Protein AF-A0A942ZL94-F1 (afdb_monomer_lite)

pLDDT: mean 78.49, std 22.6, range [25.53, 98.0]

Structure (mmCIF, N/CA/C/O backbone):
data_AF-A0A942ZL94-F1
#
_entry.id   AF-A0A942ZL94-F1
#
loop_
_atom_site.group_PDB
_atom_site.id
_atom_site.type_symbol
_atom_site.label_atom_id
_atom_site.label_alt_id
_atom_site.label_comp_id
_atom_site.label_asym_id
_atom_site.label_entity_id
_atom_site.label_seq_id
_atom_site.pdbx_PDB_ins_code
_atom_site.Cartn_x
_atom_site.Cartn_y
_atom_site.Cartn_z
_atom_site.occupancy
_atom_site.B_iso_or_equiv
_atom_site.auth_seq_id
_atom_site.auth_comp_id
_atom_site.auth_asym_id
_atom_site.auth_atom_id
_atom_site.pdbx_PDB_model_num
ATOM 1 N N . MET A 1 1 ? -19.203 -7.287 52.931 1.00 87.50 1 MET A N 1
ATOM 2 C CA . MET A 1 1 ? -17.916 -6.614 52.681 1.00 87.50 1 MET A CA 1
ATOM 3 C C . MET A 1 1 ? -17.413 -7.134 51.357 1.00 87.50 1 MET A C 1
ATOM 5 O O . MET A 1 1 ? -17.503 -8.338 51.144 1.00 87.50 1 MET A O 1
ATOM 9 N N . ILE A 1 2 ? -16.954 -6.259 50.473 1.00 90.50 2 ILE A N 1
ATOM 10 C CA . ILE A 1 2 ? -16.424 -6.641 49.160 1.00 90.50 2 ILE A CA 1
ATOM 11 C C . ILE A 1 2 ? -14.996 -6.114 49.063 1.00 90.50 2 ILE A C 1
ATOM 13 O O . ILE A 1 2 ? -14.728 -5.003 49.511 1.00 90.50 2 ILE A O 1
ATOM 17 N N . GLN A 1 3 ? -14.090 -6.906 48.493 1.00 90.94 3 GLN A N 1
ATOM 18 C CA . GLN A 1 3 ? -12.704 -6.511 48.232 1.00 90.94 3 GLN A CA 1
ATOM 19 C C . GLN A 1 3 ? -12.219 -7.055 46.891 1.00 90.94 3 GLN A C 1
ATOM 21 O O . GLN A 1 3 ? -12.622 -8.149 46.482 1.00 90.94 3 GLN A O 1
ATOM 26 N N . ARG A 1 4 ? -11.297 -6.346 46.231 1.00 90.88 4 ARG A N 1
ATOM 27 C CA . ARG A 1 4 ? -10.550 -6.915 45.102 1.00 90.88 4 ARG A CA 1
ATOM 28 C C . ARG A 1 4 ? -9.521 -7.933 45.567 1.00 90.88 4 ARG A C 1
ATOM 30 O O . ARG A 1 4 ? -8.674 -7.692 46.431 1.00 90.88 4 ARG A O 1
ATOM 37 N N . CYS A 1 5 ? -9.504 -9.070 44.886 1.00 89.81 5 CYS A N 1
ATOM 38 C CA . CYS A 1 5 ? -8.461 -10.060 45.028 1.00 89.81 5 CYS A CA 1
ATOM 39 C C . CYS A 1 5 ? -7.116 -9.470 44.591 1.00 89.81 5 CYS A C 1
ATOM 41 O O . CYS A 1 5 ? -6.866 -9.257 43.407 1.00 89.81 5 CYS A O 1
ATOM 43 N N . LYS A 1 6 ? -6.171 -9.331 45.524 1.00 90.88 6 LYS A N 1
ATOM 44 C CA . LYS A 1 6 ? -4.824 -8.790 45.239 1.00 90.88 6 LYS A CA 1
ATOM 45 C C . LYS A 1 6 ? -3.988 -9.614 44.242 1.00 90.88 6 LYS A C 1
ATOM 47 O O . LYS A 1 6 ? -2.891 -9.198 43.895 1.00 90.88 6 LYS A O 1
ATOM 52 N N . LYS A 1 7 ? -4.433 -10.819 43.860 1.00 89.00 7 LYS A N 1
ATOM 53 C CA . LYS A 1 7 ? -3.716 -11.702 42.918 1.00 89.00 7 LYS A CA 1
ATOM 54 C C . LYS A 1 7 ? -4.236 -11.598 41.486 1.00 89.00 7 LYS A C 1
ATOM 56 O O . LYS A 1 7 ? -3.425 -11.643 40.573 1.00 89.00 7 LYS A O 1
ATOM 61 N N . CYS A 1 8 ? -5.549 -11.495 41.289 1.00 89.38 8 CYS A N 1
ATOM 62 C CA . CYS A 1 8 ? -6.147 -11.488 39.947 1.00 89.38 8 CYS A CA 1
ATOM 63 C C . CYS A 1 8 ? -7.084 -10.303 39.679 1.00 89.38 8 CYS A C 1
ATOM 65 O O . CYS A 1 8 ? -7.584 -10.181 38.572 1.00 89.38 8 CYS A O 1
ATOM 67 N N . GLY A 1 9 ? -7.322 -9.437 40.667 1.00 86.62 9 GLY A N 1
ATOM 68 C CA . GLY A 1 9 ? -8.168 -8.251 40.536 1.00 86.62 9 GLY A CA 1
ATOM 69 C C . GLY A 1 9 ? -9.669 -8.497 40.690 1.00 86.62 9 GLY A C 1
ATOM 70 O O . GLY A 1 9 ? -10.402 -7.521 40.773 1.00 86.62 9 GLY A O 1
ATOM 71 N N . GLU A 1 10 ? -10.120 -9.754 40.773 1.00 88.50 10 GLU A N 1
ATOM 72 C CA . GLU A 1 10 ? -11.549 -10.084 40.876 1.00 88.50 10 GLU A CA 1
ATOM 73 C C . GLU A 1 10 ? -12.220 -9.530 42.130 1.00 88.50 10 GLU A C 1
ATOM 75 O O . GLU A 1 10 ? -11.632 -9.556 43.214 1.00 88.50 10 GLU A O 1
ATOM 80 N N . TRP A 1 11 ? -13.469 -9.094 41.991 1.00 90.62 11 TRP A N 1
ATOM 81 C CA . TRP A 1 11 ? -14.285 -8.643 43.114 1.00 90.62 11 TRP A CA 1
ATOM 82 C C . TRP A 1 11 ? -14.789 -9.851 43.903 1.00 90.62 11 TRP A C 1
ATOM 84 O O . TRP A 1 11 ? -15.397 -10.763 43.348 1.00 90.62 11 TRP A O 1
ATOM 94 N N . VAL A 1 12 ? -14.535 -9.869 45.211 1.00 90.00 12 VAL A N 1
ATOM 95 C CA . VAL A 1 12 ? -14.912 -10.986 46.082 1.00 90.00 12 VAL A CA 1
ATOM 96 C C . VAL A 1 12 ? -15.738 -10.465 47.240 1.00 90.00 12 VAL A C 1
ATOM 98 O O . VAL A 1 12 ? -15.319 -9.564 47.968 1.00 90.00 12 VAL A O 1
ATOM 101 N N . GLU A 1 13 ? -16.924 -11.039 47.403 1.00 91.38 13 GLU A N 1
ATOM 102 C CA . GLU A 1 13 ? -17.752 -10.824 48.579 1.00 91.38 13 GLU A CA 1
ATOM 103 C C . GLU A 1 13 ? -17.273 -11.734 49.709 1.00 91.38 13 GLU A C 1
ATOM 105 O O . GLU A 1 13 ? -17.034 -12.925 49.510 1.00 91.38 13 GLU A O 1
ATOM 110 N N . ALA A 1 14 ? -17.092 -11.155 50.890 1.00 88.25 14 ALA A N 1
ATOM 111 C CA . ALA A 1 14 ? -16.642 -11.896 52.052 1.00 88.25 14 ALA A CA 1
ATOM 112 C C . ALA A 1 14 ? -17.770 -12.745 52.636 1.00 88.25 14 ALA A C 1
ATOM 114 O O . ALA A 1 14 ? -18.881 -12.253 52.858 1.00 88.25 14 ALA A O 1
ATOM 115 N N . GLU A 1 15 ? -17.436 -13.968 53.023 1.00 85.50 15 GLU A N 1
ATOM 116 C CA . GLU A 1 15 ? -18.230 -14.726 53.971 1.00 85.50 15 GLU A CA 1
ATOM 117 C C . GLU A 1 15 ? -18.049 -14.105 55.360 1.00 85.50 15 GLU A C 1
ATOM 119 O O . GLU A 1 15 ? -16.937 -13.987 55.891 1.00 85.50 15 GLU A O 1
ATOM 124 N N . LYS A 1 16 ? -19.157 -13.648 55.940 1.00 81.44 16 LYS A N 1
ATOM 125 C CA . LYS A 1 16 ? -19.168 -13.081 57.284 1.00 81.44 16 LYS A CA 1
ATOM 126 C C . LYS A 1 16 ? -19.385 -14.210 58.279 1.00 81.44 16 LYS A C 1
ATOM 128 O O . LYS A 1 16 ? -20.423 -14.856 58.225 1.00 81.44 16 LYS A O 1
ATOM 133 N N . ARG A 1 17 ? -18.444 -14.396 59.205 1.00 74.38 17 ARG A N 1
ATOM 134 C CA . ARG A 1 17 ? -18.577 -15.401 60.267 1.00 74.38 17 ARG A CA 1
ATOM 135 C C . ARG A 1 17 ? -19.168 -14.794 61.534 1.00 74.38 17 ARG A C 1
ATOM 137 O O . ARG A 1 17 ? -18.737 -13.740 62.021 1.00 74.38 17 ARG A O 1
ATOM 144 N N . ASP A 1 18 ? -20.153 -15.482 62.091 1.00 62.91 18 ASP A N 1
ATOM 145 C CA . ASP A 1 18 ? -20.840 -15.102 63.318 1.00 62.91 18 ASP A CA 1
ATOM 146 C C . ASP A 1 18 ? -19.898 -15.227 64.518 1.00 62.91 18 ASP A C 1
ATOM 148 O O . ASP A 1 18 ? -18.876 -15.906 64.473 1.00 62.91 18 ASP A O 1
ATOM 152 N N . MET A 1 19 ? -20.236 -14.609 65.655 1.00 52.47 19 MET A N 1
ATOM 153 C CA . MET A 1 19 ? -19.455 -14.800 66.890 1.00 52.47 19 MET A CA 1
ATOM 154 C C . MET A 1 19 ? -19.435 -16.272 67.353 1.00 52.47 19 MET A C 1
ATOM 156 O O . MET A 1 19 ? -18.491 -16.685 68.019 1.00 52.47 19 MET A O 1
ATOM 160 N N . PHE A 1 20 ? -20.458 -17.053 66.984 1.00 48.66 20 PHE A N 1
ATOM 161 C CA . PHE A 1 20 ? -20.532 -18.493 67.238 1.00 48.66 20 PHE A CA 1
ATOM 162 C C . PHE A 1 20 ? -19.644 -19.300 66.278 1.00 48.66 20 PHE A C 1
ATOM 164 O O . PHE A 1 20 ? -18.866 -20.127 66.745 1.00 48.66 20 PHE A O 1
ATOM 171 N N . ASP A 1 21 ? -19.680 -19.017 64.974 1.00 52.12 21 ASP A N 1
ATOM 172 C CA . ASP A 1 21 ? -18.856 -19.720 63.974 1.00 52.12 21 ASP A CA 1
ATOM 173 C C . ASP A 1 21 ? -17.365 -19.456 64.181 1.00 52.12 21 ASP A C 1
ATOM 175 O O . ASP A 1 21 ? -16.541 -20.368 64.130 1.00 52.12 21 ASP A O 1
ATOM 179 N N . ARG A 1 22 ? -17.032 -18.217 64.552 1.00 52.06 22 ARG A N 1
ATOM 180 C CA . ARG A 1 22 ? -15.695 -17.799 64.982 1.00 52.06 22 ARG A CA 1
ATOM 181 C C . ARG A 1 22 ? -15.170 -18.550 66.216 1.00 52.06 22 ARG A C 1
ATOM 183 O O . ARG A 1 22 ? -13.964 -18.679 66.392 1.00 52.06 22 ARG A O 1
ATOM 190 N N . ALA A 1 23 ? -16.055 -19.063 67.075 1.00 45.03 23 ALA A N 1
ATOM 191 C CA . ALA A 1 23 ? -15.686 -19.819 68.276 1.00 45.03 23 ALA A CA 1
ATOM 192 C C . ALA A 1 23 ? -15.540 -21.334 68.038 1.00 45.03 23 ALA A C 1
ATOM 194 O O . ALA A 1 23 ? -14.959 -22.022 68.880 1.00 45.03 23 ALA A O 1
ATOM 195 N N . ILE A 1 24 ? -16.084 -21.856 66.933 1.00 45.44 24 ILE A N 1
ATOM 196 C CA . ILE A 1 24 ? -16.162 -23.297 66.636 1.00 45.44 24 ILE A CA 1
ATOM 197 C C . ILE A 1 24 ? -15.136 -23.704 65.567 1.00 45.44 24 ILE A C 1
ATOM 199 O O . ILE A 1 24 ? -14.503 -24.748 65.709 1.00 45.44 24 ILE A O 1
ATOM 203 N N . HIS A 1 25 ? -14.886 -22.867 64.555 1.00 43.19 25 HIS A N 1
ATOM 204 C CA . HIS A 1 25 ? -13.993 -23.200 63.433 1.00 43.19 25 HIS A CA 1
ATOM 205 C C . HIS A 1 25 ? -12.538 -23.579 63.797 1.00 43.19 25 HIS A C 1
ATOM 207 O O . HIS A 1 25 ? -12.005 -24.492 63.163 1.00 43.19 25 HIS A O 1
ATOM 213 N N . PRO A 1 26 ? -11.890 -22.984 64.826 1.00 43.72 26 PRO A N 1
ATOM 214 C CA . PRO A 1 26 ? -10.546 -23.404 65.240 1.00 43.72 26 PRO A CA 1
ATOM 215 C C . PRO A 1 26 ? -10.489 -24.853 65.758 1.00 43.72 26 PRO A C 1
ATOM 217 O O . PRO A 1 26 ? -9.420 -25.459 65.781 1.00 43.72 26 PRO A O 1
ATOM 220 N N . ILE A 1 27 ? -11.625 -25.412 66.199 1.00 37.72 27 ILE A N 1
ATOM 221 C CA . ILE A 1 27 ? -11.727 -26.794 66.692 1.00 37.72 27 ILE A CA 1
ATOM 222 C C . ILE A 1 27 ? -11.786 -27.778 65.514 1.00 37.72 27 ILE A C 1
ATOM 224 O O . ILE A 1 27 ? -11.162 -28.834 65.588 1.00 37.72 27 ILE A O 1
ATOM 228 N N . ASP A 1 28 ? -12.456 -27.419 64.417 1.00 34.34 28 ASP A N 1
ATOM 229 C CA . ASP A 1 28 ? -12.564 -28.272 63.225 1.00 34.34 28 ASP A CA 1
ATOM 230 C C . ASP A 1 28 ? -11.288 -28.263 62.367 1.00 34.34 28 ASP A C 1
ATOM 232 O O . ASP A 1 28 ? -10.884 -29.319 61.880 1.00 34.34 28 ASP A O 1
ATOM 236 N N . GLU A 1 29 ? -10.581 -27.131 62.240 1.00 37.31 29 GLU A N 1
ATOM 237 C CA . GLU A 1 29 ? -9.262 -27.096 61.573 1.00 37.31 29 GLU A CA 1
ATOM 238 C C . GLU A 1 29 ? -8.206 -27.923 62.326 1.00 37.31 29 GLU A C 1
ATOM 240 O O . GLU A 1 29 ? -7.381 -28.586 61.697 1.00 37.31 29 GLU A O 1
ATOM 245 N N . ALA A 1 30 ? -8.273 -27.962 63.663 1.00 34.09 30 ALA A N 1
ATOM 246 C CA . ALA A 1 30 ? -7.401 -28.797 64.491 1.00 34.09 30 ALA A CA 1
ATOM 247 C C . ALA A 1 30 ? -7.747 -30.300 64.431 1.00 34.09 30 ALA A C 1
ATOM 249 O O . ALA A 1 30 ? -6.874 -31.132 64.676 1.00 34.09 30 ALA A O 1
ATOM 250 N N . LEU A 1 31 ? -8.996 -30.657 64.106 1.00 33.19 31 LEU A N 1
ATOM 251 C CA . LEU A 1 31 ? -9.461 -32.046 63.959 1.00 33.19 31 LEU A CA 1
ATOM 252 C C . LEU A 1 31 ? -9.355 -32.570 62.514 1.00 33.19 31 LEU A C 1
ATOM 254 O O . LEU A 1 31 ? -9.246 -33.778 62.312 1.00 33.19 31 LEU A O 1
ATOM 258 N N . GLY A 1 32 ? -9.356 -31.687 61.508 1.00 32.59 32 GLY A N 1
ATOM 259 C CA . GLY A 1 32 ? -9.174 -32.032 60.092 1.00 32.59 32 GLY A CA 1
ATOM 260 C C . GLY A 1 32 ? -7.713 -32.251 59.681 1.00 32.59 32 GLY A C 1
ATOM 261 O O . GLY A 1 32 ? -7.444 -32.922 58.684 1.00 32.59 32 GLY A O 1
ATOM 262 N N . SER A 1 33 ? -6.756 -31.742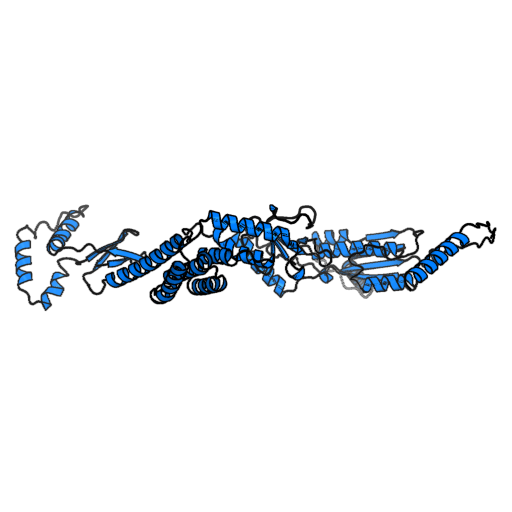 60.462 1.00 32.84 33 SER A N 1
ATOM 263 C CA . SER A 1 33 ? -5.322 -31.967 60.268 1.00 32.84 33 SER A CA 1
ATOM 264 C C . SER A 1 33 ? -4.793 -33.133 61.118 1.00 32.84 33 SER A C 1
ATOM 266 O O . SER A 1 33 ? -3.860 -32.958 61.900 1.00 32.84 33 SER A O 1
ATOM 268 N N . GLU A 1 34 ? -5.347 -34.342 60.985 1.00 33.47 34 GLU A N 1
ATOM 269 C CA . GLU A 1 34 ? -4.719 -35.543 61.559 1.00 33.47 34 GLU A CA 1
ATOM 270 C C . GLU A 1 34 ? -4.089 -36.434 60.489 1.00 33.47 34 GLU A C 1
ATOM 272 O O . GLU A 1 34 ? -4.672 -37.367 59.945 1.00 33.47 34 GLU A O 1
ATOM 277 N N . GLY A 1 35 ? -2.812 -36.141 60.256 1.00 32.44 35 GLY A N 1
ATOM 278 C CA . GLY A 1 35 ? -1.834 -37.038 59.660 1.00 32.44 35 GLY A CA 1
ATOM 279 C C . GLY A 1 35 ? -0.516 -37.007 60.432 1.00 32.44 35 GLY A C 1
ATOM 280 O O . GLY A 1 35 ? 0.540 -36.975 59.814 1.00 32.44 35 GLY A O 1
ATOM 281 N N . GLY A 1 36 ? -0.571 -36.981 61.771 1.00 31.58 36 GLY A N 1
ATOM 282 C CA . GLY A 1 36 ? 0.571 -37.331 62.623 1.00 31.58 36 GLY A CA 1
ATOM 283 C C . GLY A 1 36 ? 1.031 -36.270 63.623 1.00 31.58 36 GLY A C 1
ATOM 284 O O . GLY A 1 36 ? 1.958 -35.528 63.333 1.00 31.58 36 GLY A O 1
ATOM 285 N N . LEU A 1 37 ? 0.445 -36.273 64.829 1.00 26.55 37 LEU A N 1
ATOM 286 C CA . LEU A 1 37 ? 1.145 -36.232 66.133 1.00 26.55 37 LEU A CA 1
ATOM 287 C C . LEU A 1 37 ? 0.127 -36.250 67.291 1.00 26.55 37 LEU A C 1
ATOM 289 O O . LEU A 1 37 ? 0.070 -35.368 68.145 1.00 26.55 37 LEU A O 1
ATOM 293 N N . MET A 1 38 ? -0.679 -37.310 67.336 1.00 28.00 38 MET A N 1
ATOM 294 C CA . MET A 1 38 ? -1.586 -37.625 68.443 1.00 28.00 38 MET A CA 1
ATOM 295 C C . MET A 1 38 ? -0.800 -38.272 69.598 1.00 28.00 38 MET A C 1
ATOM 297 O O . MET A 1 38 ? -0.980 -39.441 69.909 1.00 28.00 38 MET A O 1
ATOM 301 N N . GLU A 1 39 ? 0.130 -37.535 70.220 1.00 31.00 39 GLU A N 1
ATOM 302 C CA . GLU A 1 39 ? 0.712 -37.952 71.509 1.00 31.00 39 GLU A CA 1
ATOM 303 C C . GLU A 1 39 ? 1.337 -36.791 72.307 1.00 31.00 39 GLU A C 1
ATOM 305 O O . GLU A 1 39 ? 2.474 -36.891 72.765 1.00 31.00 39 GLU A O 1
ATOM 310 N N . LYS A 1 40 ? 0.625 -35.659 72.489 1.00 30.81 40 LYS A N 1
ATOM 311 C CA . LYS A 1 40 ? 0.953 -34.724 73.600 1.00 30.81 40 LYS A CA 1
ATOM 312 C C . LYS A 1 40 ? -0.067 -33.669 74.052 1.00 30.81 40 LYS A C 1
ATOM 314 O O . LYS A 1 40 ? 0.294 -32.855 74.897 1.00 30.81 40 LYS A O 1
ATOM 319 N N . VAL A 1 41 ? -1.326 -33.667 73.601 1.00 29.16 41 VAL A N 1
ATOM 320 C CA . VAL A 1 41 ? -2.310 -32.651 74.063 1.00 29.16 41 VAL A CA 1
ATOM 321 C C . VAL A 1 41 ? -3.680 -33.250 74.426 1.00 29.16 41 VAL A C 1
ATOM 323 O O . VAL A 1 41 ? -4.707 -32.591 74.364 1.00 29.16 41 VAL A O 1
ATOM 326 N N . GLY A 1 42 ? -3.723 -34.495 74.903 1.00 27.25 42 GLY A N 1
ATOM 327 C CA . GLY A 1 42 ? -4.956 -35.125 75.412 1.00 27.25 42 GLY A CA 1
ATOM 328 C C . GLY A 1 42 ? -5.423 -34.644 76.800 1.00 27.25 42 GLY A C 1
ATOM 329 O O . GLY A 1 42 ? -6.173 -35.354 77.461 1.00 27.25 42 GLY A O 1
ATOM 330 N N . GLY A 1 43 ? -4.949 -33.492 77.297 1.00 27.86 43 GLY A N 1
ATOM 331 C CA . GLY A 1 43 ? -5.035 -33.150 78.725 1.00 27.86 43 GLY A CA 1
ATOM 332 C C . GLY A 1 43 ? -5.775 -31.872 79.131 1.00 27.86 43 GLY A C 1
ATOM 333 O O . GLY A 1 43 ? -6.038 -31.731 80.322 1.00 27.86 43 GLY A O 1
ATOM 334 N N . TRP A 1 44 ? -6.106 -30.934 78.229 1.00 28.89 44 TRP A N 1
ATOM 335 C CA . TRP A 1 44 ? -6.514 -29.584 78.681 1.00 28.89 44 TRP A CA 1
ATOM 336 C C . TRP A 1 44 ? -7.956 -29.151 78.353 1.00 28.89 44 TRP A C 1
ATOM 338 O O . TRP A 1 44 ? -8.578 -28.509 79.196 1.00 28.89 44 TRP A O 1
ATOM 348 N N . PHE A 1 45 ? -8.570 -29.512 77.223 1.00 29.00 45 PHE A N 1
ATOM 349 C CA . PHE A 1 45 ? -9.880 -28.939 76.857 1.00 29.00 45 PHE A CA 1
ATOM 350 C C . PHE A 1 45 ? -10.994 -29.978 76.714 1.00 29.00 45 PHE A C 1
ATOM 352 O O . PHE A 1 45 ? -11.333 -30.432 75.631 1.00 29.00 45 PHE A O 1
ATOM 359 N N . GLY A 1 46 ? -11.623 -30.309 77.843 1.00 27.89 46 GLY A N 1
ATOM 360 C CA . GLY A 1 46 ? -12.979 -30.854 77.846 1.00 27.89 46 GLY A CA 1
ATOM 361 C C . GLY A 1 46 ? -14.019 -29.748 77.617 1.00 27.89 46 GLY A C 1
ATOM 362 O O . GLY A 1 46 ? -13.842 -28.618 78.079 1.00 27.89 46 GLY A O 1
ATOM 363 N N . PHE A 1 47 ? -15.146 -30.106 76.994 1.00 31.09 47 PHE A N 1
ATOM 364 C CA . PHE A 1 47 ? -16.344 -29.299 76.674 1.00 31.09 47 PHE A CA 1
ATOM 365 C C . PHE A 1 47 ? -16.929 -28.403 77.805 1.00 31.09 47 PHE A C 1
ATOM 367 O O . PHE A 1 47 ? -17.890 -27.671 77.590 1.00 31.09 47 PHE A O 1
ATOM 374 N N . LYS A 1 48 ? -16.352 -28.394 79.016 1.00 33.03 48 LYS A N 1
ATOM 375 C CA . LYS A 1 48 ? -16.699 -27.498 80.140 1.00 33.03 48 LYS A CA 1
ATOM 376 C C . LYS A 1 48 ? -15.980 -26.132 80.115 1.00 33.03 48 LYS A C 1
ATOM 378 O O . LYS A 1 48 ? -16.282 -25.289 80.962 1.00 33.03 48 LYS A O 1
ATOM 383 N N . GLY A 1 49 ? -15.029 -25.911 79.200 1.00 33.84 49 GLY A N 1
ATOM 384 C CA . GLY A 1 49 ? -14.229 -24.676 79.107 1.00 33.84 49 GLY A CA 1
ATOM 385 C C . GLY A 1 49 ? -14.881 -23.523 78.331 1.00 33.84 49 GLY A C 1
ATOM 386 O O . GLY A 1 49 ? -14.733 -22.368 78.730 1.00 33.84 49 GLY A O 1
ATOM 387 N N . LEU A 1 50 ? -15.661 -23.828 77.287 1.00 33.84 50 LEU A N 1
ATOM 388 C CA . LEU A 1 50 ? -16.248 -22.831 76.377 1.00 33.84 50 LEU A CA 1
ATOM 389 C C . LEU A 1 50 ? -17.197 -21.864 77.113 1.00 33.84 50 LEU A C 1
ATOM 391 O O . LEU A 1 50 ? -17.102 -20.649 76.962 1.00 33.84 50 LEU A O 1
ATOM 395 N N . GLY A 1 51 ? -18.014 -22.390 78.034 1.00 32.34 51 GLY A N 1
ATOM 396 C CA . GLY A 1 51 ? -18.921 -21.583 78.858 1.00 32.34 51 GLY A CA 1
ATOM 397 C C . GLY A 1 51 ? -18.223 -20.630 79.841 1.00 32.34 51 GLY A C 1
ATOM 398 O O . GLY A 1 51 ? -18.808 -19.623 80.223 1.00 32.34 51 GLY A O 1
ATOM 399 N N . ARG A 1 52 ? -16.964 -20.894 80.236 1.00 36.00 52 ARG A N 1
ATOM 400 C CA . ARG A 1 52 ? -16.203 -20.016 81.154 1.00 36.00 52 ARG A CA 1
ATOM 401 C C . ARG A 1 52 ? -15.369 -18.957 80.434 1.00 36.00 52 ARG A C 1
ATOM 403 O O . ARG A 1 52 ? -15.005 -17.966 81.062 1.00 36.00 52 ARG A O 1
ATOM 410 N N . ALA A 1 53 ? -15.041 -19.169 79.160 1.00 34.78 53 ALA A N 1
ATOM 411 C CA . ALA A 1 53 ? -14.345 -18.184 78.334 1.00 34.78 53 ALA A CA 1
ATOM 412 C C . ALA A 1 53 ? -15.310 -17.078 77.870 1.00 34.78 53 ALA A C 1
ATOM 414 O O . ALA A 1 53 ? -14.995 -15.897 78.004 1.00 34.78 53 ALA A O 1
ATOM 415 N N . ILE A 1 54 ? -16.524 -17.461 77.455 1.00 37.03 54 ILE A N 1
ATOM 416 C CA . ILE A 1 54 ? -17.595 -16.535 77.051 1.00 37.03 54 ILE A CA 1
ATOM 417 C C . ILE A 1 54 ? -18.020 -15.628 78.227 1.00 37.03 54 ILE A C 1
ATOM 419 O O . ILE A 1 54 ? -18.138 -14.415 78.065 1.00 37.03 54 ILE A O 1
ATOM 423 N N . ASP A 1 55 ? -18.145 -16.182 79.440 1.00 35.91 55 ASP A N 1
ATOM 424 C CA . ASP A 1 55 ? -18.541 -15.435 80.652 1.00 35.91 55 ASP A CA 1
ATOM 425 C C . ASP A 1 55 ? -17.436 -14.489 81.190 1.00 35.91 55 ASP A C 1
ATOM 427 O O . ASP A 1 55 ? -17.725 -13.540 81.920 1.00 35.91 55 ASP A O 1
ATOM 431 N N . ARG A 1 56 ? -16.161 -14.692 80.807 1.00 35.84 56 ARG A N 1
ATOM 432 C CA . ARG A 1 56 ? -15.058 -13.752 81.110 1.00 35.84 56 ARG A CA 1
ATOM 433 C C . ARG A 1 56 ? -14.911 -12.645 80.070 1.00 35.84 56 ARG A C 1
ATOM 435 O O . ARG A 1 56 ? -14.591 -11.522 80.451 1.00 35.84 56 ARG A O 1
ATOM 442 N N . ALA A 1 57 ? -15.165 -12.934 78.793 1.00 35.56 57 ALA A N 1
ATOM 443 C CA . ALA A 1 57 ? -15.125 -11.932 77.726 1.00 35.56 57 ALA A CA 1
ATOM 444 C C . ALA A 1 57 ? -16.219 -10.860 77.900 1.00 35.56 57 ALA A C 1
ATOM 446 O O . ALA A 1 57 ? -15.973 -9.684 77.657 1.00 35.56 57 ALA A O 1
ATOM 447 N N . ALA A 1 58 ? -17.389 -11.240 78.428 1.00 34.25 58 ALA A N 1
ATOM 448 C CA . ALA A 1 58 ? -18.504 -10.328 78.697 1.00 34.25 58 ALA A CA 1
ATOM 449 C C . ALA A 1 58 ? -18.283 -9.352 79.879 1.00 34.25 58 ALA A C 1
ATOM 451 O O . ALA A 1 58 ? -19.122 -8.484 80.110 1.00 34.25 58 ALA A O 1
ATOM 452 N N . ARG A 1 59 ? -17.189 -9.486 80.652 1.00 36.94 59 ARG A N 1
ATOM 453 C CA . ARG A 1 59 ? -16.930 -8.695 81.879 1.00 36.94 59 ARG A CA 1
ATOM 454 C C . ARG A 1 59 ? -15.691 -7.795 81.815 1.00 36.94 59 ARG A C 1
ATOM 456 O O . ARG A 1 59 ? -15.311 -7.224 82.835 1.00 36.94 59 ARG A O 1
ATOM 463 N N . LEU A 1 60 ? -15.054 -7.668 80.652 1.00 35.34 60 LEU A N 1
ATOM 464 C CA . LEU A 1 60 ? -13.867 -6.829 80.466 1.00 35.34 60 LEU A CA 1
ATOM 465 C C . LEU A 1 60 ? -14.241 -5.446 79.889 1.00 35.34 60 LEU A C 1
ATOM 467 O O . LEU A 1 60 ? -15.188 -5.356 79.108 1.00 35.34 60 LEU A O 1
ATOM 471 N N . PRO A 1 61 ? -13.521 -4.365 80.256 1.00 31.36 61 PRO A N 1
ATOM 472 C CA . PRO A 1 61 ? -13.747 -3.026 79.704 1.00 31.36 61 PRO A CA 1
ATOM 473 C C . PRO A 1 61 ? -13.594 -3.036 78.177 1.00 31.36 61 PRO A C 1
ATOM 475 O O . PRO A 1 61 ? -12.681 -3.693 77.672 1.00 31.36 61 PRO A O 1
ATOM 478 N N . SER A 1 62 ? -14.445 -2.293 77.456 1.00 40.34 62 SER A N 1
ATOM 479 C CA . SER A 1 62 ? -14.551 -2.294 75.980 1.00 40.34 62 SER A CA 1
ATOM 480 C C . SER A 1 62 ? -13.215 -2.185 75.239 1.00 40.34 62 SER A C 1
ATOM 482 O O . SER A 1 62 ? -13.054 -2.760 74.166 1.00 40.34 62 SER A O 1
ATOM 484 N N . ASP A 1 63 ? -12.244 -1.498 75.836 1.00 34.25 63 ASP A N 1
ATOM 485 C CA . ASP A 1 63 ? -10.983 -1.143 75.185 1.00 34.25 63 ASP A CA 1
ATOM 486 C C . ASP A 1 63 ? -9.897 -2.227 75.351 1.00 34.25 63 ASP A C 1
ATOM 488 O O . ASP A 1 63 ? -8.960 -2.289 74.560 1.00 34.25 63 ASP A O 1
ATOM 492 N N . ILE A 1 64 ? -10.044 -3.131 76.333 1.00 34.00 64 ILE A N 1
ATOM 493 C CA . ILE A 1 64 ? -9.170 -4.308 76.542 1.00 34.00 64 ILE A CA 1
ATOM 494 C C . ILE A 1 64 ? -9.706 -5.529 75.775 1.00 34.00 64 ILE A C 1
ATOM 496 O O . ILE A 1 64 ? -8.939 -6.409 75.385 1.00 34.00 64 ILE A O 1
ATOM 500 N N . VAL A 1 65 ? -11.018 -5.573 75.518 1.00 35.22 65 VAL A N 1
ATOM 501 C CA . VAL A 1 65 ? -11.684 -6.678 74.811 1.00 35.22 65 VAL A CA 1
ATOM 502 C C . VAL A 1 65 ? -11.206 -6.787 73.368 1.00 35.22 65 VAL A C 1
ATOM 504 O O . VAL A 1 65 ? -10.908 -7.890 72.930 1.00 35.22 65 VAL A O 1
ATOM 507 N N . ARG A 1 66 ? -11.038 -5.664 72.664 1.00 39.72 66 ARG A N 1
ATOM 508 C CA . ARG A 1 66 ? -10.752 -5.658 71.223 1.00 39.72 66 ARG A CA 1
ATOM 509 C C . ARG A 1 66 ? -9.460 -6.410 70.856 1.00 39.72 66 ARG A C 1
ATOM 511 O O . ARG A 1 66 ? -9.481 -7.261 69.987 1.00 39.72 66 ARG A O 1
ATOM 518 N N . GLY A 1 67 ? -8.362 -6.208 71.590 1.00 36.59 67 GLY A N 1
ATOM 519 C CA . GLY A 1 67 ? -7.100 -6.919 71.316 1.00 36.59 67 GLY A CA 1
ATOM 520 C C . GLY A 1 67 ? -7.078 -8.400 71.738 1.00 36.59 67 GLY A C 1
ATOM 521 O O . GLY A 1 67 ? -6.277 -9.180 71.225 1.00 36.59 67 GLY A O 1
ATOM 522 N N . ALA A 1 68 ? -7.944 -8.804 72.674 1.00 35.84 68 ALA A N 1
ATOM 523 C CA . ALA A 1 68 ? -8.007 -10.174 73.193 1.00 35.84 68 ALA A CA 1
ATOM 524 C C . ALA A 1 68 ? -9.079 -11.039 72.501 1.00 35.84 68 ALA A C 1
ATOM 526 O O . ALA A 1 68 ? -8.976 -12.262 72.528 1.00 35.84 68 ALA A O 1
ATOM 527 N N . THR A 1 69 ? -10.095 -10.436 71.875 1.00 37.81 69 THR A N 1
ATOM 528 C CA . THR A 1 69 ? -11.081 -11.156 71.054 1.00 37.81 69 THR A CA 1
ATOM 529 C C . THR A 1 69 ? -10.523 -11.536 69.688 1.00 37.81 69 THR A C 1
ATOM 531 O O . THR A 1 69 ? -10.729 -12.665 69.252 1.00 37.81 69 THR A O 1
ATOM 534 N N . ASP A 1 70 ? -9.745 -10.654 69.063 1.00 41.41 70 ASP A N 1
ATOM 535 C CA . ASP A 1 70 ? -9.232 -10.864 67.701 1.00 41.41 70 ASP A CA 1
ATOM 536 C C . ASP A 1 70 ? -8.198 -12.017 67.655 1.00 41.41 70 ASP A C 1
ATOM 538 O O . ASP A 1 70 ? -8.074 -12.729 66.666 1.00 41.41 70 ASP A O 1
ATOM 542 N N . SER A 1 71 ? -7.519 -12.301 68.777 1.00 44.69 71 SER A N 1
ATOM 543 C CA . SER A 1 71 ? -6.553 -13.410 68.900 1.00 44.69 71 SER A CA 1
ATOM 544 C C . SER A 1 71 ? -7.166 -14.786 69.200 1.00 44.69 71 SER A C 1
ATOM 546 O O . SER A 1 71 ? -6.454 -15.787 69.132 1.00 44.69 71 SER A O 1
ATOM 548 N N . VAL A 1 72 ? -8.460 -14.864 69.541 1.00 46.81 72 VAL A N 1
ATOM 549 C CA . VAL A 1 72 ? -9.127 -16.118 69.958 1.00 46.81 72 VAL A CA 1
ATOM 550 C C . VAL A 1 72 ? -10.198 -16.580 68.963 1.00 46.81 72 VAL A C 1
ATOM 552 O O . VAL A 1 72 ? -10.513 -17.766 68.926 1.00 46.81 72 VAL A O 1
ATOM 555 N N . PHE A 1 73 ? -10.745 -15.672 68.153 1.00 54.34 73 PHE A N 1
ATOM 556 C CA . PHE A 1 73 ? -11.953 -15.921 67.357 1.00 54.34 73 PHE A CA 1
ATOM 557 C C . PHE A 1 73 ? -11.740 -15.825 65.830 1.00 54.34 73 PHE A C 1
ATOM 559 O O . PHE A 1 73 ? -12.654 -16.138 65.072 1.00 54.34 73 PHE A O 1
ATOM 566 N N . GLY A 1 74 ? -10.540 -15.455 65.368 1.00 63.41 74 GLY A N 1
ATOM 567 C CA . GLY A 1 74 ? -10.245 -15.271 63.944 1.00 63.41 74 GLY A CA 1
ATOM 568 C C . GLY A 1 74 ? -10.983 -14.081 63.318 1.00 63.41 74 GLY A C 1
ATOM 569 O O . GLY A 1 74 ? -11.893 -13.499 63.916 1.00 63.41 74 GLY A O 1
ATOM 570 N N . ASP A 1 75 ? -10.587 -13.740 62.094 1.00 78.75 75 ASP A N 1
ATOM 571 C CA . ASP A 1 75 ? -11.100 -12.572 61.379 1.00 78.75 75 ASP A CA 1
ATOM 572 C C . ASP A 1 75 ? -12.612 -12.692 61.061 1.00 78.75 75 ASP A C 1
ATOM 574 O O . ASP A 1 75 ? -13.151 -13.753 60.749 1.00 78.75 75 ASP A O 1
ATOM 578 N N . LYS A 1 76 ? -13.348 -11.586 61.111 1.00 81.56 76 LYS A N 1
ATOM 579 C CA . LYS A 1 76 ? -14.802 -11.497 60.874 1.00 81.56 76 LYS A CA 1
ATOM 580 C C . LYS A 1 76 ? -15.186 -11.762 59.423 1.00 81.56 76 LYS A C 1
ATOM 582 O O . LYS A 1 76 ? -16.272 -12.296 59.182 1.00 81.56 76 LYS A O 1
ATOM 587 N N . TYR A 1 77 ? -14.334 -11.383 58.475 1.00 86.19 77 TYR A N 1
ATOM 588 C CA . TYR A 1 77 ? -14.590 -11.520 57.045 1.00 86.19 77 TYR A CA 1
ATOM 589 C C . TYR A 1 77 ? -13.537 -12.406 56.399 1.00 86.19 77 TYR A C 1
ATOM 591 O O . TYR A 1 77 ? -12.345 -12.119 56.488 1.00 86.19 77 TYR A O 1
ATOM 599 N N . HIS A 1 78 ? -13.991 -13.455 55.722 1.00 86.81 78 HIS A N 1
ATOM 600 C CA . HIS A 1 78 ? -13.140 -14.378 54.981 1.00 86.81 78 HIS A CA 1
ATOM 601 C C . HIS A 1 78 ? -13.480 -14.311 53.496 1.00 86.81 78 HIS A C 1
ATOM 603 O O . HIS A 1 78 ? -14.645 -14.273 53.111 1.00 86.81 78 HIS A O 1
ATOM 609 N N . PHE A 1 79 ? -12.457 -14.303 52.656 1.00 89.81 79 PHE A N 1
ATOM 610 C CA . PHE A 1 79 ? -12.581 -14.206 51.213 1.00 89.81 79 PHE A CA 1
ATOM 611 C C . PHE A 1 79 ? -11.900 -15.406 50.575 1.00 89.81 79 PHE A C 1
ATOM 613 O O . PHE A 1 79 ? -10.753 -15.718 50.892 1.00 89.81 79 PHE A O 1
ATOM 620 N N . VAL A 1 80 ? -12.581 -16.020 49.613 1.00 90.81 80 VAL A N 1
ATOM 621 C CA . VAL A 1 80 ? -12.009 -17.034 48.727 1.00 90.81 80 VAL A CA 1
ATOM 622 C C . VAL A 1 80 ? -12.253 -16.561 47.305 1.00 90.81 80 VAL A C 1
ATOM 624 O O . VAL A 1 80 ? -13.395 -16.451 46.865 1.00 90.81 80 VAL A O 1
ATOM 627 N N . CYS A 1 81 ? -11.188 -16.226 46.576 1.00 90.38 81 CYS A N 1
ATOM 628 C CA . CYS A 1 81 ? -11.342 -15.765 45.203 1.00 90.38 81 CYS A CA 1
ATOM 629 C C . CYS A 1 81 ? -11.769 -16.925 44.294 1.00 90.38 81 CYS A C 1
ATOM 631 O O . CYS A 1 81 ? -10.979 -17.858 44.114 1.00 90.38 81 CYS A O 1
ATOM 633 N N . PRO A 1 82 ? -12.943 -16.844 43.641 1.00 87.19 82 PRO A N 1
ATOM 634 C CA . PRO A 1 82 ? -13.456 -17.934 42.814 1.00 87.19 82 PRO A CA 1
ATOM 635 C C . PRO A 1 82 ? -12.605 -18.171 41.560 1.00 87.19 82 PRO A C 1
ATOM 637 O O . PRO A 1 82 ? -12.556 -19.285 41.052 1.00 87.19 82 PRO A O 1
ATOM 640 N N . ASN A 1 83 ? -11.901 -17.142 41.077 1.00 88.81 83 ASN A N 1
ATOM 641 C CA . ASN A 1 83 ? -11.086 -17.226 39.868 1.00 88.81 83 ASN A CA 1
ATOM 642 C C . ASN A 1 83 ? -9.696 -17.841 40.122 1.00 88.81 83 ASN A C 1
ATOM 644 O O . ASN A 1 83 ? -9.232 -18.688 39.367 1.00 88.81 83 ASN A O 1
ATOM 648 N N . CYS A 1 84 ? -9.003 -17.429 41.190 1.00 92.19 84 CYS A N 1
ATOM 649 C CA . CYS A 1 84 ? -7.601 -17.819 41.410 1.00 92.19 84 CYS A CA 1
ATOM 650 C C . CYS A 1 84 ? -7.339 -18.638 42.682 1.00 92.19 84 CYS A C 1
ATOM 652 O O . CYS A 1 84 ? -6.170 -18.917 42.981 1.00 92.19 84 CYS A O 1
ATOM 654 N N . GLY A 1 85 ? -8.395 -18.956 43.440 1.00 89.44 85 GLY A N 1
ATOM 655 C CA . GLY A 1 85 ? -8.351 -19.734 44.681 1.00 89.44 85 GLY A CA 1
ATOM 656 C C . GLY A 1 85 ? -7.595 -19.062 45.827 1.00 89.44 85 GLY A C 1
ATOM 657 O O . GLY A 1 85 ? -7.252 -19.718 46.800 1.00 89.44 85 GLY A O 1
ATOM 658 N N . LYS A 1 86 ? -7.249 -17.773 45.706 1.00 91.56 86 LYS A N 1
ATOM 659 C CA . LYS A 1 86 ? -6.546 -17.060 46.776 1.00 91.56 86 LYS A CA 1
ATOM 660 C C . LYS A 1 86 ? -7.501 -16.810 47.932 1.00 91.56 86 LYS A C 1
ATOM 662 O O . LYS A 1 86 ? -8.559 -16.224 47.721 1.00 91.56 86 LYS A O 1
ATOM 667 N N . GLU A 1 87 ? -7.054 -17.165 49.123 1.00 91.62 87 GLU A N 1
ATOM 668 C CA . GLU A 1 87 ? -7.769 -16.930 50.370 1.00 91.62 87 GLU A CA 1
ATOM 669 C C . GLU A 1 87 ? -7.117 -15.787 51.147 1.00 91.62 87 GLU A C 1
ATOM 671 O O . GLU A 1 87 ? -5.895 -15.594 51.094 1.00 91.62 87 GLU A O 1
ATOM 676 N N . TRP A 1 88 ? -7.936 -14.981 51.812 1.00 91.75 88 TRP A N 1
ATOM 677 C CA . TRP A 1 88 ? -7.493 -13.972 52.769 1.00 91.75 88 TRP A CA 1
ATOM 678 C C . TRP A 1 88 ? -8.645 -13.605 53.697 1.00 91.75 88 TRP A C 1
ATOM 680 O O . TRP A 1 88 ? -9.802 -13.925 53.431 1.00 91.75 88 TRP A O 1
ATOM 690 N N . SER A 1 89 ? -8.335 -12.917 54.784 1.00 87.69 89 SER A N 1
ATOM 691 C CA . SER A 1 89 ? -9.319 -12.509 55.774 1.00 87.69 89 SER A CA 1
ATOM 692 C C . SER A 1 89 ? -8.956 -11.152 56.369 1.00 87.69 89 SER A C 1
ATOM 694 O O . SER A 1 89 ? -7.830 -10.675 56.193 1.00 87.69 89 SER A O 1
ATOM 696 N N . THR A 1 90 ? -9.937 -10.477 56.966 1.00 84.31 90 THR A N 1
ATOM 697 C CA . THR A 1 90 ? -9.737 -9.195 57.653 1.00 84.31 90 THR A CA 1
ATOM 698 C C . THR A 1 90 ? -10.834 -8.951 58.689 1.00 84.31 90 THR A C 1
ATOM 700 O O . THR A 1 90 ? -11.991 -9.341 58.509 1.00 84.31 90 THR A O 1
ATOM 703 N N . ASP A 1 91 ? -10.477 -8.255 59.763 1.00 82.88 91 ASP A N 1
ATOM 704 C CA . ASP A 1 91 ? -11.405 -7.674 60.742 1.00 82.88 91 ASP A CA 1
ATOM 705 C C . ASP A 1 91 ? -11.642 -6.173 60.516 1.00 82.88 91 ASP A C 1
ATOM 707 O O . ASP A 1 91 ? -12.460 -5.535 61.188 1.00 82.88 91 ASP A O 1
ATOM 711 N N . ASN A 1 92 ? -10.914 -5.581 59.568 1.00 82.62 92 ASN A N 1
ATOM 712 C CA . ASN A 1 92 ? -10.882 -4.147 59.366 1.00 82.62 92 ASN A CA 1
ATOM 713 C C . ASN A 1 92 ? -12.011 -3.688 58.431 1.00 82.62 92 ASN A C 1
ATOM 715 O O . ASN A 1 92 ? -11.863 -3.703 57.211 1.00 82.62 92 ASN A O 1
ATOM 719 N N . ASP A 1 93 ? -13.121 -3.206 59.003 1.00 84.31 93 ASP A N 1
ATOM 720 C CA . ASP A 1 93 ? -14.247 -2.645 58.235 1.00 84.31 93 ASP A CA 1
ATOM 721 C C . ASP A 1 93 ? -13.809 -1.473 57.305 1.00 84.31 93 ASP A C 1
ATOM 723 O O . ASP A 1 93 ? -14.500 -1.183 56.331 1.00 84.31 93 ASP A O 1
ATOM 727 N N . TRP A 1 94 ? -12.658 -0.816 57.545 1.00 83.06 94 TRP A N 1
ATOM 728 C CA . TRP A 1 94 ? -12.116 0.240 56.664 1.00 83.06 94 TRP A CA 1
ATOM 729 C C . TRP A 1 94 ? -11.564 -0.271 55.332 1.00 83.06 94 TRP A C 1
ATOM 731 O O . TRP A 1 94 ? -11.352 0.522 54.418 1.00 83.06 94 TRP A O 1
ATOM 741 N N . GLU A 1 95 ? -11.317 -1.573 55.213 1.00 83.25 95 GLU A N 1
ATOM 742 C CA . GLU A 1 95 ? -10.886 -2.193 53.961 1.00 83.25 95 GLU A CA 1
ATOM 743 C C . GLU A 1 95 ? -12.088 -2.615 53.098 1.00 83.25 95 GLU A C 1
ATOM 745 O O . GLU A 1 95 ? -11.912 -3.364 52.141 1.00 83.25 95 GLU A O 1
ATOM 750 N N . ASP A 1 96 ? -13.319 -2.213 53.448 1.00 87.25 96 ASP A N 1
ATOM 751 C CA . ASP A 1 96 ? -14.514 -2.526 52.662 1.00 87.25 96 ASP A CA 1
ATOM 752 C C . ASP A 1 96 ? -14.583 -1.647 51.409 1.00 87.25 96 ASP A C 1
ATOM 754 O O . ASP A 1 96 ? -14.813 -0.438 51.465 1.00 87.25 96 ASP A O 1
ATOM 758 N N . GLU A 1 97 ? -14.442 -2.279 50.252 1.00 89.69 97 GLU A N 1
ATOM 759 C CA . GLU A 1 97 ? -14.476 -1.634 48.945 1.00 89.69 97 GLU A CA 1
ATOM 760 C C . GLU A 1 97 ? -15.877 -1.700 48.307 1.00 89.69 97 GLU A C 1
ATOM 762 O O . GLU A 1 97 ? -16.048 -1.349 47.140 1.00 89.69 97 GLU A O 1
ATOM 767 N N . THR A 1 98 ? -16.919 -2.091 49.059 1.00 89.44 98 THR A N 1
ATOM 768 C CA . THR A 1 98 ? -18.307 -2.202 48.560 1.00 89.44 98 THR A CA 1
ATOM 769 C C . THR A 1 98 ? -18.795 -0.937 47.840 1.00 89.44 98 THR A C 1
ATOM 771 O O . THR A 1 98 ? -19.506 -1.036 46.840 1.00 89.44 98 THR A O 1
ATOM 774 N N . THR A 1 99 ? -18.438 0.259 48.318 1.00 88.44 99 THR A N 1
ATOM 775 C CA . THR A 1 99 ? -18.825 1.525 47.664 1.00 88.44 99 THR A CA 1
ATOM 776 C C . THR A 1 99 ? -18.164 1.683 46.294 1.00 88.44 99 THR A C 1
ATOM 778 O O . THR A 1 99 ? -18.823 2.114 45.351 1.00 88.44 99 THR A O 1
ATOM 781 N N . ILE A 1 100 ? -16.893 1.287 46.171 1.00 87.25 100 ILE A N 1
ATOM 782 C CA . ILE A 1 100 ? -16.136 1.327 44.913 1.00 87.25 100 ILE A CA 1
ATOM 783 C C . ILE A 1 100 ? -16.741 0.328 43.925 1.00 87.25 100 ILE A C 1
ATOM 785 O O . ILE A 1 100 ? -17.071 0.704 42.803 1.00 87.25 100 ILE A O 1
ATOM 789 N N . TYR A 1 101 ? -16.991 -0.907 44.373 1.00 88.44 101 TYR A N 1
ATOM 790 C CA . TYR A 1 101 ? -17.668 -1.931 43.576 1.00 88.44 101 TYR A CA 1
ATOM 791 C C . TYR A 1 101 ? -19.032 -1.452 43.058 1.00 88.44 101 TYR A C 1
ATOM 793 O O . TYR A 1 101 ? -19.334 -1.585 41.874 1.00 88.44 101 TYR A O 1
ATOM 801 N N . LYS A 1 102 ? -19.863 -0.857 43.924 1.00 91.00 102 LYS A N 1
ATOM 802 C CA . LYS A 1 102 ? -21.192 -0.356 43.534 1.00 91.00 102 LYS A CA 1
ATOM 803 C C . LYS A 1 102 ? -21.118 0.754 42.488 1.00 91.00 102 LYS A C 1
ATOM 805 O O . LYS A 1 102 ? -21.954 0.774 41.587 1.00 91.00 102 LYS A O 1
ATOM 810 N N . GLU A 1 103 ? -20.151 1.659 42.602 1.00 89.44 103 GLU A N 1
ATOM 811 C CA . GLU A 1 103 ? -19.954 2.725 41.617 1.00 89.44 103 GLU A CA 1
ATOM 812 C C . GLU A 1 103 ? -19.448 2.168 40.276 1.00 89.44 103 GLU A C 1
ATOM 814 O O . GLU A 1 103 ? -19.964 2.548 39.228 1.00 89.44 103 GLU A O 1
ATOM 819 N N . GLU A 1 104 ? -18.539 1.191 40.291 1.00 88.12 104 GLU A N 1
ATOM 820 C CA . GLU A 1 104 ? -18.092 0.492 39.078 1.00 88.12 104 GLU A CA 1
ATOM 821 C C . GLU A 1 104 ? -19.261 -0.223 38.378 1.00 88.12 104 GLU A C 1
ATOM 823 O O . GLU A 1 104 ? -19.495 -0.023 37.186 1.00 88.12 104 GLU A O 1
ATOM 828 N N . GLN A 1 105 ? -20.076 -0.978 39.125 1.00 89.06 105 GLN A N 1
ATOM 829 C CA . GLN A 1 105 ? -21.266 -1.642 38.577 1.00 89.06 105 GLN A CA 1
ATOM 830 C C . GLN A 1 105 ? -22.296 -0.647 38.034 1.00 89.06 105 GLN A C 1
ATOM 832 O O . GLN A 1 105 ? -22.919 -0.896 37.001 1.00 89.06 105 GLN A O 1
ATOM 837 N N . ARG A 1 106 ? -22.475 0.498 38.701 1.00 92.94 106 ARG A N 1
ATOM 838 C CA . ARG A 1 106 ? -23.346 1.572 38.214 1.00 92.94 106 ARG A CA 1
ATOM 839 C C . ARG A 1 106 ? -22.865 2.091 36.859 1.00 92.94 106 ARG A C 1
ATOM 841 O O . ARG A 1 106 ? -23.683 2.205 35.951 1.00 92.94 106 ARG A O 1
ATOM 848 N N . GLN A 1 107 ? -21.571 2.373 36.708 1.00 92.00 107 GLN A N 1
ATOM 849 C CA . GLN A 1 107 ? -21.004 2.852 35.442 1.00 92.00 107 GLN A CA 1
ATOM 850 C C . GLN A 1 107 ? -21.126 1.801 34.331 1.00 92.00 107 GLN A C 1
ATOM 852 O O . GLN A 1 107 ? -21.572 2.128 33.232 1.00 92.00 107 GLN A O 1
ATOM 857 N N . ILE A 1 108 ? -20.844 0.528 34.633 1.00 89.56 108 ILE A N 1
ATOM 858 C CA . ILE A 1 108 ? -21.047 -0.592 33.699 1.00 89.56 108 ILE A CA 1
ATOM 859 C C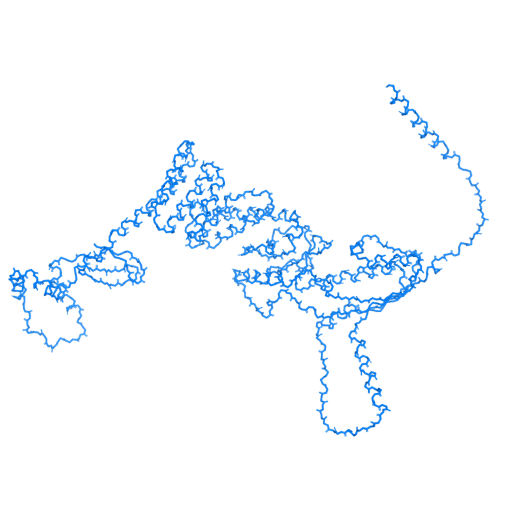 . ILE A 1 108 ? -22.506 -0.655 33.225 1.00 89.56 108 ILE A C 1
ATOM 861 O O . ILE A 1 108 ? -22.769 -0.819 32.032 1.00 89.56 108 ILE A O 1
ATOM 865 N N . ASN A 1 109 ? -23.464 -0.516 34.143 1.00 91.88 109 ASN A N 1
ATOM 866 C CA . ASN A 1 109 ? -24.887 -0.561 33.812 1.00 91.88 109 ASN A CA 1
ATOM 867 C C . ASN A 1 109 ? -25.321 0.629 32.951 1.00 91.88 109 ASN A C 1
ATOM 869 O O . ASN A 1 109 ? -26.061 0.420 31.994 1.00 91.88 109 ASN A O 1
ATOM 873 N N . ILE A 1 110 ? -24.817 1.837 33.233 1.00 92.06 110 ILE A N 1
ATOM 874 C CA . ILE A 1 110 ? -25.058 3.030 32.405 1.00 92.06 110 ILE A CA 1
ATOM 875 C C . ILE A 1 110 ? -24.613 2.770 30.960 1.00 92.06 110 ILE A C 1
ATOM 877 O O . ILE A 1 110 ? -25.396 2.954 30.029 1.00 92.06 110 ILE A O 1
ATOM 881 N N . VAL A 1 111 ? -23.382 2.285 30.764 1.00 92.38 111 VAL A N 1
ATOM 882 C CA . VAL A 1 111 ? -22.845 1.997 29.424 1.00 92.38 111 VAL A CA 1
ATOM 883 C C . VAL A 1 111 ? -23.681 0.935 28.706 1.00 92.38 111 VAL A C 1
ATOM 885 O O . VAL A 1 111 ? -24.056 1.121 27.547 1.00 92.38 111 VAL A O 1
ATOM 888 N N . LYS A 1 112 ? -24.037 -0.156 29.397 1.00 90.81 112 LYS A N 1
ATOM 889 C CA . LYS A 1 112 ? -24.886 -1.222 28.840 1.00 90.81 112 LYS A CA 1
ATOM 890 C C . LYS A 1 112 ? -26.270 -0.715 28.434 1.00 90.81 112 LYS A C 1
ATOM 892 O O . LYS A 1 112 ? -26.764 -1.096 27.373 1.00 90.81 112 LYS A O 1
ATOM 897 N N . GLU A 1 113 ? -26.893 0.126 29.256 1.00 93.94 113 GLU A N 1
ATOM 898 C CA . GLU A 1 113 ? -28.214 0.694 28.985 1.00 93.94 113 GLU A CA 1
ATOM 899 C C . GLU A 1 113 ? -28.188 1.575 27.733 1.00 93.94 113 GLU A C 1
ATOM 901 O O . GLU A 1 113 ? -28.970 1.344 26.808 1.00 93.94 113 GLU A O 1
ATOM 906 N N . TYR A 1 114 ? -27.248 2.523 27.662 1.00 95.50 114 TYR A N 1
ATOM 907 C CA . TYR A 1 114 ? -27.099 3.394 26.496 1.00 95.50 114 TYR A CA 1
ATOM 908 C C . TYR A 1 114 ? -26.800 2.603 25.226 1.00 95.50 114 TYR A C 1
ATOM 910 O O . TYR A 1 114 ? -27.432 2.843 24.195 1.00 95.50 114 TYR A O 1
ATOM 918 N N . ARG A 1 115 ? -25.902 1.614 25.296 1.00 91.75 115 ARG A N 1
ATOM 919 C CA . ARG A 1 115 ? -25.597 0.743 24.157 1.00 91.75 115 ARG A CA 1
ATOM 920 C C . ARG A 1 115 ? -26.851 0.032 23.656 1.00 91.75 115 ARG A C 1
ATOM 922 O O . ARG A 1 115 ? -27.190 0.152 22.481 1.00 91.75 115 ARG A O 1
ATOM 929 N N . ASN A 1 116 ? -27.561 -0.674 24.533 1.00 91.19 116 ASN A N 1
ATOM 930 C CA . ASN A 1 116 ? -28.746 -1.436 24.138 1.00 91.19 116 ASN A CA 1
ATOM 931 C C . ASN A 1 116 ? -29.831 -0.513 23.566 1.00 91.19 116 ASN A C 1
ATOM 933 O O . ASN A 1 116 ? -30.403 -0.808 22.517 1.00 91.19 116 ASN A O 1
ATOM 937 N N . LYS A 1 117 ? -30.057 0.640 24.208 1.00 94.25 117 LYS A N 1
ATOM 938 C CA . LYS A 1 117 ? -31.030 1.637 23.752 1.00 94.25 117 LYS A CA 1
ATOM 939 C C . LYS A 1 117 ? -30.668 2.187 22.366 1.00 94.25 117 LYS A C 1
ATOM 941 O O . LYS A 1 117 ? -31.553 2.271 21.516 1.00 94.25 117 LYS A O 1
ATOM 946 N N . SER A 1 118 ? -29.386 2.453 22.091 1.00 94.31 118 SER A N 1
ATOM 947 C CA . SER A 1 118 ? -28.926 2.946 20.780 1.00 94.31 118 SER A CA 1
ATOM 948 C C . SER A 1 118 ? -29.273 2.002 19.623 1.00 94.31 118 SER A C 1
ATOM 950 O O . SER A 1 118 ? -29.700 2.459 18.565 1.00 94.31 118 SER A O 1
ATOM 952 N N . ILE A 1 119 ? -29.169 0.687 19.841 1.00 90.12 119 ILE A N 1
ATOM 953 C CA . ILE A 1 119 ? -29.483 -0.339 18.836 1.00 90.12 119 ILE A CA 1
ATOM 954 C C . ILE A 1 119 ? -30.999 -0.423 18.615 1.00 90.12 119 ILE A C 1
ATOM 956 O O . ILE A 1 119 ? -31.461 -0.516 17.482 1.00 90.12 119 ILE A O 1
ATOM 960 N N . THR A 1 120 ? -31.798 -0.341 19.683 1.00 93.19 120 THR A N 1
ATOM 961 C CA . THR A 1 120 ? -33.267 -0.423 19.574 1.00 93.19 120 THR A CA 1
ATOM 962 C C . THR A 1 120 ? -33.915 0.804 18.927 1.00 93.19 120 THR A C 1
ATOM 964 O O . THR A 1 120 ? -35.025 0.705 18.413 1.00 93.19 120 THR A O 1
ATOM 967 N N . LEU A 1 121 ? -33.240 1.959 18.935 1.00 93.94 121 LEU A N 1
ATOM 968 C CA . LEU A 1 121 ? -33.786 3.225 18.434 1.00 93.94 121 LEU A CA 1
ATOM 969 C C . LEU A 1 121 ? -33.612 3.434 16.922 1.00 93.94 121 LEU A C 1
ATOM 971 O O . LEU A 1 121 ? -34.028 4.475 16.414 1.00 93.94 121 LEU A O 1
ATOM 975 N N . ILE A 1 122 ? -33.032 2.480 16.185 1.00 89.44 122 ILE A N 1
ATOM 976 C CA . ILE A 1 122 ? -32.791 2.605 14.734 1.00 89.44 122 ILE A CA 1
ATOM 977 C C . ILE A 1 122 ? -34.079 2.954 13.971 1.00 89.44 122 ILE A C 1
ATOM 979 O O . ILE A 1 122 ? -34.071 3.863 13.138 1.00 89.44 122 ILE A O 1
ATOM 983 N N . ASP A 1 123 ? -35.201 2.331 14.333 1.00 90.12 123 ASP A N 1
ATOM 984 C CA . ASP A 1 123 ? -36.505 2.535 13.685 1.00 90.12 123 ASP A CA 1
ATOM 985 C C . ASP A 1 123 ? -37.411 3.542 14.420 1.00 90.12 123 ASP A C 1
ATOM 987 O O . ASP A 1 123 ? -38.571 3.735 14.054 1.00 90.12 123 ASP A O 1
ATOM 991 N N . ALA A 1 124 ? -36.894 4.209 15.456 1.00 93.81 124 ALA A N 1
ATOM 992 C CA . ALA A 1 124 ? -37.660 5.168 16.244 1.00 93.81 124 ALA A CA 1
ATOM 993 C C . ALA A 1 124 ? -37.880 6.510 15.506 1.00 93.81 124 ALA A C 1
ATOM 995 O O . ALA A 1 124 ? -37.131 6.853 14.576 1.00 93.81 124 ALA A O 1
ATOM 996 N N . PRO A 1 125 ? -38.875 7.312 15.933 1.00 95.81 125 PRO A N 1
ATOM 997 C CA . PRO A 1 125 ? -39.062 8.684 15.469 1.00 95.81 125 PRO A CA 1
ATOM 998 C C . PRO A 1 125 ? -37.822 9.572 15.678 1.00 95.81 125 PRO A C 1
ATOM 1000 O O . PRO A 1 125 ? -37.074 9.426 16.645 1.00 95.81 125 PRO A O 1
ATOM 1003 N N . GLU A 1 126 ? -37.615 10.538 14.782 1.00 93.88 126 GLU A N 1
ATOM 1004 C CA . GLU A 1 126 ? -36.423 11.401 14.770 1.00 93.88 126 GLU A CA 1
ATOM 1005 C C . GLU A 1 126 ? -36.250 12.229 16.055 1.00 93.88 126 GLU A C 1
ATOM 1007 O O . GLU A 1 126 ? -35.141 12.376 16.563 1.00 93.88 126 GLU A O 1
ATOM 1012 N N . ASN A 1 127 ? -37.344 12.708 16.648 1.00 95.69 127 ASN A N 1
ATOM 1013 C CA . ASN A 1 127 ? -37.317 13.438 17.918 1.00 95.69 127 ASN A CA 1
ATOM 1014 C C . ASN A 1 127 ? -36.805 12.579 19.087 1.00 95.69 127 ASN A C 1
ATOM 1016 O O . ASN A 1 127 ? -36.070 13.083 19.935 1.00 95.69 127 ASN A O 1
ATOM 1020 N N . GLU A 1 128 ? -37.160 11.292 19.129 1.00 96.38 128 GLU A N 1
ATOM 1021 C CA . GLU A 1 128 ? -36.679 10.366 20.161 1.00 96.38 128 GLU A CA 1
ATOM 1022 C C . GLU A 1 128 ? -35.188 10.073 19.984 1.00 96.38 128 GLU A C 1
ATOM 1024 O O . GLU A 1 128 ? -34.436 10.097 20.959 1.00 96.38 128 GLU A O 1
ATOM 1029 N N . LYS A 1 129 ? -34.745 9.891 18.733 1.00 96.81 129 LYS A N 1
ATOM 1030 C CA . LYS A 1 129 ? -33.325 9.732 18.384 1.00 96.81 129 LYS A CA 1
ATOM 1031 C C . LYS A 1 129 ? -32.500 10.937 18.838 1.00 96.81 129 LYS A C 1
ATOM 1033 O O . LYS A 1 12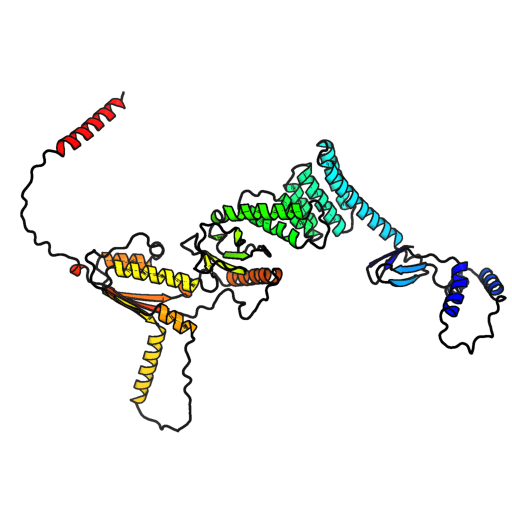9 ? -31.486 10.761 19.506 1.00 96.81 129 LYS A O 1
ATOM 1038 N N . ILE A 1 130 ? -32.955 12.156 18.535 1.00 97.00 130 ILE A N 1
ATOM 1039 C CA . ILE A 1 130 ? -32.269 13.395 18.937 1.00 97.00 130 ILE A CA 1
ATOM 1040 C C . ILE A 1 130 ? -32.221 13.525 20.466 1.00 97.00 130 ILE A C 1
ATOM 1042 O O . ILE A 1 130 ? -31.162 13.837 21.013 1.00 97.00 130 ILE A O 1
ATOM 1046 N N . SER A 1 131 ? -33.335 13.266 21.165 1.00 97.31 131 SER A N 1
ATOM 1047 C CA . SER A 1 131 ? -33.370 13.312 22.637 1.00 97.31 131 SER A CA 1
ATOM 1048 C C . SER A 1 131 ? -32.358 12.347 23.245 1.00 97.31 131 SER A C 1
ATOM 1050 O O . SER A 1 131 ? -31.552 12.741 24.084 1.00 97.31 131 SER A O 1
ATOM 1052 N N . PHE A 1 132 ? -32.345 11.105 22.758 1.00 97.88 132 PHE A N 1
ATOM 1053 C CA . PHE A 1 132 ? -31.424 10.075 23.215 1.00 97.88 132 PHE A CA 1
ATOM 1054 C C . PHE A 1 132 ? -29.953 10.459 23.008 1.00 97.88 132 PHE A C 1
ATOM 1056 O O . PHE A 1 132 ? -29.156 10.319 23.932 1.00 97.88 132 PHE A O 1
ATOM 1063 N N . VAL A 1 133 ? -29.583 10.969 21.828 1.00 97.44 133 VAL A N 1
ATOM 1064 C CA . VAL A 1 133 ? -28.195 11.382 21.556 1.00 97.44 133 VAL A CA 1
ATOM 1065 C C . VAL A 1 133 ? -27.757 12.526 22.477 1.00 97.44 133 VAL A C 1
ATOM 1067 O O . VAL A 1 133 ? -26.632 12.510 22.978 1.00 97.44 133 VAL A O 1
ATOM 1070 N N . ASN A 1 134 ? -28.644 13.486 22.755 1.00 97.12 134 ASN A N 1
ATOM 1071 C CA . ASN A 1 134 ? -28.355 14.585 23.680 1.00 97.12 134 ASN A CA 1
ATOM 1072 C C . ASN A 1 134 ? -28.199 14.099 25.131 1.00 97.12 134 ASN A C 1
ATOM 1074 O O . ASN A 1 134 ? -27.278 14.529 25.826 1.00 97.12 134 ASN A O 1
ATOM 1078 N N . GLU A 1 135 ? -29.068 13.189 25.582 1.00 97.25 135 GLU A N 1
ATOM 1079 C CA . GLU A 1 135 ? -28.975 12.547 26.902 1.00 97.25 135 GLU A CA 1
ATOM 1080 C C . GLU A 1 135 ? -27.662 11.767 27.052 1.00 97.25 135 GLU A C 1
ATOM 1082 O O . GLU A 1 135 ? -26.939 11.942 28.036 1.00 97.25 135 GLU A O 1
ATOM 1087 N N . LEU A 1 136 ? -27.317 10.965 26.041 1.00 97.12 136 LEU A N 1
ATOM 1088 C CA . LEU A 1 136 ? -26.073 10.205 25.984 1.00 97.12 136 LEU A CA 1
ATOM 1089 C C . LEU A 1 136 ? -24.853 11.127 26.087 1.00 97.12 136 LEU A C 1
ATOM 1091 O O . LEU A 1 136 ? -24.001 10.912 26.950 1.00 97.12 136 LEU A O 1
ATOM 1095 N N . ALA A 1 137 ? -24.791 12.187 25.277 1.00 96.38 137 ALA A N 1
ATOM 1096 C CA . ALA A 1 137 ? -23.691 13.149 25.317 1.00 96.38 137 ALA A CA 1
ATOM 1097 C C . ALA A 1 137 ? -23.566 13.841 26.688 1.00 96.38 137 ALA A C 1
ATOM 1099 O O . ALA A 1 137 ? -22.463 13.986 27.214 1.00 96.38 137 ALA A O 1
ATOM 1100 N N . ALA A 1 138 ? -24.692 14.215 27.305 1.00 96.06 138 ALA A N 1
ATOM 1101 C CA . ALA A 1 138 ? -24.709 14.809 28.640 1.00 96.06 138 ALA A CA 1
ATOM 1102 C C . ALA A 1 138 ? -24.268 13.827 29.743 1.00 96.06 138 ALA A C 1
ATOM 1104 O O . ALA A 1 138 ? -23.792 14.258 30.794 1.00 96.06 138 ALA A O 1
ATOM 1105 N N . SER A 1 139 ? -24.406 12.517 29.514 1.00 93.81 139 SER A N 1
ATOM 1106 C CA . SER A 1 139 ? -24.025 11.475 30.472 1.00 93.81 139 SER A CA 1
ATOM 1107 C C . SER A 1 139 ? -22.535 11.118 30.460 1.00 93.81 139 SER A C 1
ATOM 1109 O O . SER A 1 139 ? -22.054 10.560 31.446 1.00 93.81 139 SER A O 1
ATOM 1111 N N . LEU A 1 140 ? -21.782 11.481 29.412 1.00 93.81 140 LEU A N 1
ATOM 1112 C CA . LEU A 1 140 ? -20.348 11.175 29.278 1.00 93.81 140 LEU A CA 1
ATOM 1113 C C . LEU A 1 140 ? -19.502 11.538 30.515 1.00 93.81 140 LEU A C 1
ATOM 1115 O O . LEU A 1 140 ? -18.719 10.693 30.954 1.00 93.81 140 LEU A O 1
ATOM 1119 N N . PRO A 1 141 ? -19.656 12.726 31.144 1.00 93.69 141 PRO A N 1
ATOM 1120 C CA . PRO A 1 141 ? -18.861 13.087 32.320 1.00 93.69 141 PRO A CA 1
ATOM 1121 C C . PRO A 1 141 ? -19.168 12.245 33.568 1.00 93.69 141 PRO A C 1
ATOM 1123 O O . PRO A 1 141 ? -18.402 12.283 34.527 1.00 93.69 141 PRO A O 1
ATOM 1126 N N . SER A 1 142 ? -20.291 11.516 33.584 1.00 91.00 142 SER A N 1
ATOM 1127 C CA . SER A 1 142 ? -20.722 10.716 34.738 1.00 91.00 142 SER A CA 1
ATOM 1128 C C . SER A 1 142 ? -20.004 9.371 34.863 1.00 91.00 142 SER A C 1
ATOM 1130 O O . SER A 1 142 ? -20.014 8.781 35.940 1.00 91.00 142 SER A O 1
ATOM 1132 N N . VAL A 1 143 ? -19.362 8.900 33.792 1.00 92.25 143 VAL A N 1
ATOM 1133 C CA . VAL A 1 143 ? -18.539 7.685 33.796 1.00 92.25 143 VAL A CA 1
ATOM 1134 C C . VAL A 1 143 ? -17.099 8.111 34.019 1.00 92.25 143 VAL A C 1
ATOM 1136 O O . VAL A 1 143 ? -16.567 8.868 33.215 1.00 92.25 143 VAL A O 1
ATOM 1139 N N . SER A 1 144 ? -16.469 7.693 35.118 1.00 90.38 144 SER A N 1
ATOM 1140 C CA . SER A 1 144 ? -15.101 8.094 35.470 1.00 90.38 144 SER A CA 1
ATOM 1141 C C . SER A 1 144 ? -14.026 7.207 34.842 1.00 90.38 144 SER A C 1
ATOM 1143 O O . SER A 1 144 ? -12.937 7.699 34.564 1.00 90.38 144 SER A O 1
ATOM 1145 N N . GLU A 1 145 ? -14.330 5.920 34.663 1.00 91.56 145 GLU A N 1
ATOM 1146 C CA . GLU A 1 145 ? -13.396 4.905 34.163 1.00 91.56 145 GLU A CA 1
ATOM 1147 C C . GLU A 1 145 ? -13.174 5.056 32.646 1.00 91.56 145 GLU A C 1
ATOM 1149 O O . GLU A 1 145 ? -14.118 5.314 31.897 1.00 91.56 145 GLU A O 1
ATOM 1154 N N . GLU A 1 146 ? -11.916 4.973 32.202 1.00 92.31 146 GLU A N 1
ATOM 1155 C CA . GLU A 1 146 ? -11.511 5.352 30.842 1.00 92.31 146 GLU A CA 1
ATOM 1156 C C . GLU A 1 146 ? -12.042 4.390 29.776 1.00 92.31 146 GLU A C 1
ATOM 1158 O O . GLU A 1 146 ? -12.561 4.861 28.764 1.00 92.31 146 GLU A O 1
ATOM 1163 N N . VAL A 1 147 ? -11.989 3.074 30.009 1.00 90.75 147 VAL A N 1
ATOM 1164 C CA . VAL A 1 147 ? -12.447 2.055 29.046 1.00 90.75 147 VAL A CA 1
ATOM 1165 C C . VAL A 1 147 ? -13.969 2.113 28.863 1.00 90.75 147 VAL A C 1
ATOM 1167 O O . VAL A 1 147 ? -14.484 2.098 27.742 1.00 90.75 147 VAL A O 1
ATOM 1170 N N . LEU A 1 148 ? -14.715 2.253 29.957 1.00 92.00 148 LEU A N 1
ATOM 1171 C CA . LEU A 1 148 ? -16.164 2.430 29.966 1.00 92.00 148 LEU A CA 1
ATOM 1172 C C . LEU A 1 148 ? -16.563 3.753 29.313 1.00 92.00 148 LEU A C 1
ATOM 1174 O O . LEU A 1 148 ? -17.543 3.800 28.566 1.00 92.00 148 LEU A O 1
ATOM 1178 N N . ARG A 1 149 ? -15.808 4.831 29.551 1.00 94.94 149 ARG A N 1
ATOM 1179 C CA . ARG A 1 149 ? -16.063 6.119 28.899 1.00 94.94 149 ARG A CA 1
ATOM 1180 C C . ARG A 1 149 ? -15.759 6.061 27.399 1.00 94.94 149 ARG A C 1
ATOM 1182 O O . ARG A 1 149 ? -16.554 6.594 26.631 1.00 94.94 149 ARG A O 1
ATOM 1189 N N . ALA A 1 150 ? -14.686 5.389 26.977 1.00 94.44 150 ALA A N 1
ATOM 1190 C CA . ALA A 1 150 ? -14.386 5.132 25.565 1.00 94.44 150 ALA A CA 1
ATOM 1191 C C . ALA A 1 150 ? -15.539 4.369 24.890 1.00 94.44 150 ALA A C 1
ATOM 1193 O O . ALA A 1 150 ? -16.093 4.808 23.887 1.00 94.44 150 ALA A O 1
ATOM 1194 N N . THR A 1 151 ? -16.034 3.319 25.546 1.00 93.25 151 THR A N 1
ATOM 1195 C CA . THR A 1 151 ? -17.207 2.551 25.093 1.00 93.25 151 THR A CA 1
ATOM 1196 C C . THR A 1 151 ? -18.467 3.426 24.948 1.00 93.25 151 THR A C 1
ATOM 1198 O O . THR A 1 151 ? -19.285 3.254 24.034 1.00 93.25 151 THR A O 1
ATOM 1201 N N . LEU A 1 152 ? -18.649 4.401 25.843 1.00 95.38 152 LEU A N 1
ATOM 1202 C CA . LEU A 1 152 ? -19.758 5.351 25.773 1.00 95.38 152 LEU A CA 1
ATOM 1203 C C . LEU A 1 152 ? -19.578 6.359 24.624 1.00 95.38 152 LEU A C 1
ATOM 1205 O O . LEU A 1 152 ? -20.558 6.706 23.962 1.00 95.38 152 LEU A O 1
ATOM 1209 N N . PHE A 1 153 ? -18.341 6.775 24.333 1.00 97.81 153 PHE A N 1
ATOM 1210 C CA . PHE A 1 153 ? -18.014 7.545 23.131 1.00 97.81 153 PHE A CA 1
ATOM 1211 C C . PHE A 1 153 ? -18.269 6.750 21.847 1.00 97.81 153 PHE A C 1
ATOM 1213 O O . PHE A 1 153 ? -18.846 7.306 20.915 1.00 97.81 153 PHE A O 1
ATOM 1220 N N . ASP A 1 154 ? -17.954 5.456 21.806 1.00 96.19 154 ASP A N 1
ATOM 1221 C CA . ASP A 1 154 ? -18.281 4.597 20.660 1.00 96.19 154 ASP A CA 1
ATOM 1222 C C . ASP A 1 154 ? -19.796 4.474 20.468 1.00 96.19 154 ASP A C 1
ATOM 1224 O O . ASP A 1 154 ? -20.301 4.519 19.346 1.00 96.19 154 ASP A O 1
ATOM 1228 N N . THR A 1 155 ? -20.547 4.405 21.572 1.00 96.88 155 THR A N 1
ATOM 1229 C CA . THR A 1 155 ? -22.018 4.456 21.553 1.00 96.88 155 THR A CA 1
ATOM 1230 C C . THR A 1 155 ? -22.529 5.780 21.012 1.00 96.88 155 THR A C 1
ATOM 1232 O O . THR A 1 155 ? -23.463 5.797 20.204 1.00 96.88 155 THR A O 1
ATOM 1235 N N . LEU A 1 156 ? -21.907 6.894 21.397 1.00 98.00 156 LEU A N 1
ATOM 1236 C CA . LEU A 1 156 ? -22.244 8.203 20.851 1.00 98.00 156 LEU A CA 1
ATOM 1237 C C . LEU A 1 156 ? -21.926 8.269 19.356 1.00 98.00 156 LEU A C 1
ATOM 1239 O O . LEU A 1 156 ? -22.765 8.732 18.587 1.00 98.00 156 LEU A O 1
ATOM 1243 N N . ALA A 1 157 ? -20.773 7.752 18.934 1.00 97.31 157 ALA A N 1
ATOM 1244 C CA . ALA A 1 157 ? -20.368 7.710 17.537 1.00 97.31 157 ALA A CA 1
ATOM 1245 C C . ALA A 1 157 ? -21.344 6.899 16.680 1.00 97.31 157 ALA A C 1
ATOM 1247 O O . ALA A 1 157 ? -21.846 7.393 15.668 1.00 97.31 157 ALA A O 1
ATOM 1248 N N . PHE A 1 158 ? -21.674 5.682 17.121 1.00 96.25 158 PHE A N 1
ATOM 1249 C CA . PHE A 1 158 ? -22.681 4.844 16.478 1.00 96.25 158 PHE A CA 1
ATOM 1250 C C . PHE A 1 158 ? -24.022 5.574 16.379 1.00 96.25 158 PHE A C 1
ATOM 1252 O O . PHE A 1 158 ? -24.635 5.587 15.315 1.00 96.25 158 PHE A O 1
ATOM 1259 N N . SER A 1 159 ? -24.458 6.227 17.456 1.00 97.06 159 SER A N 1
ATOM 1260 C CA . SER A 1 159 ? -25.752 6.911 17.499 1.00 97.06 159 SER A CA 1
ATOM 1261 C C . SER A 1 159 ? -25.797 8.130 16.574 1.00 97.06 159 SER A C 1
ATOM 1263 O O . SER A 1 159 ? -26.752 8.292 15.817 1.00 97.06 159 SER A O 1
ATOM 1265 N N . GLN A 1 160 ? -24.745 8.952 16.565 1.00 97.00 160 GLN A N 1
ATOM 1266 C CA . GLN A 1 160 ? -24.608 10.077 15.634 1.00 97.00 160 GLN A CA 1
ATOM 1267 C C . GLN A 1 160 ? -24.660 9.598 14.181 1.00 97.00 160 GLN A C 1
ATOM 1269 O O . GLN A 1 160 ? -25.380 10.168 13.363 1.00 97.00 160 GLN A O 1
ATOM 1274 N N . PHE A 1 161 ? -23.956 8.509 13.869 1.00 95.00 161 PHE A N 1
ATOM 1275 C CA . PHE A 1 161 ? -23.897 7.963 12.519 1.00 95.00 161 PHE A CA 1
ATOM 1276 C C . PHE A 1 161 ? -25.200 7.272 12.091 1.00 95.00 161 PHE A C 1
ATOM 1278 O O . PHE A 1 161 ? -25.789 7.643 11.078 1.00 95.00 161 PHE A O 1
ATOM 1285 N N . LYS A 1 162 ? -25.667 6.269 12.842 1.00 93.81 162 LYS A N 1
ATOM 1286 C CA . LYS A 1 162 ? -26.808 5.423 12.459 1.00 93.81 162 LYS A CA 1
ATOM 1287 C C . LYS A 1 162 ? -28.166 6.045 12.741 1.00 93.81 162 LYS A C 1
ATOM 1289 O O . LYS A 1 162 ? -29.088 5.788 11.974 1.00 93.81 162 LYS A O 1
ATOM 1294 N N . LEU A 1 163 ? -28.312 6.829 13.810 1.00 95.38 163 LEU A N 1
ATOM 1295 C CA . LEU A 1 163 ? -29.607 7.419 14.160 1.00 95.38 163 LEU A CA 1
ATOM 1296 C C . LEU A 1 163 ? -29.805 8.785 13.502 1.00 95.38 163 LEU A C 1
ATOM 1298 O O . LEU A 1 163 ? -30.911 9.071 13.051 1.00 95.38 163 LEU A O 1
ATOM 1302 N N . LEU A 1 164 ? -28.754 9.612 13.448 1.00 95.50 164 LEU A N 1
ATOM 1303 C CA . LEU A 1 164 ? -28.845 11.005 12.984 1.00 95.50 164 LEU A CA 1
ATOM 1304 C C . LEU A 1 164 ? -28.161 11.271 11.633 1.00 95.50 164 LEU A C 1
ATOM 1306 O O . LEU A 1 164 ? -28.313 12.359 11.084 1.00 95.50 164 LEU A O 1
ATOM 1310 N N . GLY A 1 165 ? -27.395 10.320 11.085 1.00 92.50 165 GLY A N 1
ATOM 1311 C CA . GLY A 1 165 ? -26.661 10.511 9.827 1.00 92.50 165 GLY A CA 1
ATOM 1312 C C . GLY A 1 165 ? -25.509 11.523 9.909 1.00 92.50 165 GLY A C 1
ATOM 1313 O O . GLY A 1 165 ? -25.017 11.984 8.879 1.00 92.50 165 GLY A O 1
ATOM 1314 N N . ASN A 1 166 ? -25.069 11.895 11.114 1.00 94.69 166 ASN A N 1
ATOM 1315 C CA . ASN A 1 166 ? -24.053 12.920 11.329 1.00 94.69 166 ASN A CA 1
ATOM 1316 C C . ASN A 1 166 ? -22.644 12.313 11.400 1.00 94.69 166 ASN A C 1
ATOM 1318 O O . ASN A 1 166 ? -22.138 11.966 12.467 1.00 94.69 166 ASN A O 1
ATOM 1322 N N . VAL A 1 167 ? -22.000 12.200 10.236 1.00 92.88 167 VAL A N 1
ATOM 1323 C CA . VAL A 1 167 ? -20.666 11.592 10.091 1.00 92.88 167 VAL A CA 1
ATOM 1324 C C . VAL A 1 167 ? -19.587 12.359 10.861 1.00 92.88 167 VAL A C 1
ATOM 1326 O O . VAL A 1 167 ? -18.741 11.741 11.500 1.00 92.88 167 VAL A O 1
ATOM 1329 N N . ASN A 1 168 ? -19.612 13.694 10.840 1.00 94.31 168 ASN A N 1
ATOM 1330 C CA . ASN A 1 168 ? -18.560 14.499 11.469 1.00 94.31 168 ASN A CA 1
ATOM 1331 C C . ASN A 1 168 ? -18.568 14.348 12.993 1.00 94.31 168 ASN A C 1
ATOM 1333 O O . ASN A 1 168 ? -17.522 14.101 13.587 1.00 94.31 168 ASN A O 1
ATOM 1337 N N . GLU A 1 169 ? -19.743 14.437 13.621 1.00 96.62 169 GLU A N 1
ATOM 1338 C CA . GLU A 1 169 ? -19.848 14.237 15.071 1.00 96.62 169 GLU A CA 1
ATOM 1339 C C . GLU A 1 169 ? -19.551 12.792 15.471 1.00 96.62 169 GLU A C 1
ATOM 1341 O O . GLU A 1 169 ? -18.951 12.552 16.519 1.00 96.62 169 GLU A O 1
ATOM 1346 N N . ALA A 1 170 ? -19.894 11.825 14.615 1.00 96.69 170 ALA A N 1
ATOM 1347 C CA . ALA A 1 170 ? -19.515 10.440 14.839 1.00 96.69 170 ALA A CA 1
ATOM 1348 C C . ALA A 1 170 ? -17.986 10.263 14.852 1.00 96.69 170 ALA A C 1
ATOM 1350 O O . ALA A 1 170 ? -17.444 9.679 15.788 1.00 96.69 170 ALA A O 1
ATOM 1351 N N . LEU A 1 171 ? -17.271 10.822 13.868 1.00 95.69 171 LEU A N 1
ATOM 1352 C CA . LEU A 1 171 ? -15.804 10.770 13.811 1.00 95.69 171 LEU A CA 1
ATOM 1353 C C . LEU A 1 171 ? -15.134 11.544 14.958 1.00 95.69 171 LEU A C 1
ATOM 1355 O O . LEU A 1 171 ? -14.091 11.111 15.454 1.00 95.69 171 LEU A O 1
ATOM 1359 N N . ASN A 1 172 ? -15.731 12.652 15.411 1.00 97.38 172 ASN A N 1
ATOM 1360 C CA . ASN A 1 172 ? -15.269 13.371 16.601 1.00 97.38 172 ASN A CA 1
ATOM 1361 C C . ASN A 1 172 ? -15.371 12.486 17.850 1.00 97.38 172 ASN A C 1
ATOM 1363 O O . ASN A 1 172 ? -14.393 12.356 18.582 1.00 97.38 172 ASN A O 1
ATOM 1367 N N . ALA A 1 173 ? -16.514 11.828 18.063 1.00 97.69 173 ALA A N 1
ATOM 1368 C CA . ALA A 1 173 ? -16.712 10.922 19.193 1.00 97.69 173 ALA A CA 1
ATOM 1369 C C . ALA A 1 173 ? -15.738 9.730 19.156 1.00 97.69 173 ALA A C 1
ATOM 1371 O O . ALA A 1 173 ? -15.114 9.431 20.171 1.00 97.69 173 ALA A O 1
ATOM 1372 N N . ILE A 1 174 ? -15.511 9.124 17.984 1.00 97.12 174 ILE A N 1
ATOM 1373 C CA . ILE A 1 174 ? -14.469 8.096 17.808 1.00 97.12 174 ILE A CA 1
ATOM 1374 C C . ILE A 1 174 ? -13.081 8.628 18.180 1.00 97.12 174 ILE A C 1
ATOM 1376 O O . ILE A 1 174 ? -12.297 7.938 18.825 1.00 97.12 174 ILE A O 1
ATOM 1380 N N . SER A 1 175 ? -12.759 9.856 17.772 1.00 97.31 175 SER A N 1
ATOM 1381 C CA . SER A 1 175 ? -11.463 10.461 18.085 1.00 97.31 175 SER A CA 1
ATOM 1382 C C . SER A 1 175 ? -11.282 10.674 19.587 1.00 97.31 175 SER A C 1
ATOM 1384 O O . SER A 1 175 ? -10.169 10.524 20.078 1.00 97.31 175 SER A O 1
ATOM 1386 N N . GLU A 1 176 ? -12.345 11.001 20.327 1.00 97.81 176 GLU A N 1
ATOM 1387 C CA . GLU A 1 176 ? -12.298 11.057 21.794 1.00 97.81 176 GLU A CA 1
ATOM 1388 C C . GLU A 1 176 ? -12.173 9.664 22.421 1.00 97.81 176 GLU A C 1
ATOM 1390 O O . GLU A 1 176 ? -11.411 9.500 23.370 1.00 97.81 176 GLU A O 1
ATOM 1395 N N . SER A 1 177 ? -12.843 8.652 21.862 1.00 96.88 177 SER A N 1
ATOM 1396 C CA . SER A 1 177 ? -12.720 7.258 22.309 1.00 96.88 177 SER A CA 1
ATOM 1397 C C . SER A 1 177 ? -11.276 6.750 22.218 1.00 96.88 177 SER A C 1
ATOM 1399 O O . SER A 1 177 ? -10.688 6.358 23.226 1.00 96.88 177 SER A O 1
ATOM 1401 N N . LEU A 1 178 ? -10.641 6.901 21.050 1.00 95.12 178 LEU A N 1
ATOM 1402 C CA . LEU A 1 178 ? -9.267 6.441 20.798 1.00 95.12 178 LEU A CA 1
ATOM 1403 C C . LEU A 1 178 ? -8.195 7.207 21.589 1.00 95.12 178 LEU A C 1
ATOM 1405 O O . LEU A 1 178 ? -7.073 6.726 21.729 1.00 95.12 178 LEU A O 1
ATOM 1409 N N . LYS A 1 179 ? -8.506 8.402 22.113 1.00 96.38 179 LYS A N 1
ATOM 1410 C CA . LYS A 1 179 ? -7.613 9.100 23.058 1.00 96.38 179 LYS A CA 1
ATOM 1411 C C . LYS A 1 179 ? -7.589 8.434 24.430 1.00 96.38 179 LYS A C 1
ATOM 1413 O O . LYS A 1 179 ? -6.601 8.585 25.142 1.00 96.38 179 LYS A O 1
ATOM 1418 N N . LEU A 1 180 ? -8.686 7.780 24.811 1.00 94.19 180 LEU A N 1
ATOM 1419 C CA . LEU A 1 180 ? -8.836 7.107 26.098 1.00 94.19 180 LEU A CA 1
ATOM 1420 C C . LEU A 1 180 ? -8.342 5.664 26.021 1.00 94.19 180 LEU A C 1
ATOM 1422 O O . LEU A 1 180 ? -7.621 5.217 26.908 1.00 94.19 180 LEU A O 1
ATOM 1426 N N . TYR A 1 181 ? -8.726 4.939 24.970 1.00 90.69 181 TYR A N 1
ATOM 1427 C CA . TYR A 1 181 ? -8.412 3.524 24.831 1.00 90.69 181 TYR A CA 1
ATOM 1428 C C . TYR A 1 181 ? -8.326 3.111 23.355 1.00 90.69 181 TYR A C 1
ATOM 1430 O O . TYR A 1 181 ? -9.231 3.384 22.570 1.00 90.69 181 TYR A O 1
ATOM 1438 N N . ASP A 1 182 ? -7.224 2.460 22.981 1.00 89.94 182 ASP A N 1
ATOM 1439 C CA . ASP A 1 182 ? -6.971 1.965 21.623 1.00 89.94 182 ASP A CA 1
ATOM 1440 C C . ASP A 1 182 ? -7.619 0.582 21.432 1.00 89.94 182 ASP A C 1
ATOM 1442 O O . ASP A 1 182 ? -6.994 -0.452 21.685 1.00 89.94 182 ASP A O 1
ATOM 1446 N N . ASP A 1 183 ? -8.905 0.569 21.066 1.00 86.69 183 ASP A N 1
ATOM 1447 C CA . ASP A 1 183 ? -9.689 -0.656 20.879 1.00 86.69 183 ASP A CA 1
ATOM 1448 C C . ASP A 1 183 ? -9.879 -1.023 19.390 1.00 86.69 183 ASP A C 1
ATOM 1450 O O . ASP A 1 183 ? -10.319 -0.193 18.581 1.00 86.69 183 ASP A O 1
ATOM 1454 N N . PRO A 1 184 ? -9.638 -2.293 19.004 1.00 87.38 184 PRO A N 1
ATOM 1455 C CA . PRO A 1 184 ? -9.880 -2.773 17.644 1.00 87.38 184 PRO A CA 1
ATOM 1456 C C . PRO A 1 184 ? -11.319 -2.578 17.139 1.00 87.38 184 PRO A C 1
ATOM 1458 O O . PRO A 1 184 ? -11.509 -2.355 15.939 1.00 87.38 184 PRO A O 1
ATOM 1461 N N . ASN A 1 185 ? -12.344 -2.643 18.003 1.00 86.94 185 ASN A N 1
ATOM 1462 C CA . ASN A 1 185 ? -13.724 -2.410 17.565 1.00 86.94 185 ASN A CA 1
ATOM 1463 C C . ASN A 1 185 ? -13.993 -0.927 17.319 1.00 86.94 185 ASN A C 1
ATOM 1465 O O . ASN A 1 185 ? -14.747 -0.614 16.397 1.00 86.94 185 ASN A O 1
ATOM 1469 N N . THR A 1 186 ? -13.363 -0.020 18.072 1.00 92.56 186 THR A N 1
ATOM 1470 C CA . THR A 1 186 ? -13.419 1.423 17.798 1.00 92.56 186 THR A CA 1
ATOM 1471 C C . THR A 1 186 ? -12.817 1.744 16.429 1.00 92.56 186 THR A C 1
ATOM 1473 O O . THR A 1 186 ? -13.423 2.478 15.644 1.00 92.56 186 THR A O 1
ATOM 1476 N N . HIS A 1 187 ? -11.673 1.140 16.091 1.00 92.38 187 HIS A N 1
ATOM 1477 C CA . HIS A 1 187 ? -11.081 1.230 14.753 1.00 92.38 187 HIS A CA 1
ATOM 1478 C C . HIS A 1 187 ? -12.022 0.685 13.670 1.00 92.38 187 HIS A C 1
ATOM 1480 O O . HIS A 1 187 ? -12.328 1.380 12.699 1.00 92.38 187 HIS A O 1
ATOM 1486 N N . ALA A 1 188 ? -12.574 -0.516 13.858 1.00 90.31 188 ALA A N 1
ATOM 1487 C CA . ALA A 1 188 ? -13.519 -1.095 12.904 1.00 90.31 188 ALA A CA 1
ATOM 1488 C C . ALA A 1 188 ? -14.772 -0.212 12.717 1.00 90.31 188 ALA A C 1
ATOM 1490 O O . ALA A 1 188 ? -15.204 0.027 11.586 1.00 90.31 188 ALA A O 1
ATOM 1491 N N . LEU A 1 189 ? -15.316 0.344 13.806 1.00 91.81 189 LEU A N 1
ATOM 1492 C CA . LEU A 1 189 ? -16.430 1.293 13.777 1.00 91.81 189 LEU A CA 1
ATOM 1493 C C . LEU A 1 189 ? -16.053 2.577 13.025 1.00 91.81 189 LEU A C 1
ATOM 1495 O O . LEU A 1 189 ? -16.841 3.048 12.201 1.00 91.81 189 LEU A O 1
ATOM 1499 N N . ARG A 1 190 ? -14.838 3.107 13.233 1.00 93.75 190 ARG A N 1
ATOM 1500 C CA . ARG A 1 190 ? -14.305 4.236 12.455 1.00 93.75 190 ARG A CA 1
ATOM 1501 C C . ARG A 1 190 ? -14.303 3.925 10.964 1.00 93.75 190 ARG A C 1
ATOM 1503 O O . ARG A 1 190 ? -14.769 4.751 10.184 1.00 93.75 190 ARG A O 1
ATOM 1510 N N . GLY A 1 191 ? -13.845 2.735 10.578 1.00 92.31 191 GLY A N 1
ATOM 1511 C CA . GLY A 1 191 ? -13.876 2.261 9.194 1.00 92.31 191 GLY A CA 1
ATOM 1512 C C . GLY A 1 191 ? -15.290 2.257 8.603 1.00 92.31 191 GLY A C 1
ATOM 1513 O O . GLY A 1 191 ? -15.508 2.780 7.511 1.00 92.31 191 GLY A O 1
ATOM 1514 N N . ILE A 1 192 ? -16.284 1.758 9.347 1.00 90.81 192 ILE A N 1
ATOM 1515 C CA . ILE A 1 192 ? -17.694 1.807 8.921 1.00 90.81 192 ILE A CA 1
ATOM 1516 C C . ILE A 1 192 ? -18.187 3.253 8.733 1.00 90.81 192 ILE A C 1
ATOM 1518 O O . ILE A 1 192 ? -18.876 3.531 7.750 1.00 90.81 192 ILE A O 1
ATOM 1522 N N . ILE A 1 193 ? -17.844 4.166 9.650 1.00 91.50 193 ILE A N 1
ATOM 1523 C CA . ILE A 1 193 ? -18.298 5.570 9.635 1.00 91.50 193 ILE A CA 1
ATOM 1524 C C . ILE A 1 193 ? -17.636 6.374 8.512 1.00 91.50 193 ILE A C 1
ATOM 1526 O O . ILE A 1 193 ? -18.320 7.139 7.831 1.00 91.50 193 ILE A O 1
ATOM 1530 N N . LEU A 1 194 ? -16.324 6.200 8.301 1.00 88.12 194 LEU A N 1
ATOM 1531 C CA . LEU A 1 194 ? -15.607 6.790 7.162 1.00 88.12 194 LEU A CA 1
ATOM 1532 C C . LEU A 1 194 ? -16.281 6.404 5.838 1.00 88.12 194 LEU A C 1
ATOM 1534 O O . LEU A 1 194 ? -16.311 7.205 4.902 1.00 88.12 194 LEU A O 1
ATOM 1538 N N . GLY A 1 195 ? -16.895 5.217 5.803 1.00 70.62 195 GLY A N 1
ATOM 1539 C CA . GLY A 1 195 ? -17.878 4.834 4.804 1.00 70.62 195 GLY A CA 1
ATOM 1540 C C . GLY A 1 195 ? -17.310 4.792 3.389 1.00 70.62 195 GLY A C 1
ATOM 1541 O O . GLY A 1 195 ? -16.139 4.476 3.161 1.00 70.62 195 GLY A O 1
ATOM 1542 N N . GLU A 1 196 ? -18.172 5.091 2.414 1.00 59.47 196 GLU A N 1
ATOM 1543 C CA . GLU A 1 196 ? -17.841 5.092 0.992 1.00 59.47 196 GLU A CA 1
ATOM 1544 C C . GLU A 1 196 ? -17.145 6.388 0.573 1.00 59.47 196 GLU A C 1
ATOM 1546 O O . GLU A 1 196 ? -17.646 7.158 -0.251 1.00 59.47 196 GLU A O 1
ATOM 1551 N N . GLY A 1 197 ? -15.954 6.626 1.114 1.00 63.94 197 GLY A N 1
ATOM 1552 C CA . GLY A 1 197 ? -15.035 7.567 0.493 1.00 63.94 197 GLY A CA 1
ATOM 1553 C C . GLY A 1 197 ? -14.997 7.350 -1.028 1.00 63.94 197 GLY A C 1
ATOM 1554 O O . GLY A 1 197 ? -14.986 6.209 -1.500 1.00 63.94 197 GLY A O 1
ATOM 1555 N N . ARG A 1 198 ? -15.099 8.438 -1.800 1.00 78.62 198 ARG A N 1
ATOM 1556 C CA . ARG A 1 198 ? -15.339 8.355 -3.253 1.00 78.62 198 ARG A CA 1
ATOM 1557 C C . ARG A 1 198 ? -14.077 8.028 -4.030 1.00 78.62 198 ARG A C 1
ATOM 1559 O O . ARG A 1 198 ? -14.167 7.549 -5.154 1.00 78.62 198 ARG A O 1
ATOM 1566 N N . THR A 1 199 ? -12.914 8.333 -3.462 1.00 89.38 199 THR A N 1
ATOM 1567 C CA . THR A 1 199 ? -11.638 8.098 -4.129 1.00 89.38 199 THR A CA 1
ATOM 1568 C C . THR A 1 199 ? -11.023 6.779 -3.666 1.00 89.38 199 THR A C 1
ATOM 1570 O O . THR A 1 199 ? -11.244 6.362 -2.526 1.00 89.38 199 THR A O 1
ATOM 1573 N N . PRO A 1 200 ? -10.171 6.138 -4.482 1.00 90.56 200 PRO A N 1
ATOM 1574 C CA . PRO A 1 200 ? -9.486 4.913 -4.070 1.00 90.56 200 PRO A CA 1
ATOM 1575 C C . PRO A 1 200 ? -8.584 5.117 -2.842 1.00 90.56 200 PRO A C 1
ATOM 1577 O O . PRO A 1 200 ? -8.376 4.194 -2.061 1.00 90.56 200 PRO A O 1
ATOM 1580 N N . ASN A 1 201 ? -8.071 6.332 -2.625 1.00 91.19 201 ASN A N 1
ATOM 1581 C CA . ASN A 1 201 ? -7.310 6.654 -1.417 1.00 91.19 201 ASN A CA 1
ATOM 1582 C C . ASN A 1 201 ? -8.185 6.651 -0.164 1.00 91.19 201 ASN A C 1
ATOM 1584 O O . ASN A 1 201 ? -7.731 6.201 0.885 1.00 91.19 201 ASN A O 1
ATOM 1588 N N . ASP A 1 202 ? -9.424 7.129 -0.266 1.00 90.56 202 ASP A N 1
ATOM 1589 C CA . ASP A 1 202 ? -10.354 7.069 0.858 1.00 90.56 202 ASP A CA 1
ATOM 1590 C C . ASP A 1 202 ? -10.726 5.614 1.157 1.00 90.56 202 ASP A C 1
ATOM 1592 O O . ASP A 1 202 ? -10.719 5.211 2.315 1.00 90.56 202 ASP A O 1
ATOM 1596 N N . LYS A 1 203 ? -10.937 4.795 0.114 1.00 91.94 203 LYS A N 1
ATOM 1597 C CA . LYS A 1 203 ? -11.138 3.345 0.263 1.00 91.94 203 LYS A CA 1
ATOM 1598 C C . LYS A 1 203 ? -9.964 2.683 0.982 1.00 91.94 203 LYS A C 1
ATOM 1600 O O . LYS A 1 203 ? -10.178 1.911 1.909 1.00 91.94 203 LYS A O 1
ATOM 1605 N N . TYR A 1 204 ? -8.731 3.028 0.607 1.00 93.88 204 TYR A N 1
ATOM 1606 C CA . TYR A 1 204 ? -7.529 2.521 1.271 1.00 93.88 204 TYR A CA 1
ATOM 1607 C C . TYR A 1 204 ? -7.468 2.915 2.753 1.00 93.88 204 TYR A C 1
ATOM 1609 O O . TYR A 1 204 ? -7.135 2.080 3.587 1.00 93.88 204 TYR A O 1
ATOM 1617 N N . LYS A 1 205 ? -7.854 4.149 3.103 1.00 92.62 205 LYS A N 1
ATOM 1618 C CA . LYS A 1 205 ? -7.962 4.577 4.508 1.00 92.62 205 LYS A CA 1
ATOM 1619 C C . LYS A 1 205 ? -9.029 3.805 5.268 1.00 92.62 205 LYS A C 1
ATOM 1621 O O . LYS A 1 205 ? -8.793 3.373 6.388 1.00 92.62 205 LYS A O 1
ATOM 1626 N N . THR A 1 206 ? -10.183 3.572 4.653 1.00 93.69 206 THR A N 1
ATOM 1627 C CA . THR A 1 206 ? -11.217 2.728 5.256 1.00 93.69 206 THR A CA 1
ATOM 1628 C C . THR A 1 206 ? -10.702 1.306 5.499 1.00 93.69 206 THR A C 1
ATOM 1630 O O . THR A 1 206 ? -10.959 0.738 6.558 1.00 93.69 206 THR A O 1
ATOM 1633 N N . LEU A 1 207 ? -9.921 0.739 4.572 1.00 93.62 207 LEU A N 1
ATOM 1634 C CA . LEU A 1 207 ? -9.272 -0.559 4.772 1.00 93.62 207 LEU A CA 1
ATOM 1635 C C . LEU A 1 207 ? -8.301 -0.539 5.960 1.00 93.62 207 LEU A C 1
ATOM 1637 O O . LEU A 1 207 ? -8.356 -1.456 6.772 1.00 93.62 207 LEU A O 1
ATOM 1641 N N . GLN A 1 208 ? -7.469 0.502 6.102 1.00 93.75 208 GLN A N 1
ATOM 1642 C CA . GLN A 1 208 ? -6.536 0.660 7.234 1.00 93.75 208 GLN A CA 1
ATOM 1643 C C . GLN A 1 208 ? -7.231 0.555 8.598 1.00 93.75 208 GLN A C 1
ATOM 1645 O O . GLN A 1 208 ? -6.653 0.027 9.542 1.00 93.75 208 GLN A O 1
ATOM 1650 N N . GLU A 1 209 ? -8.473 1.022 8.692 1.00 92.81 209 GLU A N 1
ATOM 1651 C CA . GLU A 1 209 ? -9.290 0.920 9.903 1.00 92.81 209 GLU A CA 1
ATOM 1652 C C . GLU A 1 209 ? -9.947 -0.456 10.051 1.00 92.81 209 GLU A C 1
ATOM 1654 O O . GLU A 1 209 ? -9.962 -1.044 11.131 1.00 92.81 209 GLU A O 1
ATOM 1659 N N . LEU A 1 210 ? -10.482 -1.002 8.956 1.00 92.12 210 LEU A N 1
ATOM 1660 C CA . LEU A 1 210 ? -11.222 -2.260 8.987 1.00 92.12 210 LEU A CA 1
ATOM 1661 C C . LEU A 1 210 ? -10.328 -3.484 9.211 1.00 92.12 210 LEU A C 1
ATOM 1663 O O . LEU A 1 210 ? -10.833 -4.481 9.720 1.00 92.12 210 LEU A O 1
ATOM 1667 N N . ILE A 1 211 ? -9.027 -3.457 8.887 1.00 91.25 211 ILE A N 1
ATOM 1668 C CA . ILE A 1 211 ? -8.151 -4.631 9.103 1.00 91.25 211 ILE A CA 1
ATOM 1669 C C . ILE A 1 211 ? -8.108 -5.085 10.569 1.00 91.25 211 ILE A C 1
ATOM 1671 O O . ILE A 1 211 ? -7.933 -6.275 10.825 1.00 91.25 211 ILE A O 1
ATOM 1675 N N . TYR A 1 212 ? -8.357 -4.184 11.524 1.00 87.00 212 TYR A N 1
ATOM 1676 C CA . TYR A 1 212 ? -8.413 -4.502 12.953 1.00 87.00 212 TYR A CA 1
ATOM 1677 C C . TYR A 1 212 ? -9.537 -5.486 13.312 1.00 87.00 212 TYR A C 1
ATOM 1679 O O . TYR A 1 212 ? -9.420 -6.215 14.297 1.00 87.00 212 TYR A O 1
ATOM 1687 N N . CYS A 1 213 ? -10.588 -5.610 12.487 1.00 82.75 213 CYS A N 1
ATOM 1688 C CA . CYS A 1 213 ? -11.636 -6.611 12.718 1.00 82.75 213 CYS A CA 1
ATOM 1689 C C . CYS A 1 213 ? -11.125 -8.061 12.612 1.00 82.75 213 CYS A C 1
ATOM 1691 O O . CYS A 1 213 ? -11.747 -8.965 13.170 1.00 82.75 213 CYS A O 1
ATOM 1693 N N . LYS A 1 214 ? -9.975 -8.282 11.954 1.00 80.19 214 LYS A N 1
ATOM 1694 C CA . LYS A 1 214 ? -9.286 -9.582 11.908 1.00 80.19 214 LYS A CA 1
ATOM 1695 C C . LYS A 1 214 ? -8.576 -9.916 13.217 1.00 80.19 214 LYS A C 1
ATOM 1697 O O . LYS A 1 214 ? -8.458 -11.080 13.567 1.00 80.19 214 LYS A O 1
ATOM 1702 N N . GLU A 1 215 ? -8.113 -8.902 13.946 1.00 69.56 215 GLU A N 1
ATOM 1703 C CA . GLU A 1 215 ? -7.436 -9.070 15.238 1.00 69.56 215 GLU A CA 1
ATOM 1704 C C . GLU A 1 215 ? -8.448 -9.196 16.403 1.00 69.56 215 GLU A C 1
ATOM 1706 O O . GLU A 1 215 ? -8.109 -9.713 17.469 1.00 69.56 215 GLU A O 1
ATOM 1711 N N . SER A 1 216 ? -9.705 -8.780 16.188 1.00 61.91 216 SER A N 1
ATOM 1712 C CA . SER A 1 216 ? -10.787 -8.721 17.190 1.00 61.91 216 SER A CA 1
ATOM 1713 C C . SER A 1 216 ? -11.353 -10.088 17.629 1.00 61.91 216 SER A C 1
ATOM 1715 O O . SER A 1 216 ? -12.293 -10.149 18.413 1.00 61.91 216 SER A O 1
ATOM 1717 N N . GLU A 1 217 ? -10.763 -11.219 17.228 1.00 54.69 217 GLU A N 1
ATOM 1718 C CA . GLU A 1 217 ? -11.220 -12.565 17.641 1.00 54.69 217 GLU A CA 1
ATOM 1719 C C . GLU A 1 217 ? -11.239 -12.790 19.172 1.00 54.69 217 GLU A C 1
ATOM 1721 O O . GLU A 1 217 ? -11.789 -13.782 19.649 1.00 54.69 217 GLU A O 1
ATOM 1726 N N . LYS A 1 218 ? -10.648 -11.880 19.962 1.00 51.31 218 LYS A N 1
ATOM 1727 C CA . LYS A 1 218 ? -10.600 -11.948 21.431 1.00 51.31 218 LYS A CA 1
ATOM 1728 C C . LYS A 1 218 ? -11.690 -11.145 22.158 1.00 51.31 218 LYS A C 1
ATOM 1730 O O . LYS A 1 218 ? -11.832 -11.341 23.363 1.00 51.31 218 LYS A O 1
ATOM 1735 N N . GLY A 1 219 ? -12.432 -10.265 21.481 1.00 58.16 219 GLY A N 1
ATOM 1736 C CA . GLY A 1 219 ? -13.483 -9.432 22.081 1.00 58.16 219 GLY A CA 1
ATOM 1737 C C . GLY A 1 219 ? -14.824 -9.610 21.370 1.00 58.16 219 GLY A C 1
ATOM 1738 O O . GLY A 1 219 ? -14.863 -9.770 20.154 1.00 58.16 219 GLY A O 1
ATOM 1739 N N . GLU A 1 220 ? -15.941 -9.596 22.105 1.00 64.75 220 GLU A N 1
ATOM 1740 C CA . GLU A 1 220 ? -17.255 -9.633 21.454 1.00 64.75 220 GLU A CA 1
ATOM 1741 C C . GLU A 1 220 ? -17.477 -8.349 20.631 1.00 64.75 220 GLU A C 1
ATOM 1743 O O . GLU A 1 220 ? -17.308 -7.248 21.165 1.00 64.75 220 GLU A O 1
ATOM 1748 N N . PRO A 1 221 ? -17.876 -8.458 19.349 1.00 67.50 221 PRO A N 1
ATOM 1749 C CA . PRO A 1 221 ? -18.124 -7.297 18.507 1.00 67.50 221 PRO A CA 1
ATOM 1750 C C . PRO A 1 221 ? -19.174 -6.356 19.114 1.00 67.50 221 PRO A C 1
ATOM 1752 O O . PRO A 1 221 ? -20.245 -6.784 19.554 1.00 67.50 221 PRO A O 1
ATOM 1755 N N . PHE A 1 222 ? -18.876 -5.053 19.136 1.00 74.62 222 PHE A N 1
ATOM 1756 C CA . PHE A 1 222 ? -19.647 -4.121 19.961 1.00 74.62 222 PHE A CA 1
ATOM 1757 C C . PHE A 1 222 ? -20.969 -3.637 19.329 1.00 74.62 222 PHE A C 1
ATOM 1759 O O . PHE A 1 222 ? -21.986 -3.635 20.022 1.00 74.62 222 PHE A O 1
ATOM 1766 N N . PHE A 1 223 ? -20.999 -3.283 18.037 1.00 85.25 223 PHE A N 1
ATOM 1767 C CA . PHE A 1 223 ? -22.216 -2.804 17.337 1.00 85.25 223 PHE A CA 1
ATOM 1768 C C . PHE A 1 223 ? -22.611 -3.623 16.113 1.00 85.25 223 PHE A C 1
ATOM 1770 O O . PHE A 1 223 ? -23.797 -3.786 15.844 1.00 85.25 223 PHE A O 1
ATOM 1777 N N . PHE A 1 224 ? -21.619 -4.111 15.377 1.00 85.12 224 PHE A N 1
ATOM 1778 C CA . PHE A 1 224 ? -21.800 -4.954 14.204 1.00 85.12 224 PHE A CA 1
ATOM 1779 C C . PHE A 1 224 ? -21.200 -6.315 14.495 1.00 85.12 224 PHE A C 1
ATOM 1781 O O . PHE A 1 224 ? -20.232 -6.421 15.244 1.00 85.12 224 PHE A O 1
ATOM 1788 N N . THR A 1 225 ? -21.760 -7.352 13.895 1.00 87.88 225 THR A N 1
ATOM 1789 C CA . THR A 1 225 ? -21.197 -8.698 13.927 1.00 87.88 225 THR A CA 1
ATOM 1790 C C . THR A 1 225 ? -19.836 -8.729 13.229 1.00 87.88 225 THR A C 1
ATOM 1792 O O . THR A 1 225 ? -19.553 -7.939 12.327 1.00 87.88 225 THR A O 1
ATOM 1795 N N . GLN A 1 226 ? -18.987 -9.693 13.596 1.00 85.19 226 GLN A N 1
ATOM 1796 C CA . GLN A 1 226 ? -17.697 -9.885 12.926 1.00 85.19 226 GLN A CA 1
ATOM 1797 C C . GLN A 1 226 ? -17.865 -10.092 11.410 1.00 85.19 226 GLN A C 1
ATOM 1799 O O . GLN A 1 226 ? -17.087 -9.567 10.619 1.00 85.19 226 GLN A O 1
ATOM 1804 N N . GLN A 1 227 ? -18.921 -10.801 10.999 1.00 88.12 227 GLN A N 1
ATOM 1805 C CA . GLN A 1 227 ? -19.242 -11.024 9.589 1.00 88.12 227 GLN A CA 1
ATOM 1806 C C . GLN A 1 227 ? -19.567 -9.720 8.853 1.00 88.12 227 GLN A C 1
ATOM 1808 O O . GLN A 1 227 ? -19.106 -9.536 7.733 1.00 88.12 227 GLN A O 1
ATOM 1813 N N . GLU A 1 228 ? -20.303 -8.792 9.467 1.00 89.38 228 GLU A N 1
ATOM 1814 C CA . GLU A 1 228 ? -20.601 -7.488 8.857 1.00 89.38 228 GLU A CA 1
ATOM 1815 C C . GLU A 1 228 ? -19.339 -6.652 8.623 1.00 89.38 228 GLU A C 1
ATOM 1817 O O . GLU A 1 228 ? -19.189 -6.060 7.552 1.00 89.38 228 GLU A O 1
ATOM 1822 N N . TYR A 1 229 ? -18.400 -6.647 9.575 1.00 89.12 229 TYR A N 1
ATOM 1823 C CA . TYR A 1 229 ? -17.117 -5.966 9.387 1.00 89.12 229 TYR A CA 1
ATOM 1824 C C . TYR A 1 229 ? -16.283 -6.604 8.272 1.00 89.12 229 TYR A C 1
ATOM 1826 O O . TYR A 1 229 ? -15.753 -5.886 7.423 1.00 89.12 229 TYR A O 1
ATOM 1834 N N . LEU A 1 230 ? -16.203 -7.938 8.237 1.00 89.75 230 LEU A N 1
ATOM 1835 C CA . LEU A 1 230 ? -15.461 -8.665 7.204 1.00 89.75 230 LEU A CA 1
ATOM 1836 C C . LEU A 1 230 ? -16.063 -8.451 5.810 1.00 89.75 230 LEU A C 1
ATOM 1838 O O . LEU A 1 230 ? -15.325 -8.157 4.873 1.00 89.75 230 LEU A O 1
ATOM 1842 N N . MET A 1 231 ? -17.393 -8.493 5.682 1.00 91.12 231 MET A N 1
ATOM 1843 C CA . MET A 1 231 ? -18.073 -8.167 4.424 1.00 91.12 231 MET A CA 1
ATOM 1844 C C . MET A 1 231 ? -17.742 -6.743 3.966 1.00 91.12 231 MET A C 1
ATOM 1846 O O . MET A 1 231 ? -17.458 -6.527 2.788 1.00 91.12 231 MET A O 1
ATOM 1850 N N . LYS A 1 232 ? -17.722 -5.763 4.885 1.00 91.19 232 LYS A N 1
ATOM 1851 C CA . LYS A 1 232 ? -17.365 -4.386 4.516 1.00 91.19 232 LYS A CA 1
ATOM 1852 C C . LYS A 1 232 ? -15.901 -4.264 4.094 1.00 91.19 232 LYS A C 1
ATOM 1854 O O . LYS A 1 232 ? -15.612 -3.535 3.144 1.00 91.19 232 LYS A O 1
ATOM 1859 N N . LEU A 1 233 ? -14.993 -4.972 4.767 1.00 92.19 233 LEU A N 1
ATOM 1860 C CA . LEU A 1 233 ? -13.576 -5.023 4.407 1.00 92.19 233 LEU A CA 1
ATOM 1861 C C . LEU A 1 233 ? -13.390 -5.564 2.982 1.00 92.19 233 LEU A C 1
ATOM 1863 O O . LEU A 1 233 ? -12.684 -4.948 2.185 1.00 92.19 233 LEU A O 1
ATOM 1867 N N . GLU A 1 234 ? -14.048 -6.675 2.647 1.00 91.88 234 GLU A N 1
ATOM 1868 C CA . GLU A 1 234 ? -14.001 -7.278 1.310 1.00 91.88 234 GLU A CA 1
ATOM 1869 C C . GLU A 1 234 ? -14.559 -6.337 0.235 1.00 91.88 234 GLU A C 1
ATOM 1871 O O . GLU A 1 234 ? -13.911 -6.120 -0.791 1.00 91.88 234 GLU A O 1
ATOM 1876 N N . GLU A 1 235 ? -15.713 -5.715 0.496 1.00 91.50 235 GLU A N 1
ATOM 1877 C CA . GLU A 1 235 ? -16.342 -4.744 -0.404 1.00 91.50 235 GLU A CA 1
ATOM 1878 C C . GLU A 1 235 ? -15.415 -3.550 -0.689 1.00 91.50 235 GLU A C 1
ATOM 1880 O O . GLU A 1 235 ? -15.217 -3.164 -1.845 1.00 91.50 235 GLU A O 1
ATOM 1885 N N . GLN A 1 236 ? -14.801 -2.975 0.355 1.00 92.06 236 GLN A N 1
ATOM 1886 C CA . GLN A 1 236 ? -13.874 -1.856 0.174 1.00 92.06 236 GLN A CA 1
ATOM 1887 C C . GLN A 1 236 ? -12.594 -2.287 -0.546 1.00 92.06 236 GLN A C 1
ATOM 1889 O O . GLN A 1 236 ? -12.065 -1.503 -1.333 1.00 92.06 236 GLN A O 1
ATOM 1894 N N . ASN A 1 237 ? -12.110 -3.512 -0.316 1.00 93.62 237 ASN A N 1
ATOM 1895 C CA . ASN A 1 237 ? -10.904 -4.030 -0.961 1.00 93.62 237 ASN A CA 1
ATOM 1896 C C . ASN A 1 237 ? -11.124 -4.219 -2.463 1.00 93.62 237 ASN A C 1
ATOM 1898 O O . ASN A 1 237 ? -10.283 -3.799 -3.256 1.00 93.62 237 ASN A O 1
ATOM 1902 N N . LEU A 1 238 ? -12.274 -4.778 -2.853 1.00 92.25 238 LEU A N 1
ATOM 1903 C CA . LEU A 1 238 ? -12.638 -4.941 -4.258 1.00 92.25 238 LEU A CA 1
ATOM 1904 C C . LEU A 1 238 ? -12.700 -3.584 -4.969 1.00 92.25 238 LEU A C 1
ATOM 1906 O O . LEU A 1 238 ? -12.004 -3.379 -5.961 1.00 92.25 238 LEU A O 1
ATOM 1910 N N . HIS A 1 239 ? -13.444 -2.625 -4.410 1.00 91.75 239 HIS A N 1
ATOM 1911 C CA . HIS A 1 239 ? -13.573 -1.295 -5.009 1.00 91.75 239 HIS A CA 1
ATOM 1912 C C . HIS A 1 239 ? -12.228 -0.555 -5.077 1.00 91.75 239 HIS A C 1
ATOM 1914 O O . HIS A 1 239 ? -11.924 0.110 -6.071 1.00 91.75 239 HIS A O 1
ATOM 1920 N N . TYR A 1 240 ? -11.427 -0.627 -4.010 1.00 95.00 240 TYR A N 1
ATOM 1921 C CA . TYR A 1 240 ? -10.081 -0.057 -3.975 1.00 95.00 240 TYR A CA 1
ATOM 1922 C C . TYR A 1 240 ? -9.214 -0.622 -5.103 1.00 95.00 240 TYR A C 1
ATOM 1924 O O . TYR A 1 240 ? -8.547 0.136 -5.811 1.00 95.00 240 TYR A O 1
ATOM 1932 N N . ALA A 1 241 ? -9.243 -1.942 -5.273 1.00 95.00 241 ALA A N 1
ATOM 1933 C CA . ALA A 1 241 ? -8.416 -2.628 -6.239 1.00 95.00 241 ALA A CA 1
ATOM 1934 C C . ALA A 1 241 ? -8.847 -2.326 -7.683 1.00 95.00 241 ALA A C 1
ATOM 1936 O O . ALA A 1 241 ? -7.999 -1.962 -8.493 1.00 95.00 241 ALA A O 1
ATOM 1937 N N . GLU A 1 242 ? -10.150 -2.358 -7.985 1.00 93.44 242 GLU A N 1
ATOM 1938 C CA . GLU A 1 242 ? -10.704 -2.006 -9.306 1.00 93.44 242 GLU A CA 1
ATOM 1939 C C . GLU A 1 242 ? -10.277 -0.608 -9.774 1.00 93.44 242 GLU A C 1
ATOM 1941 O O . GLU A 1 242 ? -9.939 -0.406 -10.939 1.00 93.44 242 GLU A O 1
ATOM 1946 N N . HIS A 1 243 ? -10.220 0.349 -8.847 1.00 94.44 243 HIS A N 1
ATOM 1947 C CA . HIS A 1 243 ? -9.890 1.743 -9.139 1.00 94.44 243 HIS A CA 1
ATOM 1948 C C . HIS A 1 243 ? -8.427 2.085 -8.800 1.00 94.44 243 HIS A C 1
ATOM 1950 O O . HIS A 1 243 ? -8.035 3.253 -8.765 1.00 94.44 243 HIS A O 1
ATOM 1956 N N . PHE A 1 244 ? -7.571 1.083 -8.572 1.00 96.38 244 PHE A N 1
ATOM 1957 C CA . PHE A 1 244 ? -6.184 1.286 -8.142 1.00 96.38 244 PHE A CA 1
ATOM 1958 C C . PHE A 1 244 ? -5.376 2.155 -9.116 1.00 96.38 244 PHE A C 1
ATOM 1960 O O . PHE A 1 244 ? -4.560 2.981 -8.702 1.00 96.38 244 PHE A O 1
ATOM 1967 N N . LEU A 1 245 ? -5.607 1.999 -10.424 1.00 95.75 245 LEU A N 1
ATOM 1968 C CA . LEU A 1 245 ? -4.902 2.760 -11.458 1.00 95.75 245 LEU A CA 1
ATOM 1969 C C . LEU A 1 245 ? -5.290 4.243 -11.517 1.00 95.75 245 LEU A C 1
ATOM 1971 O O . LEU A 1 245 ? -4.528 5.027 -12.087 1.00 95.75 245 LEU A O 1
ATOM 1975 N N . GLU A 1 246 ? -6.414 4.627 -10.910 1.00 95.56 246 GLU A N 1
ATOM 1976 C CA . GLU A 1 246 ? -6.838 6.025 -10.774 1.00 95.56 246 GLU A CA 1
ATOM 1977 C C . GLU A 1 246 ? -6.026 6.769 -9.709 1.00 95.56 246 GLU A C 1
ATOM 1979 O O . GLU A 1 246 ? -5.950 8.000 -9.730 1.00 95.56 246 GLU A O 1
ATOM 1984 N N . ILE A 1 247 ? -5.365 6.039 -8.800 1.00 95.44 247 ILE A N 1
ATOM 1985 C CA . ILE A 1 247 ? -4.430 6.631 -7.846 1.00 95.44 247 ILE A CA 1
ATOM 1986 C C . ILE A 1 247 ? -3.243 7.207 -8.634 1.00 95.44 247 ILE A C 1
ATOM 1988 O O . ILE A 1 247 ? -2.606 6.481 -9.414 1.00 95.44 247 ILE A O 1
ATOM 1992 N N . PRO A 1 248 ? -2.893 8.490 -8.421 1.00 95.12 248 PRO A N 1
ATOM 1993 C CA . PRO A 1 248 ? -1.733 9.106 -9.050 1.00 95.12 248 PRO A CA 1
ATOM 1994 C C . PRO A 1 248 ? -0.464 8.271 -8.859 1.00 95.12 248 PRO A C 1
ATOM 1996 O O . PRO A 1 248 ? -0.184 7.783 -7.764 1.00 95.12 248 PRO A O 1
ATOM 1999 N N . GLN A 1 249 ? 0.339 8.120 -9.917 1.00 94.06 249 GLN A N 1
ATOM 2000 C CA . GLN A 1 249 ? 1.510 7.230 -9.921 1.00 94.06 249 GLN A CA 1
ATOM 2001 C C . GLN A 1 249 ? 2.486 7.508 -8.766 1.00 94.06 249 GLN A C 1
ATOM 2003 O O . GLN A 1 249 ? 3.042 6.573 -8.197 1.00 94.06 249 GLN A O 1
ATOM 2008 N N . ASN A 1 250 ? 2.664 8.773 -8.377 1.00 92.31 250 ASN A N 1
ATOM 2009 C CA . ASN A 1 250 ? 3.511 9.164 -7.248 1.00 92.31 250 ASN A CA 1
ATOM 2010 C C . ASN A 1 250 ? 2.990 8.666 -5.886 1.00 92.31 250 ASN A C 1
ATOM 2012 O O . ASN A 1 250 ? 3.790 8.480 -4.977 1.00 92.31 250 ASN A O 1
ATOM 2016 N N . GLN A 1 251 ? 1.684 8.420 -5.748 1.00 94.69 251 GLN A N 1
ATOM 2017 C CA . GLN A 1 251 ? 1.044 7.910 -4.527 1.00 94.69 251 GLN A CA 1
ATOM 2018 C C . GLN A 1 251 ? 0.909 6.378 -4.503 1.00 94.69 251 GLN A C 1
ATOM 2020 O O . GLN A 1 251 ? 0.680 5.797 -3.445 1.00 94.69 251 GLN A O 1
ATOM 2025 N N . ARG A 1 252 ? 1.073 5.712 -5.653 1.00 95.62 252 ARG A N 1
ATOM 2026 C CA . ARG A 1 252 ? 1.104 4.241 -5.782 1.00 95.62 252 ARG A CA 1
ATOM 2027 C C . ARG A 1 252 ? 2.441 3.720 -6.308 1.00 95.62 252 ARG A C 1
ATOM 2029 O O . ARG A 1 252 ? 2.499 2.672 -6.955 1.00 95.62 252 ARG A O 1
ATOM 2036 N N . ARG A 1 253 ? 3.520 4.478 -6.077 1.00 96.12 253 ARG A N 1
ATOM 2037 C CA . ARG A 1 253 ? 4.860 4.159 -6.588 1.00 96.12 253 ARG A CA 1
ATOM 2038 C C . ARG A 1 253 ? 5.354 2.814 -6.066 1.00 96.12 253 ARG A C 1
ATOM 2040 O O . ARG A 1 253 ? 5.992 2.093 -6.821 1.00 96.12 253 ARG A O 1
ATOM 2047 N N . PHE A 1 254 ? 5.039 2.478 -4.820 1.00 97.56 254 PHE A N 1
ATOM 2048 C CA . PHE A 1 254 ? 5.388 1.201 -4.208 1.00 97.56 254 PHE A CA 1
ATOM 2049 C C . PHE A 1 254 ? 4.141 0.362 -3.977 1.00 97.56 254 PHE A C 1
ATOM 2051 O O . PHE A 1 254 ? 3.108 0.885 -3.550 1.00 97.56 254 PHE A O 1
ATOM 2058 N N . LEU A 1 255 ? 4.257 -0.929 -4.263 1.00 97.62 255 LEU A N 1
ATOM 2059 C CA . LEU A 1 255 ? 3.185 -1.905 -4.144 1.00 97.62 255 LEU A CA 1
ATOM 2060 C C . LEU A 1 255 ? 3.722 -3.160 -3.457 1.00 97.62 255 LEU A C 1
ATOM 2062 O O . LEU A 1 255 ? 4.767 -3.670 -3.847 1.00 97.62 255 LEU A O 1
ATOM 2066 N N . VAL A 1 256 ? 2.999 -3.678 -2.475 1.00 96.50 256 VAL A N 1
ATOM 2067 C CA . VAL A 1 256 ? 3.224 -4.998 -1.885 1.00 96.50 256 VAL A CA 1
ATOM 2068 C C . VAL A 1 256 ? 2.037 -5.884 -2.227 1.00 96.50 256 VAL A C 1
ATOM 2070 O O . VAL A 1 256 ? 0.894 -5.430 -2.223 1.00 96.50 256 VAL A O 1
ATOM 2073 N N . ILE A 1 257 ? 2.307 -7.145 -2.541 1.00 95.00 257 ILE A N 1
ATOM 2074 C CA . ILE A 1 257 ? 1.253 -8.148 -2.675 1.00 95.00 257 ILE A CA 1
ATOM 2075 C C . ILE A 1 257 ? 1.143 -8.882 -1.344 1.00 95.00 257 ILE A C 1
ATOM 2077 O O . ILE A 1 257 ? 2.132 -9.447 -0.891 1.00 95.00 257 ILE A O 1
ATOM 2081 N N . ASP A 1 258 ? -0.021 -8.826 -0.706 1.00 93.25 258 ASP A N 1
ATOM 2082 C CA . ASP A 1 258 ? -0.306 -9.521 0.555 1.00 93.25 258 ASP A CA 1
ATOM 2083 C C . ASP A 1 258 ? -1.753 -10.007 0.533 1.00 93.25 258 ASP A C 1
ATOM 2085 O O . ASP A 1 258 ? -2.697 -9.214 0.565 1.00 93.25 258 ASP A O 1
ATOM 2089 N N . ASN A 1 259 ? -1.929 -11.323 0.451 1.00 88.69 259 ASN A N 1
ATOM 2090 C CA . ASN A 1 259 ? -3.247 -11.938 0.278 1.00 88.69 259 ASN A CA 1
ATOM 2091 C C . ASN A 1 259 ? -4.184 -11.757 1.472 1.00 88.69 259 ASN A C 1
ATOM 2093 O O . ASN A 1 259 ? -5.400 -11.857 1.319 1.00 88.69 259 ASN A O 1
ATOM 2097 N N . GLU A 1 260 ? -3.628 -11.481 2.645 1.00 88.56 260 GLU A N 1
ATOM 2098 C CA . GLU A 1 260 ? -4.366 -11.426 3.901 1.00 88.56 260 GLU A CA 1
ATOM 2099 C C . GLU A 1 260 ? -4.469 -10.002 4.460 1.00 88.56 260 GLU A C 1
ATOM 2101 O O . GLU A 1 260 ? -5.117 -9.815 5.487 1.00 88.56 260 GLU A O 1
ATOM 2106 N N . LEU A 1 261 ? -3.932 -8.982 3.775 1.00 91.75 261 LEU A N 1
ATOM 2107 C CA . LEU A 1 261 ? -3.995 -7.568 4.183 1.00 91.75 261 LEU A CA 1
ATOM 2108 C C . LEU A 1 261 ? -3.591 -7.354 5.657 1.00 91.75 261 LEU A C 1
ATOM 2110 O O . LEU A 1 261 ? -4.337 -6.762 6.437 1.00 91.75 261 LEU A O 1
ATOM 2114 N N . HIS A 1 262 ? -2.425 -7.860 6.049 1.00 90.69 262 HIS A N 1
ATOM 2115 C CA . HIS A 1 262 ? -1.931 -7.827 7.427 1.00 90.69 262 HIS A CA 1
ATOM 2116 C C . HIS A 1 262 ? -1.588 -6.419 7.913 1.00 90.69 262 HIS A C 1
ATOM 2118 O O . HIS A 1 262 ? -1.686 -6.115 9.103 1.00 90.69 262 HIS A O 1
ATOM 2124 N N . TYR A 1 263 ? -1.113 -5.565 7.008 1.00 93.38 263 TYR A N 1
ATOM 2125 C CA . TYR A 1 263 ? -0.666 -4.221 7.338 1.00 93.38 263 TYR A CA 1
ATOM 2126 C C . TYR A 1 263 ? -0.772 -3.303 6.125 1.00 93.38 263 TYR A C 1
ATOM 2128 O O . TYR A 1 263 ? -0.335 -3.659 5.034 1.00 93.38 263 TYR A O 1
ATOM 2136 N N . LEU A 1 264 ? -1.329 -2.110 6.329 1.00 95.06 264 LEU A N 1
ATOM 2137 C CA . LEU A 1 264 ? -1.609 -1.139 5.274 1.00 95.06 264 LEU A CA 1
ATOM 2138 C C . LEU A 1 264 ? -0.969 0.214 5.631 1.00 95.06 264 LEU A C 1
ATOM 2140 O O . LEU A 1 264 ? -1.635 1.078 6.195 1.00 95.06 264 LEU A O 1
ATOM 2144 N N . PRO A 1 265 ? 0.326 0.433 5.362 1.00 95.44 265 PRO A N 1
ATOM 2145 C CA . PRO A 1 265 ? 0.971 1.715 5.636 1.00 95.44 265 PRO A CA 1
ATOM 2146 C C . PRO A 1 265 ? 0.671 2.745 4.543 1.00 95.44 265 PRO A C 1
ATOM 2148 O O . PRO A 1 265 ? 0.132 2.424 3.483 1.00 95.44 265 PRO A O 1
ATOM 2151 N N . ASP A 1 266 ? 1.079 3.990 4.783 1.00 93.81 266 ASP A N 1
ATOM 2152 C CA . ASP A 1 266 ? 1.031 5.053 3.775 1.00 93.81 266 ASP A CA 1
ATOM 2153 C C . ASP A 1 266 ? 2.238 5.030 2.822 1.00 93.81 266 ASP A C 1
ATOM 2155 O O . ASP A 1 266 ? 2.148 5.550 1.708 1.00 93.81 266 ASP A O 1
ATOM 2159 N N . SER A 1 267 ? 3.361 4.424 3.229 1.00 94.94 267 SER A N 1
ATOM 2160 C CA . SER A 1 267 ? 4.614 4.397 2.457 1.00 94.94 267 SER A CA 1
ATOM 2161 C C . SER A 1 267 ? 4.552 3.529 1.197 1.00 94.94 267 SER A C 1
ATOM 2163 O O . SER A 1 267 ? 5.263 3.797 0.227 1.00 94.94 267 SER A O 1
ATOM 2165 N N . PHE A 1 268 ? 3.686 2.518 1.182 1.00 96.12 268 PHE A N 1
ATOM 2166 C CA . PHE A 1 268 ? 3.399 1.679 0.025 1.00 96.12 268 PHE A CA 1
ATOM 2167 C C . PHE A 1 268 ? 1.932 1.264 0.012 1.00 96.12 268 PHE A C 1
ATOM 2169 O O . PHE A 1 268 ? 1.252 1.281 1.032 1.00 96.12 268 PHE A O 1
ATOM 2176 N N . LYS A 1 269 ? 1.443 0.888 -1.167 1.00 97.25 269 LYS A N 1
ATOM 2177 C CA . LYS A 1 269 ? 0.103 0.333 -1.344 1.00 97.25 269 LYS A CA 1
ATOM 2178 C C . LYS A 1 269 ? 0.133 -1.186 -1.294 1.00 97.25 269 LYS A C 1
ATOM 2180 O O . LYS A 1 269 ? 1.174 -1.783 -1.550 1.00 97.25 269 LYS A O 1
ATOM 2185 N N . VAL A 1 270 ? -0.998 -1.803 -0.980 1.00 97.00 270 VAL A N 1
ATOM 2186 C CA . VAL A 1 270 ? -1.107 -3.258 -0.831 1.00 97.00 270 VAL A CA 1
ATOM 2187 C C . VAL A 1 270 ? -2.274 -3.768 -1.656 1.00 97.00 270 VAL A C 1
ATOM 2189 O O . VAL A 1 270 ? -3.360 -3.213 -1.559 1.00 97.00 270 VAL A O 1
ATOM 2192 N N . LEU A 1 271 ? -2.059 -4.814 -2.452 1.00 96.88 271 LEU A N 1
ATOM 2193 C CA . LEU A 1 271 ? -3.120 -5.527 -3.169 1.00 96.88 271 LEU A CA 1
ATOM 2194 C C . LEU A 1 271 ? -3.093 -7.009 -2.795 1.00 96.88 271 LEU A C 1
ATOM 2196 O O . LEU A 1 271 ? -2.026 -7.583 -2.578 1.00 96.88 271 LEU A O 1
ATOM 2200 N N . THR A 1 272 ? -4.261 -7.646 -2.785 1.00 94.31 272 THR A N 1
ATOM 2201 C CA . THR A 1 272 ? -4.347 -9.113 -2.720 1.00 94.31 272 THR A CA 1
ATOM 2202 C C . THR A 1 272 ? -4.145 -9.701 -4.113 1.00 94.31 272 THR A C 1
ATOM 2204 O O . THR A 1 272 ? -4.552 -9.078 -5.093 1.00 94.31 272 THR A O 1
ATOM 2207 N N . ILE A 1 273 ? -3.571 -10.903 -4.236 1.00 91.00 273 ILE A N 1
ATOM 2208 C CA . ILE A 1 273 ? -3.274 -11.503 -5.550 1.00 91.00 273 ILE A CA 1
ATOM 2209 C C . ILE A 1 273 ? -4.513 -11.646 -6.445 1.00 91.00 273 ILE A C 1
ATOM 2211 O O . ILE A 1 273 ? -4.430 -11.450 -7.654 1.00 91.00 273 ILE A O 1
ATOM 2215 N N . ASN A 1 274 ? -5.672 -11.920 -5.842 1.00 89.38 274 ASN A N 1
ATOM 2216 C CA . ASN A 1 274 ? -6.933 -12.132 -6.552 1.00 89.38 274 ASN A CA 1
ATOM 2217 C C . ASN A 1 274 ? -7.632 -10.827 -6.956 1.00 89.38 274 ASN A C 1
ATOM 2219 O O . ASN A 1 274 ? -8.590 -10.870 -7.721 1.00 89.38 274 ASN A O 1
ATOM 2223 N N . SER A 1 275 ? -7.176 -9.680 -6.446 1.00 90.88 275 SER A N 1
ATOM 2224 C CA . SER A 1 275 ? -7.765 -8.369 -6.731 1.00 90.88 275 SER A CA 1
ATOM 2225 C C . SER A 1 275 ? -6.896 -7.513 -7.654 1.00 90.88 275 SER A C 1
ATOM 2227 O O . SER A 1 275 ? -7.220 -6.359 -7.900 1.00 90.88 275 SER A O 1
ATOM 2229 N N . ILE A 1 276 ? -5.767 -8.027 -8.147 1.00 93.75 276 ILE A N 1
ATOM 2230 C CA . ILE A 1 276 ? -4.845 -7.246 -8.979 1.00 93.75 276 ILE A CA 1
ATOM 2231 C C . ILE A 1 276 ? -5.533 -6.867 -10.305 1.00 93.75 276 ILE A C 1
ATOM 2233 O O . ILE A 1 276 ? -5.991 -7.761 -11.021 1.00 93.75 276 ILE A O 1
ATOM 2237 N N . PRO A 1 277 ? -5.566 -5.572 -10.682 1.00 94.62 277 PRO A N 1
ATOM 2238 C CA . PRO A 1 277 ? -6.091 -5.150 -11.978 1.00 94.62 277 PRO A CA 1
ATOM 2239 C C . PRO A 1 277 ? -5.369 -5.831 -13.139 1.00 94.62 277 PRO A C 1
ATOM 2241 O O . PRO A 1 277 ? -4.139 -5.895 -13.165 1.00 94.62 277 PRO A O 1
ATOM 2244 N N . THR A 1 278 ? -6.126 -6.291 -14.136 1.00 92.44 278 THR A N 1
ATOM 2245 C CA . THR A 1 278 ? -5.587 -7.056 -15.278 1.00 92.44 278 THR A CA 1
ATOM 2246 C C . THR A 1 278 ? -4.630 -6.226 -16.141 1.00 92.44 278 THR A C 1
ATOM 2248 O O . THR A 1 278 ? -3.778 -6.761 -16.846 1.00 92.44 278 THR A O 1
ATOM 2251 N N . GLU A 1 279 ? -4.747 -4.901 -16.091 1.00 95.56 279 GLU A N 1
ATOM 2252 C CA . GLU A 1 279 ? -3.884 -3.977 -16.814 1.00 95.56 279 GLU A CA 1
ATOM 2253 C C . GLU A 1 279 ? -2.495 -3.829 -16.184 1.00 95.56 279 GLU A C 1
ATOM 2255 O O . GLU A 1 279 ? -1.604 -3.295 -16.853 1.00 95.56 279 GLU A O 1
ATOM 2260 N N . LEU A 1 280 ? -2.308 -4.241 -14.922 1.00 96.38 280 LEU A N 1
ATOM 2261 C CA . LEU A 1 280 ? -0.999 -4.230 -14.278 1.00 96.38 280 LEU A CA 1
ATOM 2262 C C . LEU A 1 280 ? -0.111 -5.340 -14.832 1.00 96.38 280 LEU A C 1
ATOM 2264 O O . LEU A 1 280 ? -0.523 -6.481 -15.023 1.00 96.38 280 LEU A O 1
ATOM 2268 N N . GLN A 1 281 ? 1.142 -4.985 -15.076 1.00 96.38 281 GLN A N 1
ATOM 2269 C CA . GLN A 1 281 ? 2.147 -5.852 -15.663 1.00 96.38 281 GLN A CA 1
ATOM 2270 C C . GLN A 1 281 ? 3.272 -6.081 -14.665 1.00 96.38 281 GLN A C 1
ATOM 2272 O O . GLN A 1 281 ? 3.748 -5.150 -14.011 1.00 96.38 281 GLN A O 1
ATOM 2277 N N . PHE A 1 282 ? 3.717 -7.329 -14.601 1.00 96.56 282 PHE A N 1
ATOM 2278 C CA . PHE A 1 282 ? 4.832 -7.777 -13.781 1.00 96.56 282 PHE A CA 1
ATOM 2279 C C . PHE A 1 282 ? 5.773 -8.636 -14.642 1.00 96.56 282 PHE A C 1
ATOM 2281 O O . PHE A 1 282 ? 5.346 -9.155 -15.680 1.00 96.56 282 PHE A O 1
ATOM 2288 N N . PRO A 1 283 ? 7.050 -8.804 -14.253 1.00 94.62 283 PRO A N 1
ATOM 2289 C CA . PRO A 1 283 ? 7.945 -9.744 -14.918 1.00 94.62 283 PRO A CA 1
ATOM 2290 C C . PRO A 1 283 ? 7.424 -11.186 -14.864 1.00 94.62 283 PRO A C 1
ATOM 2292 O O . PRO A 1 283 ? 6.576 -11.538 -14.046 1.00 94.62 283 PRO A O 1
ATOM 2295 N N . VAL A 1 284 ? 7.954 -12.049 -15.731 1.00 91.56 284 VAL A N 1
ATOM 2296 C CA . VAL A 1 284 ? 7.575 -13.470 -15.758 1.00 91.56 284 VAL A CA 1
ATOM 2297 C C . VAL A 1 284 ? 7.842 -14.115 -14.394 1.00 91.56 284 VAL A C 1
ATOM 2299 O O . VAL A 1 284 ? 8.918 -13.942 -13.830 1.00 91.56 284 VAL A O 1
ATOM 2302 N N . GLY A 1 285 ? 6.868 -14.871 -13.880 1.00 91.44 285 GLY A N 1
ATOM 2303 C CA . GLY A 1 285 ? 6.942 -15.501 -12.556 1.00 91.44 285 GLY A CA 1
ATOM 2304 C C . GLY A 1 285 ? 6.460 -14.617 -11.399 1.00 91.44 285 GLY A C 1
ATOM 2305 O O . GLY A 1 285 ? 6.442 -15.079 -10.263 1.00 91.44 285 GLY A O 1
ATOM 2306 N N . HIS A 1 286 ? 6.038 -13.383 -11.683 1.00 93.44 286 HIS A N 1
ATOM 2307 C CA . HIS A 1 286 ? 5.418 -12.458 -10.734 1.00 93.44 286 HIS A CA 1
ATOM 2308 C C . HIS A 1 286 ? 3.932 -12.239 -11.077 1.00 93.44 286 HIS A C 1
ATOM 2310 O O . HIS A 1 286 ? 3.531 -12.504 -12.215 1.00 93.44 286 HIS A O 1
ATOM 2316 N N . PRO A 1 287 ? 3.109 -11.723 -10.143 1.00 94.56 287 PRO A N 1
ATOM 2317 C CA . PRO A 1 287 ? 3.422 -11.317 -8.766 1.00 94.56 287 PRO A CA 1
ATOM 2318 C C . PRO A 1 287 ? 3.663 -12.484 -7.795 1.00 94.56 287 PRO A C 1
ATOM 2320 O O . PRO A 1 287 ? 3.240 -13.610 -8.023 1.00 94.56 287 PRO A O 1
ATOM 2323 N N . ILE A 1 288 ? 4.341 -12.179 -6.689 1.00 91.88 288 ILE A N 1
ATOM 2324 C CA . ILE A 1 288 ? 4.702 -13.089 -5.593 1.00 91.88 288 ILE A CA 1
ATOM 2325 C C . ILE A 1 288 ? 4.146 -12.500 -4.294 1.00 91.88 288 ILE A C 1
ATOM 2327 O O . ILE A 1 288 ? 4.299 -11.299 -4.061 1.00 91.88 288 ILE A O 1
ATOM 2331 N N . ASP A 1 289 ? 3.507 -13.338 -3.477 1.00 90.75 289 ASP A N 1
ATOM 2332 C CA . ASP A 1 289 ? 2.997 -12.962 -2.155 1.00 90.75 289 ASP A CA 1
ATOM 2333 C C . ASP A 1 289 ? 4.136 -12.507 -1.231 1.00 90.75 289 ASP A C 1
ATOM 2335 O O . ASP A 1 289 ? 5.236 -13.063 -1.256 1.00 90.75 289 ASP A O 1
ATOM 2339 N N . LYS A 1 290 ? 3.874 -11.477 -0.427 1.00 89.50 290 LYS A N 1
ATOM 2340 C CA . LYS A 1 290 ? 4.832 -10.828 0.478 1.00 89.50 290 LYS A CA 1
ATOM 2341 C C . LYS A 1 290 ? 6.097 -10.322 -0.227 1.00 89.50 290 LYS A C 1
ATOM 2343 O O . LYS A 1 290 ? 7.171 -10.287 0.363 1.00 89.50 290 LYS A O 1
ATOM 2348 N N . GLN A 1 291 ? 5.970 -9.883 -1.481 1.00 90.75 291 GLN A N 1
ATOM 2349 C CA . GLN A 1 291 ? 7.035 -9.219 -2.239 1.00 90.75 291 GLN A CA 1
ATOM 2350 C C . GLN A 1 291 ? 6.681 -7.749 -2.484 1.00 90.75 291 GLN A C 1
ATOM 2352 O O . GLN A 1 291 ? 5.547 -7.422 -2.841 1.00 90.75 291 GLN A O 1
ATOM 2357 N N . MET A 1 292 ? 7.672 -6.865 -2.339 1.00 94.56 292 MET A N 1
ATOM 2358 C CA . MET A 1 292 ? 7.540 -5.451 -2.684 1.00 94.56 292 MET A CA 1
ATOM 2359 C C . MET A 1 292 ? 7.998 -5.173 -4.122 1.00 94.56 292 MET A C 1
ATOM 2361 O O . MET A 1 292 ? 8.989 -5.728 -4.612 1.00 94.56 292 MET A O 1
ATOM 2365 N N . TYR A 1 293 ? 7.280 -4.260 -4.767 1.00 96.69 293 TYR A N 1
ATOM 2366 C CA . TYR A 1 293 ? 7.477 -3.793 -6.128 1.00 96.69 293 TYR A CA 1
ATOM 2367 C C . TYR A 1 293 ? 7.526 -2.266 -6.187 1.00 96.69 293 TYR A C 1
ATOM 2369 O O . TYR A 1 293 ? 6.934 -1.566 -5.361 1.00 96.69 293 TYR A O 1
ATOM 2377 N N . ILE A 1 294 ? 8.176 -1.751 -7.226 1.00 97.12 294 ILE A N 1
ATOM 2378 C CA . ILE A 1 294 ? 8.223 -0.337 -7.585 1.00 97.12 294 ILE A CA 1
ATOM 2379 C C . ILE A 1 294 ? 7.666 -0.133 -8.998 1.00 97.12 294 ILE A C 1
ATOM 2381 O O . ILE A 1 294 ? 7.956 -0.895 -9.919 1.00 97.12 294 ILE A O 1
ATOM 2385 N N . CYS A 1 295 ? 6.845 0.897 -9.174 1.00 97.62 295 CYS A N 1
ATOM 2386 C CA . CYS A 1 295 ? 6.269 1.275 -10.458 1.00 97.62 295 CYS A CA 1
ATOM 2387 C C . CYS A 1 295 ? 7.360 1.804 -11.398 1.00 97.62 295 CYS A C 1
ATOM 2389 O O . CYS A 1 295 ? 8.157 2.667 -11.021 1.00 97.62 295 CYS A O 1
ATOM 2391 N N . HIS A 1 296 ? 7.374 1.319 -12.638 1.00 96.12 296 HIS A N 1
ATOM 2392 C CA . HIS A 1 296 ? 8.297 1.778 -13.666 1.00 96.12 296 HIS A CA 1
ATOM 2393 C C . HIS A 1 296 ? 8.057 3.272 -13.964 1.00 96.12 296 HIS A C 1
ATOM 2395 O O . HIS A 1 296 ? 6.920 3.661 -14.248 1.00 96.12 296 HIS A O 1
ATOM 2401 N N . PRO A 1 297 ? 9.100 4.125 -13.986 1.00 94.69 297 PRO A N 1
ATOM 2402 C CA . PRO A 1 297 ? 8.940 5.579 -14.060 1.00 94.69 297 PRO A CA 1
ATOM 2403 C C . PRO A 1 297 ? 8.216 6.031 -15.334 1.00 94.69 297 PRO A C 1
ATOM 2405 O O . PRO A 1 297 ? 7.360 6.907 -15.272 1.00 94.69 297 PRO A O 1
ATOM 2408 N N . LEU A 1 298 ? 8.503 5.383 -16.469 1.00 94.38 298 LEU A N 1
ATOM 2409 C CA . LEU A 1 298 ? 7.932 5.720 -17.782 1.00 94.38 298 LEU A CA 1
ATOM 2410 C C . LEU A 1 298 ? 6.813 4.778 -18.269 1.00 94.38 298 LEU A C 1
ATOM 2412 O O . LEU A 1 298 ? 6.241 4.997 -19.332 1.00 94.38 298 LEU A O 1
ATOM 2416 N N . LYS A 1 299 ? 6.497 3.712 -17.520 1.00 94.69 299 LYS A N 1
ATOM 2417 C CA . LYS A 1 299 ? 5.498 2.694 -17.897 1.00 94.69 299 LYS A CA 1
ATOM 2418 C C . LYS A 1 299 ? 4.544 2.509 -16.709 1.00 94.69 299 LYS A C 1
ATOM 2420 O O . LYS A 1 299 ? 4.712 1.559 -15.954 1.00 94.69 299 LYS A O 1
ATOM 2425 N N . PRO A 1 300 ? 3.534 3.383 -16.523 1.00 94.44 300 PRO A N 1
ATOM 2426 C CA . PRO A 1 300 ? 2.766 3.492 -15.268 1.00 94.44 300 PRO A CA 1
ATOM 2427 C C . PRO A 1 300 ? 1.941 2.262 -14.856 1.00 94.44 300 PRO A C 1
ATOM 2429 O O . PRO A 1 300 ? 1.312 2.268 -13.794 1.00 94.44 300 PRO A O 1
ATOM 2432 N N . LYS A 1 301 ? 1.881 1.244 -15.720 1.00 96.56 301 LYS A N 1
ATOM 2433 C CA . LYS A 1 301 ? 1.207 -0.038 -15.496 1.00 96.56 301 LYS A CA 1
ATOM 2434 C C . LYS A 1 301 ? 2.184 -1.183 -15.198 1.00 96.56 301 LYS A C 1
ATOM 2436 O O . LYS A 1 301 ? 1.737 -2.263 -14.849 1.00 96.56 301 LYS A O 1
ATOM 2441 N N . MET A 1 302 ? 3.491 -0.963 -15.335 1.00 96.81 302 MET A N 1
ATOM 2442 C CA . MET A 1 302 ? 4.526 -1.966 -15.095 1.00 96.81 302 MET A CA 1
ATOM 2443 C C . MET A 1 302 ? 5.093 -1.800 -13.686 1.00 96.81 302 MET A C 1
ATOM 2445 O O . MET A 1 302 ? 5.541 -0.712 -13.326 1.00 96.81 302 MET A O 1
ATOM 2449 N N . TYR A 1 303 ? 5.123 -2.882 -12.918 1.00 97.69 303 TYR A N 1
ATOM 2450 C CA . TYR A 1 303 ? 5.744 -2.948 -11.599 1.00 97.69 303 TYR A CA 1
ATOM 2451 C C . TYR A 1 303 ? 6.933 -3.910 -11.631 1.00 97.69 303 TYR A C 1
ATOM 2453 O O . TYR A 1 303 ? 6.846 -5.006 -12.176 1.00 97.69 303 TYR A O 1
ATOM 2461 N N . LEU A 1 304 ? 8.056 -3.490 -11.052 1.00 96.50 304 LEU A N 1
ATOM 2462 C CA . LEU A 1 304 ? 9.311 -4.239 -11.002 1.00 96.50 304 LEU A CA 1
ATOM 2463 C C . LEU A 1 304 ? 9.607 -4.666 -9.561 1.00 96.50 304 LEU A C 1
ATOM 2465 O O . LEU A 1 304 ? 9.360 -3.869 -8.654 1.00 96.50 304 LEU A O 1
ATOM 2469 N N . PRO A 1 305 ? 10.140 -5.875 -9.315 1.00 94.50 305 PRO A N 1
ATOM 2470 C CA . PRO A 1 305 ? 10.589 -6.280 -7.987 1.00 94.50 305 PRO A CA 1
ATOM 2471 C C . PRO A 1 305 ? 11.579 -5.266 -7.410 1.00 94.50 305 PRO A C 1
ATOM 2473 O O . PRO A 1 305 ? 12.533 -4.878 -8.086 1.00 94.50 305 PRO A O 1
ATOM 2476 N N . ILE A 1 306 ? 11.361 -4.831 -6.166 1.00 92.56 306 ILE A N 1
ATOM 2477 C CA . ILE A 1 306 ? 12.169 -3.757 -5.565 1.00 92.56 306 ILE A CA 1
ATOM 2478 C C . ILE A 1 306 ? 13.633 -4.154 -5.323 1.00 92.56 306 ILE A C 1
ATOM 2480 O O . ILE A 1 306 ? 14.494 -3.288 -5.207 1.00 92.56 306 ILE A O 1
ATOM 2484 N N . GLU A 1 307 ? 13.927 -5.451 -5.285 1.00 87.88 307 GLU A N 1
ATOM 2485 C CA . GLU A 1 307 ? 15.288 -5.955 -5.110 1.00 87.88 307 GLU A CA 1
ATOM 2486 C C . GLU A 1 307 ? 16.158 -5.687 -6.349 1.00 87.88 307 GLU A C 1
ATOM 2488 O O . GLU A 1 307 ? 17.280 -5.200 -6.223 1.00 87.88 307 GLU A O 1
ATOM 2493 N N . ASP A 1 308 ? 15.617 -5.917 -7.550 1.00 87.50 308 ASP A N 1
ATOM 2494 C CA . ASP A 1 308 ? 16.371 -5.882 -8.812 1.00 87.50 308 ASP A CA 1
ATOM 2495 C C . ASP A 1 308 ? 15.930 -4.751 -9.765 1.00 87.50 308 ASP A C 1
ATOM 2497 O O . ASP A 1 308 ? 16.390 -4.679 -10.907 1.00 87.50 308 ASP A O 1
ATOM 2501 N N . TYR A 1 309 ? 15.067 -3.825 -9.323 1.00 92.19 309 TYR A N 1
ATOM 2502 C CA . TYR A 1 309 ? 14.474 -2.813 -10.212 1.00 92.19 309 TYR A CA 1
ATOM 2503 C C . TYR A 1 309 ? 15.509 -1.983 -10.984 1.00 92.19 309 TYR A C 1
ATOM 2505 O O . TYR A 1 309 ? 15.281 -1.663 -12.145 1.00 92.19 309 TYR A O 1
ATOM 2513 N N . GLN A 1 310 ? 16.651 -1.638 -10.375 1.00 91.81 310 GLN A N 1
ATOM 2514 C CA . GLN A 1 310 ? 17.677 -0.832 -11.047 1.00 91.81 310 GLN A CA 1
ATOM 2515 C C . GLN A 1 310 ? 18.294 -1.587 -12.227 1.00 91.81 310 GLN A C 1
ATOM 2517 O O . GLN A 1 310 ? 18.513 -0.994 -13.284 1.00 91.81 310 GLN A O 1
ATOM 2522 N N . LEU A 1 311 ? 18.543 -2.891 -12.059 1.00 90.69 311 LEU A N 1
ATOM 2523 C CA . LEU A 1 311 ? 19.061 -3.761 -13.111 1.00 90.69 311 LEU A CA 1
ATOM 2524 C C . LEU A 1 311 ? 18.022 -3.943 -14.225 1.00 90.69 311 LEU A C 1
ATOM 2526 O O . LEU A 1 311 ? 18.374 -3.861 -15.398 1.00 90.69 311 LEU A O 1
ATOM 2530 N N . GLU A 1 312 ? 16.746 -4.124 -13.876 1.00 92.44 312 GLU A N 1
ATOM 2531 C CA . GLU A 1 312 ? 15.658 -4.237 -14.858 1.00 92.44 312 GLU A CA 1
ATOM 2532 C C . GLU A 1 312 ? 15.459 -2.945 -15.668 1.00 92.44 312 GLU A C 1
ATOM 2534 O O . GLU A 1 312 ? 15.330 -2.995 -16.892 1.00 92.44 312 GLU A O 1
ATOM 2539 N N . LEU A 1 313 ? 15.500 -1.774 -15.018 1.00 94.69 313 LEU A N 1
ATOM 2540 C CA . LEU A 1 313 ? 15.450 -0.481 -15.711 1.00 94.69 313 LEU A CA 1
ATOM 2541 C C . LEU A 1 313 ? 16.662 -0.295 -16.621 1.00 94.69 313 LEU A C 1
ATOM 2543 O O . LEU A 1 313 ? 16.512 0.087 -17.778 1.00 94.69 313 LEU A O 1
ATOM 2547 N N . PHE A 1 314 ? 17.856 -0.624 -16.125 1.00 94.00 314 PHE A N 1
ATOM 2548 C CA . PHE A 1 314 ? 19.079 -0.557 -16.917 1.00 94.00 314 PHE A CA 1
ATOM 2549 C C . PHE A 1 314 ? 19.014 -1.470 -18.147 1.00 94.00 314 PHE A C 1
ATOM 2551 O O . PHE A 1 314 ? 19.391 -1.064 -19.245 1.00 94.00 314 PHE A O 1
ATOM 2558 N N . ARG A 1 315 ? 18.479 -2.686 -17.998 1.00 93.44 315 ARG A N 1
ATOM 2559 C CA . ARG A 1 315 ? 18.256 -3.617 -19.108 1.00 93.44 315 ARG A CA 1
ATOM 2560 C C . ARG A 1 315 ? 17.331 -3.025 -20.169 1.00 93.44 315 ARG A C 1
ATOM 2562 O O . ARG A 1 315 ? 17.642 -3.119 -21.359 1.00 93.44 315 ARG A O 1
ATOM 2569 N N . ASP A 1 316 ? 16.219 -2.425 -19.753 1.00 94.50 316 ASP A N 1
ATOM 2570 C CA . ASP A 1 316 ? 15.254 -1.791 -20.656 1.00 94.50 316 ASP A CA 1
ATOM 2571 C C . ASP A 1 316 ? 15.874 -0.588 -21.392 1.00 94.50 316 ASP A C 1
ATOM 2573 O O . ASP A 1 316 ? 15.787 -0.510 -22.620 1.00 94.50 316 ASP A O 1
ATOM 2577 N N . GLU A 1 317 ? 16.606 0.274 -20.676 1.00 94.94 317 GLU A N 1
ATOM 2578 C CA . GLU A 1 317 ? 17.348 1.403 -21.253 1.00 94.94 317 GLU A CA 1
ATOM 2579 C C . GLU A 1 317 ? 18.388 0.948 -22.285 1.00 94.94 317 GLU A C 1
ATOM 2581 O O . GLU A 1 317 ? 18.408 1.433 -23.416 1.00 94.94 317 GLU A O 1
ATOM 2586 N N . VAL A 1 318 ? 19.252 -0.007 -21.929 1.00 95.31 318 VAL A N 1
ATOM 2587 C CA . VAL A 1 318 ? 20.326 -0.499 -22.808 1.00 95.31 318 VAL A CA 1
ATOM 2588 C C . VAL A 1 318 ? 19.761 -1.182 -24.052 1.00 95.31 318 VAL A C 1
ATOM 2590 O O . VAL A 1 318 ? 20.326 -1.069 -25.146 1.00 95.31 318 VAL A O 1
ATOM 2593 N N . LYS A 1 319 ? 18.639 -1.894 -23.911 1.00 95.50 319 LYS A N 1
ATOM 2594 C CA . LYS A 1 319 ? 17.942 -2.505 -25.043 1.00 95.50 319 LYS A CA 1
ATOM 2595 C C . LYS A 1 319 ? 17.405 -1.437 -25.994 1.00 95.50 319 LYS A C 1
ATOM 2597 O O . LYS A 1 319 ? 17.638 -1.547 -27.198 1.00 95.50 319 LYS A O 1
ATOM 2602 N N . GLU A 1 320 ? 16.734 -0.413 -25.471 1.00 97.56 320 GLU A N 1
ATOM 2603 C CA . GLU A 1 320 ? 16.190 0.673 -26.289 1.00 97.56 320 GLU A CA 1
ATOM 2604 C C . GLU A 1 320 ? 17.297 1.492 -26.969 1.00 97.56 320 GLU A C 1
ATOM 2606 O O . GLU A 1 320 ? 17.230 1.741 -28.175 1.00 97.56 320 GLU A O 1
ATOM 2611 N N . LEU A 1 321 ? 18.368 1.816 -26.237 1.00 97.12 321 LEU A N 1
ATOM 2612 C CA . LEU A 1 321 ? 19.535 2.512 -26.776 1.00 97.12 321 LEU A CA 1
ATOM 2613 C C . LEU A 1 321 ? 20.145 1.754 -27.955 1.00 97.12 321 LEU A C 1
ATOM 2615 O O . LEU A 1 321 ? 20.442 2.343 -28.990 1.00 97.12 321 LEU A O 1
ATOM 2619 N N . CYS A 1 322 ? 20.295 0.433 -27.856 1.00 95.94 322 CYS A N 1
ATOM 2620 C CA . CYS A 1 322 ? 20.831 -0.352 -28.965 1.00 95.94 322 CYS A CA 1
ATOM 2621 C C . CYS A 1 322 ? 19.915 -0.389 -30.190 1.00 95.94 322 CYS A C 1
ATOM 2623 O O . CYS A 1 322 ? 20.430 -0.446 -31.308 1.00 95.94 322 CYS A O 1
ATOM 2625 N N . VAL A 1 323 ? 18.592 -0.341 -30.011 1.00 96.75 323 VAL A N 1
ATOM 2626 C CA . VAL A 1 323 ? 17.646 -0.194 -31.130 1.00 96.75 323 VAL A CA 1
ATOM 2627 C C . VAL A 1 323 ? 17.817 1.176 -31.785 1.00 96.75 323 VAL A C 1
ATOM 2629 O O . VAL A 1 323 ? 17.945 1.254 -33.008 1.00 96.75 323 VAL A O 1
ATOM 2632 N N . LEU A 1 324 ? 17.900 2.241 -30.982 1.00 97.75 324 LEU A N 1
ATOM 2633 C CA . LEU A 1 324 ? 18.150 3.598 -31.464 1.00 97.75 324 LEU A CA 1
ATOM 2634 C C . LEU A 1 324 ? 19.463 3.677 -32.257 1.00 97.75 324 LEU A C 1
ATOM 2636 O O . LEU A 1 324 ? 19.467 4.146 -33.391 1.00 97.75 324 LEU A O 1
ATOM 2640 N N . LEU A 1 325 ? 20.568 3.173 -31.705 1.00 96.94 325 LEU A N 1
ATOM 2641 C CA . LEU A 1 325 ? 21.887 3.213 -32.346 1.00 96.94 325 LEU A CA 1
ATOM 2642 C C . LEU A 1 325 ? 21.919 2.447 -33.675 1.00 96.94 325 LEU A C 1
ATOM 2644 O O . LEU A 1 325 ? 22.495 2.928 -34.653 1.00 96.94 325 LEU A O 1
ATOM 2648 N N . GLN A 1 326 ? 21.267 1.283 -33.743 1.00 95.25 326 GLN A N 1
ATOM 2649 C CA . GLN A 1 326 ? 21.134 0.524 -34.989 1.00 95.25 326 GLN A CA 1
ATOM 2650 C C . GLN A 1 326 ? 20.306 1.284 -36.033 1.00 95.25 326 GLN A C 1
ATOM 2652 O O . GLN A 1 326 ? 20.730 1.390 -37.184 1.00 95.25 326 GLN A O 1
ATOM 2657 N N . ALA A 1 327 ? 19.174 1.875 -35.636 1.00 95.50 327 ALA A N 1
ATOM 2658 C CA . ALA A 1 327 ? 18.336 2.692 -36.519 1.00 95.50 327 ALA A CA 1
ATOM 2659 C C . ALA A 1 327 ? 19.058 3.962 -37.011 1.00 95.50 327 ALA A C 1
ATOM 2661 O O . ALA A 1 327 ? 18.865 4.403 -38.143 1.00 95.50 327 ALA A O 1
ATOM 2662 N N . LEU A 1 328 ? 19.978 4.489 -36.202 1.00 96.19 328 LEU A N 1
ATOM 2663 C CA . LEU A 1 328 ? 20.900 5.568 -36.555 1.00 96.19 328 LEU A CA 1
ATOM 2664 C C . LEU A 1 328 ? 22.077 5.109 -37.450 1.00 96.19 328 LEU A C 1
ATOM 2666 O O . LEU A 1 328 ? 22.970 5.895 -37.789 1.00 96.19 328 LEU A O 1
ATOM 2670 N N . GLY A 1 329 ? 22.079 3.854 -37.901 1.00 95.31 329 GLY A N 1
ATOM 2671 C CA . GLY A 1 329 ? 23.033 3.327 -38.872 1.00 95.31 329 GLY A CA 1
ATOM 2672 C C . GLY A 1 329 ? 24.393 2.986 -38.272 1.00 95.31 329 GLY A C 1
ATOM 2673 O O . GLY A 1 329 ? 25.421 3.290 -38.894 1.00 95.31 329 GLY A O 1
ATOM 2674 N N . ALA A 1 330 ? 24.402 2.418 -37.061 1.00 96.62 330 ALA A N 1
ATOM 2675 C CA . ALA A 1 330 ? 25.601 1.858 -36.448 1.00 96.62 330 ALA A CA 1
ATOM 2676 C C . ALA A 1 330 ? 26.239 0.818 -37.383 1.00 96.62 330 ALA A C 1
ATOM 2678 O O . ALA A 1 330 ? 25.570 -0.066 -37.906 1.00 96.62 330 ALA A O 1
ATOM 2679 N N . LYS A 1 331 ? 27.544 0.950 -37.596 1.00 96.81 331 LYS A N 1
ATOM 2680 C CA . LYS A 1 331 ? 28.418 -0.015 -38.267 1.00 96.81 331 LYS A CA 1
ATOM 2681 C C . LYS A 1 331 ? 28.977 -1.015 -37.261 1.00 96.81 331 LYS A C 1
ATOM 2683 O O . LYS A 1 331 ? 29.027 -2.208 -37.534 1.00 96.81 331 LYS A O 1
ATOM 2688 N N . LYS A 1 332 ? 29.420 -0.513 -36.110 1.00 97.38 332 LYS A N 1
ATOM 2689 C CA . LYS A 1 332 ? 29.992 -1.308 -35.027 1.00 97.38 332 LYS A CA 1
ATOM 2690 C C . LYS A 1 332 ? 29.471 -0.780 -33.705 1.00 97.38 332 LYS A C 1
ATOM 2692 O O . LYS A 1 332 ? 29.438 0.430 -33.512 1.00 97.38 332 LYS A O 1
ATOM 2697 N N . LEU A 1 333 ? 29.078 -1.683 -32.820 1.00 96.69 333 LEU A N 1
ATOM 2698 C CA . LEU A 1 333 ? 28.647 -1.387 -31.461 1.00 96.69 333 LEU A CA 1
ATOM 2699 C C . LEU A 1 333 ? 29.400 -2.301 -30.499 1.00 96.69 333 LEU A C 1
ATOM 2701 O O . LEU A 1 333 ? 29.445 -3.516 -30.688 1.00 96.69 333 LEU A O 1
ATOM 2705 N N . SER A 1 334 ? 29.982 -1.710 -29.468 1.00 96.38 334 SER A N 1
ATOM 2706 C CA . SER A 1 334 ? 30.714 -2.405 -28.422 1.00 96.38 334 SER A CA 1
ATOM 2707 C C . SER A 1 334 ? 30.243 -1.897 -27.068 1.00 96.38 334 SER A C 1
ATOM 2709 O O . SER A 1 334 ? 30.178 -0.691 -26.843 1.00 96.38 334 SER A O 1
ATOM 2711 N N . ILE A 1 335 ? 29.882 -2.826 -26.190 1.00 95.88 335 ILE A N 1
ATOM 2712 C CA . ILE A 1 335 ? 29.655 -2.565 -24.773 1.00 95.88 335 ILE A CA 1
ATOM 2713 C C . ILE A 1 335 ? 30.684 -3.394 -24.017 1.00 95.88 335 ILE A C 1
ATOM 2715 O O . ILE A 1 335 ? 30.687 -4.623 -24.122 1.00 95.88 335 ILE A O 1
ATOM 2719 N N . THR A 1 336 ? 31.562 -2.728 -23.279 1.00 92.31 336 THR A N 1
ATOM 2720 C CA . THR A 1 336 ? 32.640 -3.350 -22.508 1.00 92.31 336 THR A CA 1
ATOM 2721 C C . THR A 1 336 ? 32.493 -3.040 -21.028 1.00 92.31 336 THR A C 1
ATOM 2723 O O . THR A 1 336 ? 31.884 -2.057 -20.622 1.00 92.31 336 THR A O 1
ATOM 2726 N N . ASP A 1 337 ? 33.037 -3.914 -20.193 1.00 87.56 337 ASP A N 1
ATOM 2727 C CA . ASP A 1 337 ? 33.101 -3.712 -18.749 1.00 87.56 337 ASP A CA 1
ATOM 2728 C C . ASP A 1 337 ? 34.231 -2.723 -18.421 1.00 87.56 337 ASP A C 1
ATOM 2730 O O . ASP A 1 337 ? 35.398 -3.007 -18.707 1.00 87.56 337 ASP A O 1
ATOM 2734 N N . ASN A 1 338 ? 33.913 -1.583 -17.801 1.00 77.12 338 ASN A N 1
ATOM 2735 C CA . ASN A 1 338 ? 34.902 -0.544 -17.504 1.00 77.12 338 ASN A CA 1
ATOM 2736 C C . ASN A 1 338 ? 35.998 -1.034 -16.530 1.00 77.12 338 ASN A C 1
ATOM 2738 O O . ASN A 1 338 ? 37.155 -0.630 -16.649 1.00 77.12 338 ASN A O 1
ATOM 2742 N N . ARG A 1 339 ? 35.691 -1.983 -15.624 1.00 67.38 339 ARG A N 1
ATOM 2743 C CA . ARG A 1 339 ? 36.686 -2.543 -14.679 1.00 67.38 339 ARG A CA 1
ATOM 2744 C C . ARG A 1 339 ? 37.748 -3.399 -15.376 1.00 67.38 339 ARG A C 1
ATOM 2746 O O . ARG A 1 339 ? 38.832 -3.620 -14.834 1.00 67.38 339 ARG A O 1
ATOM 2753 N N . SER A 1 340 ? 37.458 -3.893 -16.582 1.00 54.22 340 SER A N 1
ATOM 2754 C CA . SER A 1 340 ? 38.427 -4.665 -17.367 1.00 54.22 340 SER A CA 1
ATOM 2755 C C . SER A 1 340 ? 39.579 -3.797 -17.896 1.00 54.22 340 SER A C 1
ATOM 2757 O O . SER A 1 340 ? 40.708 -4.283 -18.005 1.00 54.22 340 SER A O 1
ATOM 2759 N N . ASN A 1 341 ? 39.339 -2.497 -18.112 1.00 46.09 341 ASN A N 1
ATOM 2760 C CA . ASN A 1 341 ? 40.362 -1.555 -18.565 1.00 46.09 341 ASN A CA 1
ATOM 2761 C C . ASN A 1 341 ? 41.359 -1.190 -17.448 1.00 46.09 341 ASN A C 1
ATOM 2763 O O . ASN A 1 341 ? 42.559 -1.115 -17.718 1.00 46.09 341 ASN A O 1
ATOM 2767 N N . GLU A 1 342 ? 40.915 -1.058 -16.191 1.00 46.94 342 GLU A N 1
ATOM 2768 C CA . GLU A 1 342 ? 41.793 -0.779 -15.037 1.00 46.94 342 GLU A CA 1
ATOM 2769 C C . GLU A 1 342 ? 42.792 -1.914 -14.771 1.00 46.94 342 GLU A C 1
ATOM 2771 O O . GLU A 1 342 ? 43.992 -1.670 -14.625 1.00 46.94 342 GLU A O 1
ATOM 2776 N N . LYS A 1 343 ? 42.337 -3.176 -14.819 1.00 47.06 343 LYS A N 1
ATOM 2777 C CA . LYS A 1 343 ? 43.224 -4.343 -14.653 1.00 47.06 343 LYS A CA 1
ATOM 2778 C C . LYS A 1 343 ? 44.291 -4.433 -15.759 1.00 47.06 343 LYS A C 1
ATOM 2780 O O . LYS A 1 343 ? 45.408 -4.881 -15.494 1.00 47.06 343 LYS A O 1
ATOM 2785 N N . SER A 1 344 ? 43.979 -3.980 -16.979 1.00 47.00 344 SER A N 1
ATOM 2786 C CA . SER A 1 344 ? 44.934 -3.950 -18.098 1.00 47.00 344 SER A CA 1
ATOM 2787 C C . SER A 1 344 ? 46.021 -2.876 -17.927 1.00 47.00 344 SER A C 1
ATOM 2789 O O . SER A 1 344 ? 47.176 -3.102 -18.293 1.00 47.00 344 SER A O 1
ATOM 2791 N N . LEU A 1 345 ? 45.686 -1.735 -17.308 1.00 45.19 345 LEU A N 1
ATOM 2792 C CA . LEU A 1 345 ? 46.631 -0.657 -16.996 1.00 45.19 345 LEU A CA 1
ATOM 2793 C C . LEU A 1 345 ? 47.576 -1.042 -15.851 1.00 45.19 345 LEU A C 1
ATOM 2795 O O . LEU A 1 345 ? 48.770 -0.747 -15.929 1.00 45.19 345 LEU A O 1
ATOM 2799 N N . ASP A 1 346 ? 47.085 -1.763 -14.841 1.00 45.12 346 ASP A N 1
ATOM 2800 C CA . ASP A 1 346 ? 47.913 -2.281 -13.744 1.00 45.12 346 ASP A CA 1
ATOM 2801 C C . ASP A 1 346 ? 48.868 -3.398 -14.191 1.00 45.12 346 ASP A C 1
ATOM 2803 O O . ASP A 1 346 ? 50.010 -3.459 -13.728 1.00 45.12 346 ASP A O 1
ATOM 2807 N N . GLN A 1 347 ? 48.456 -4.251 -15.137 1.00 45.16 347 GLN A N 1
ATOM 2808 C CA . GLN A 1 347 ? 49.367 -5.210 -15.775 1.00 45.16 347 GLN A CA 1
ATOM 2809 C C . GLN A 1 347 ? 50.451 -4.512 -16.604 1.00 45.16 347 GLN A C 1
ATOM 2811 O O . GLN A 1 347 ? 51.613 -4.915 -16.547 1.00 45.16 347 GLN A O 1
ATOM 2816 N N . LYS A 1 348 ? 50.104 -3.436 -17.322 1.00 43.00 348 LYS A N 1
ATOM 2817 C CA . LYS A 1 348 ? 51.073 -2.647 -18.098 1.00 43.00 348 LYS A CA 1
ATOM 2818 C C . LYS A 1 348 ? 52.071 -1.914 -17.194 1.00 43.00 348 LYS A C 1
ATOM 2820 O O . LYS A 1 348 ? 53.268 -1.975 -17.444 1.00 43.00 348 LYS A O 1
ATOM 2825 N N . ARG A 1 349 ? 51.606 -1.332 -16.079 1.00 42.38 349 ARG A N 1
ATOM 2826 C CA . ARG A 1 349 ? 52.474 -0.709 -15.061 1.00 42.38 349 ARG A CA 1
ATOM 2827 C C . ARG A 1 349 ? 53.407 -1.706 -14.373 1.00 42.38 349 ARG A C 1
ATOM 2829 O O . ARG A 1 349 ? 54.531 -1.336 -14.058 1.00 42.38 349 ARG A O 1
ATOM 2836 N N . LYS A 1 350 ? 52.983 -2.957 -14.151 1.00 45.12 350 LYS A N 1
ATOM 2837 C CA . LYS A 1 350 ? 53.868 -4.005 -13.607 1.00 45.12 350 LYS A CA 1
ATOM 2838 C C . LYS A 1 350 ? 54.958 -4.427 -14.596 1.00 45.12 350 LYS A C 1
ATOM 2840 O O . LYS A 1 350 ? 56.094 -4.606 -14.176 1.00 45.12 350 LYS A O 1
ATOM 2845 N N . LEU A 1 351 ? 54.641 -4.508 -15.889 1.00 43.09 351 LEU A N 1
ATOM 2846 C CA . LEU A 1 351 ? 55.624 -4.813 -16.936 1.00 43.09 351 LEU A CA 1
ATOM 2847 C C . LEU A 1 351 ? 56.632 -3.670 -17.157 1.00 43.09 351 LEU A C 1
ATOM 2849 O O . LEU A 1 351 ? 57.809 -3.937 -17.383 1.00 43.09 351 LEU A O 1
ATOM 2853 N N . ASP A 1 352 ? 56.211 -2.411 -17.010 1.00 37.81 352 ASP A N 1
ATOM 2854 C CA . ASP A 1 352 ? 57.113 -1.253 -17.131 1.00 37.81 352 ASP A CA 1
ATOM 2855 C C . ASP A 1 352 ? 58.056 -1.087 -15.918 1.00 37.81 352 ASP A C 1
ATOM 2857 O O . ASP A 1 352 ? 59.126 -0.490 -16.045 1.00 37.81 352 ASP A O 1
ATOM 2861 N N . ILE A 1 353 ? 57.714 -1.653 -14.751 1.00 43.75 353 ILE A N 1
ATOM 2862 C CA . ILE A 1 353 ? 58.592 -1.686 -13.564 1.00 43.75 353 ILE A CA 1
ATOM 2863 C C . ILE A 1 353 ? 59.645 -2.809 -13.674 1.00 43.75 353 ILE A C 1
ATOM 2865 O O . ILE A 1 353 ? 60.746 -2.672 -13.144 1.00 43.75 353 ILE A O 1
ATOM 2869 N N . GLU A 1 354 ? 59.373 -3.886 -14.416 1.00 43.41 354 GLU A N 1
ATOM 2870 C CA . GLU A 1 354 ? 60.321 -4.998 -14.604 1.00 43.41 354 GLU A CA 1
ATOM 2871 C C . GLU A 1 354 ? 61.421 -4.717 -15.650 1.00 43.41 354 GLU A C 1
ATOM 2873 O O . GLU A 1 354 ? 62.439 -5.410 -15.673 1.00 43.41 354 GLU A O 1
ATOM 2878 N N . ALA A 1 355 ? 61.293 -3.660 -16.462 1.00 38.59 355 ALA A N 1
ATOM 2879 C CA . ALA A 1 355 ? 62.326 -3.240 -17.420 1.00 38.59 355 ALA A CA 1
ATOM 2880 C C . ALA A 1 355 ? 63.381 -2.272 -16.833 1.00 38.59 355 ALA A C 1
ATOM 2882 O O . ALA A 1 355 ? 64.309 -1.868 -17.538 1.00 38.59 355 ALA A O 1
ATOM 2883 N N . GLY A 1 356 ? 63.276 -1.906 -15.550 1.00 38.81 356 GLY A N 1
ATOM 2884 C CA . GLY A 1 356 ? 64.125 -0.900 -14.909 1.00 38.81 356 GLY A CA 1
ATOM 2885 C C . GLY A 1 356 ? 64.721 -1.342 -13.574 1.00 38.81 356 GLY A C 1
ATOM 2886 O O . GLY A 1 356 ? 64.323 -0.838 -12.533 1.00 38.81 356 GLY A O 1
ATOM 2887 N N . GLY A 1 357 ? 65.734 -2.212 -13.611 1.00 29.38 357 GLY A N 1
ATOM 2888 C CA . GLY A 1 357 ? 66.672 -2.415 -12.496 1.00 29.38 357 GLY A CA 1
ATOM 2889 C C . GLY A 1 357 ? 66.225 -3.447 -11.457 1.00 29.38 357 GLY A C 1
ATOM 2890 O O . GLY A 1 357 ? 65.423 -3.174 -10.572 1.00 29.38 357 GLY A O 1
ATOM 2891 N N . GLY A 1 358 ? 66.786 -4.653 -11.565 1.00 37.06 358 GLY A N 1
ATOM 2892 C CA . GLY A 1 358 ? 66.371 -5.816 -10.786 1.00 37.06 358 GLY A CA 1
ATOM 2893 C C . GLY A 1 358 ? 66.686 -5.770 -9.293 1.00 37.06 358 GLY A C 1
ATOM 2894 O O . GLY A 1 358 ? 67.669 -5.169 -8.878 1.00 37.06 358 GLY A O 1
ATOM 2895 N N . ILE A 1 359 ? 65.901 -6.527 -8.520 1.00 28.92 359 ILE A N 1
ATOM 2896 C CA . ILE A 1 359 ? 66.255 -7.075 -7.206 1.00 28.92 359 ILE A CA 1
ATOM 2897 C C . ILE A 1 359 ? 65.661 -8.490 -7.081 1.00 28.92 359 ILE A C 1
ATOM 2899 O O . ILE A 1 359 ? 64.544 -8.778 -7.498 1.00 28.92 359 ILE A O 1
ATOM 2903 N N . LYS A 1 360 ? 66.505 -9.349 -6.510 1.00 32.12 360 LYS A N 1
ATOM 2904 C CA . LYS A 1 360 ? 66.425 -10.783 -6.216 1.00 32.12 360 LYS A CA 1
ATOM 2905 C C . LYS A 1 360 ? 65.046 -11.325 -5.815 1.00 32.12 360 LYS A C 1
ATOM 2907 O O . LYS A 1 360 ? 64.440 -10.881 -4.845 1.00 32.12 360 LYS A O 1
ATOM 2912 N N . THR A 1 361 ? 64.658 -12.402 -6.492 1.00 30.20 361 THR A N 1
ATOM 2913 C CA . THR A 1 361 ? 63.620 -13.352 -6.088 1.00 30.20 361 THR A CA 1
ATOM 2914 C C . THR A 1 361 ? 64.068 -14.123 -4.846 1.00 30.20 361 THR A C 1
ATOM 2916 O O . THR A 1 361 ? 64.978 -14.949 -4.923 1.00 30.20 361 THR A O 1
ATOM 2919 N N . THR A 1 362 ? 63.423 -13.871 -3.709 1.00 28.94 362 THR A N 1
ATOM 2920 C CA . THR A 1 362 ? 63.456 -14.784 -2.562 1.00 28.94 362 THR A CA 1
ATOM 2921 C C . THR A 1 362 ? 62.180 -15.610 -2.592 1.00 28.94 362 THR A C 1
ATOM 2923 O O . THR A 1 362 ? 61.077 -15.070 -2.531 1.00 28.94 362 THR A O 1
ATOM 2926 N N . GLU A 1 363 ? 62.358 -16.919 -2.733 1.00 33.22 363 GLU A N 1
ATOM 2927 C CA . GLU A 1 363 ? 61.322 -17.941 -2.677 1.00 33.22 363 GLU A CA 1
ATOM 2928 C C . GLU A 1 363 ? 60.530 -17.827 -1.370 1.00 33.22 363 GLU A C 1
ATOM 2930 O O . GLU A 1 363 ? 61.015 -18.113 -0.278 1.00 33.22 363 GLU A O 1
ATOM 2935 N N . GLY A 1 364 ? 59.283 -17.394 -1.494 1.00 26.16 364 GLY A N 1
ATOM 2936 C CA . GLY A 1 364 ? 58.283 -17.422 -0.444 1.00 26.16 364 GLY A CA 1
ATOM 2937 C C . GLY A 1 364 ? 56.936 -17.564 -1.125 1.00 26.16 364 GLY A C 1
ATOM 2938 O O . GLY A 1 364 ? 56.586 -16.741 -1.966 1.00 26.16 364 GLY A O 1
ATOM 2939 N N . ASN A 1 365 ? 56.211 -18.637 -0.810 1.00 33.88 365 ASN A N 1
ATOM 2940 C CA . ASN A 1 365 ? 54.871 -18.920 -1.317 1.00 33.88 365 ASN A CA 1
ATOM 2941 C C . ASN A 1 365 ? 53.897 -17.786 -0.957 1.00 33.88 365 ASN A C 1
ATOM 2943 O O . ASN A 1 365 ? 53.137 -17.881 0.004 1.00 33.88 365 ASN A O 1
ATOM 2947 N N . VAL A 1 366 ? 53.877 -16.727 -1.758 1.00 27.42 366 VAL A N 1
ATOM 2948 C CA . VAL A 1 366 ? 52.753 -15.806 -1.831 1.00 27.42 366 VAL A CA 1
ATOM 2949 C C . VAL A 1 366 ? 51.820 -16.406 -2.869 1.00 27.42 366 VAL A C 1
ATOM 2951 O O . VAL A 1 366 ? 51.957 -16.169 -4.068 1.00 27.42 366 VAL A O 1
ATOM 2954 N N . LYS A 1 367 ? 50.869 -17.229 -2.407 1.00 30.47 367 LYS A N 1
ATOM 2955 C CA . LYS A 1 367 ? 49.621 -17.432 -3.148 1.00 30.47 367 LYS A CA 1
ATOM 2956 C C . LYS A 1 367 ? 49.020 -16.041 -3.317 1.00 30.47 367 LYS A C 1
ATOM 2958 O O . LYS A 1 367 ? 48.393 -15.523 -2.397 1.00 30.47 367 LYS A O 1
ATOM 2963 N N . GLY A 1 368 ? 49.292 -15.415 -4.459 1.00 25.53 368 GLY A N 1
ATOM 2964 C CA . GLY A 1 368 ? 48.608 -14.206 -4.870 1.00 25.53 368 GLY A CA 1
ATOM 2965 C C . GLY A 1 368 ? 47.120 -14.502 -4.797 1.00 25.53 368 GLY A C 1
ATOM 2966 O O . GLY A 1 368 ? 46.639 -15.425 -5.453 1.00 25.53 368 GLY A O 1
ATOM 2967 N N . ALA A 1 369 ? 46.413 -13.782 -3.933 1.00 29.89 369 ALA A N 1
ATOM 2968 C CA . ALA A 1 369 ? 44.968 -13.828 -3.895 1.00 29.89 369 ALA A CA 1
ATOM 2969 C C . ALA A 1 369 ? 44.466 -13.315 -5.253 1.00 29.89 369 ALA A C 1
ATOM 2971 O O . ALA A 1 369 ? 44.395 -12.110 -5.484 1.00 29.89 369 ALA A O 1
ATOM 2972 N N . MET A 1 370 ? 44.167 -14.230 -6.181 1.00 33.03 370 MET A N 1
ATOM 2973 C CA . MET A 1 370 ? 43.219 -13.938 -7.250 1.00 33.03 370 MET A CA 1
ATOM 2974 C C . MET A 1 370 ? 41.908 -13.610 -6.543 1.00 33.03 370 MET A C 1
ATOM 2976 O O . MET A 1 370 ? 41.295 -14.489 -5.939 1.00 33.03 370 MET A O 1
ATOM 2980 N N . SER A 1 371 ? 41.509 -12.341 -6.558 1.00 41.59 371 SER A N 1
ATOM 2981 C CA . SER A 1 371 ? 40.162 -11.959 -6.163 1.00 41.59 371 SER A CA 1
ATOM 2982 C C . SER A 1 371 ? 39.194 -12.630 -7.135 1.00 41.59 371 SER A C 1
ATOM 2984 O O . SER A 1 371 ? 39.116 -12.270 -8.308 1.00 41.59 371 SER A O 1
ATOM 2986 N N . SER A 1 372 ? 38.510 -13.675 -6.668 1.00 54.31 372 SER A N 1
ATOM 2987 C CA . SER A 1 372 ? 37.416 -14.285 -7.418 1.00 54.31 372 SER A CA 1
ATOM 2988 C C . SER A 1 372 ? 36.330 -13.227 -7.593 1.00 54.31 372 SER A C 1
ATOM 2990 O O . SER A 1 372 ? 35.832 -12.690 -6.605 1.00 54.31 372 SER A O 1
ATOM 2992 N N . GLU A 1 373 ? 35.987 -12.898 -8.838 1.00 64.25 373 GLU A N 1
ATOM 2993 C CA . GLU A 1 373 ? 34.810 -12.077 -9.141 1.00 64.25 373 GLU A CA 1
ATOM 2994 C C . GLU A 1 373 ? 33.558 -12.815 -8.630 1.00 64.25 373 GLU A C 1
ATOM 2996 O O . GLU A 1 373 ? 33.515 -14.049 -8.665 1.00 64.25 373 GLU A O 1
ATOM 3001 N N . SER A 1 374 ? 32.562 -12.094 -8.101 1.00 76.00 374 SER A N 1
ATOM 3002 C CA . SER A 1 374 ? 31.334 -12.739 -7.620 1.00 76.00 374 SER A CA 1
ATOM 3003 C C . SER A 1 374 ? 30.548 -13.335 -8.794 1.00 76.00 374 SER A C 1
ATOM 3005 O O . SER A 1 374 ? 30.548 -12.790 -9.899 1.00 76.00 374 SER A O 1
ATOM 3007 N N . GLU A 1 375 ? 29.854 -14.452 -8.565 1.00 80.38 375 GLU A N 1
ATOM 3008 C CA . GLU A 1 375 ? 29.033 -15.113 -9.593 1.00 80.38 375 GLU A CA 1
ATOM 3009 C C . GLU A 1 375 ? 27.976 -14.164 -10.178 1.00 80.38 375 GLU A C 1
ATOM 3011 O O . GLU A 1 375 ? 27.729 -14.134 -11.383 1.00 80.38 375 GLU A O 1
ATOM 3016 N N . GLU A 1 376 ? 27.407 -13.318 -9.324 1.00 78.94 376 GLU A N 1
ATOM 3017 C CA . GLU A 1 376 ? 26.445 -12.302 -9.720 1.00 78.94 376 GLU A CA 1
ATOM 3018 C C . GLU A 1 376 ? 27.044 -11.244 -10.656 1.00 78.94 376 GLU A C 1
ATOM 3020 O O . GLU A 1 376 ? 26.444 -10.906 -11.680 1.00 78.94 376 GLU A O 1
ATOM 3025 N N . TYR A 1 377 ? 28.250 -10.761 -10.339 1.00 81.69 377 TYR A N 1
ATOM 3026 C CA . TYR A 1 377 ? 28.957 -9.802 -11.178 1.00 81.69 377 TYR A CA 1
ATOM 3027 C C . TYR A 1 377 ? 29.203 -10.377 -12.571 1.00 81.69 377 TYR A C 1
ATOM 3029 O O . TYR A 1 377 ? 28.921 -9.722 -13.573 1.00 81.69 377 TYR A O 1
ATOM 3037 N N . LEU A 1 378 ? 29.691 -11.620 -12.632 1.00 83.44 378 LEU A N 1
ATOM 3038 C CA . LEU A 1 378 ? 29.945 -12.318 -13.889 1.00 83.44 378 LEU A CA 1
ATOM 3039 C C . LEU A 1 378 ? 28.661 -12.493 -14.703 1.00 83.44 378 LEU A C 1
ATOM 3041 O O . LEU A 1 378 ? 28.679 -12.276 -15.913 1.00 83.44 378 LEU A O 1
ATOM 3045 N N . ARG A 1 379 ? 27.542 -12.830 -14.053 1.00 87.12 379 ARG A N 1
ATOM 3046 C CA . ARG A 1 379 ? 26.233 -12.945 -14.709 1.00 87.12 379 ARG A CA 1
ATOM 3047 C C . ARG A 1 379 ? 25.809 -11.623 -15.350 1.00 87.12 379 ARG A C 1
ATOM 3049 O O . ARG A 1 379 ? 25.517 -11.607 -16.542 1.00 87.12 379 ARG A O 1
ATOM 3056 N N . ILE A 1 380 ? 25.822 -10.530 -14.585 1.00 87.50 380 ILE A N 1
ATOM 3057 C CA . ILE A 1 380 ? 25.437 -9.191 -15.066 1.00 87.50 380 ILE A CA 1
ATOM 3058 C C . ILE A 1 380 ? 26.381 -8.733 -16.183 1.00 87.50 380 ILE A C 1
ATOM 3060 O O . ILE A 1 380 ? 25.939 -8.280 -17.235 1.00 87.50 380 ILE A O 1
ATOM 3064 N N . LYS A 1 381 ? 27.692 -8.904 -16.001 1.00 87.12 381 LYS A N 1
ATOM 3065 C CA . LYS A 1 381 ? 28.696 -8.584 -17.019 1.00 87.12 381 LYS A CA 1
ATOM 3066 C C . LYS A 1 381 ? 28.434 -9.318 -18.331 1.00 87.12 381 LYS A C 1
ATOM 3068 O O . LYS A 1 381 ? 28.406 -8.685 -19.383 1.00 87.12 381 LYS A O 1
ATOM 3073 N N . ASN A 1 382 ? 28.241 -10.634 -18.270 1.00 88.88 382 ASN A N 1
ATOM 3074 C CA . ASN A 1 382 ? 28.022 -11.463 -19.454 1.00 88.88 382 ASN A CA 1
ATOM 3075 C C . ASN A 1 382 ? 26.698 -11.141 -20.163 1.00 88.88 382 ASN A C 1
ATOM 3077 O O . ASN A 1 382 ? 26.574 -11.407 -21.354 1.00 88.88 382 ASN A O 1
ATOM 3081 N N . GLU A 1 383 ? 25.726 -10.563 -19.455 1.00 91.81 383 GLU A N 1
ATOM 3082 C CA . GLU A 1 383 ? 24.460 -10.119 -20.039 1.00 91.81 383 GLU A CA 1
ATOM 3083 C C . GLU A 1 383 ? 24.635 -8.900 -20.964 1.00 91.81 383 GLU A C 1
ATOM 3085 O O . GLU A 1 383 ? 24.023 -8.832 -22.033 1.00 91.81 383 GLU A O 1
ATOM 3090 N N . PHE A 1 384 ? 25.478 -7.939 -20.570 1.00 92.25 384 PHE A N 1
ATOM 3091 C CA . PHE A 1 384 ? 25.604 -6.655 -21.270 1.00 92.25 384 PHE A CA 1
ATOM 3092 C C . PHE A 1 384 ? 26.815 -6.552 -22.190 1.00 92.25 384 PHE A C 1
ATOM 3094 O O . PHE A 1 384 ? 26.733 -5.858 -23.207 1.00 92.25 384 PHE A O 1
ATOM 3101 N N . VAL A 1 385 ? 27.929 -7.212 -21.858 1.00 92.19 385 VAL A N 1
ATOM 3102 C CA . VAL A 1 385 ? 29.148 -7.143 -22.670 1.00 92.19 385 VAL A CA 1
ATOM 3103 C C . VAL A 1 385 ? 28.893 -7.778 -24.031 1.00 92.19 385 VAL A C 1
ATOM 3105 O O . VAL A 1 385 ? 28.578 -8.962 -24.140 1.00 92.19 385 VAL A O 1
ATOM 3108 N N . ARG A 1 386 ? 29.054 -6.987 -25.093 1.00 93.19 386 ARG A N 1
ATOM 3109 C CA . ARG A 1 386 ? 28.824 -7.441 -26.467 1.00 93.19 386 ARG A CA 1
ATOM 3110 C C . ARG A 1 386 ? 29.620 -6.637 -27.471 1.00 93.19 386 ARG A C 1
ATOM 3112 O O . ARG A 1 386 ? 29.833 -5.444 -27.297 1.00 93.19 386 ARG A O 1
ATOM 3119 N N . ASN A 1 387 ? 29.985 -7.301 -28.560 1.00 95.12 387 ASN A N 1
ATOM 3120 C CA . ASN A 1 387 ? 30.598 -6.695 -29.732 1.00 95.12 387 ASN A CA 1
ATOM 3121 C C . ASN A 1 387 ? 29.804 -7.131 -30.956 1.00 95.12 387 ASN A C 1
ATOM 3123 O O . ASN A 1 387 ? 29.674 -8.326 -31.217 1.00 95.12 387 ASN A O 1
ATOM 3127 N N . GLN A 1 388 ? 29.242 -6.166 -31.670 1.00 95.44 388 GLN A N 1
ATOM 3128 C CA . GLN A 1 388 ? 28.365 -6.397 -32.807 1.00 95.44 388 GLN A CA 1
ATOM 3129 C C . GLN A 1 388 ? 28.825 -5.533 -33.976 1.00 95.44 388 GLN A C 1
ATOM 3131 O O . GLN A 1 388 ? 29.140 -4.354 -33.812 1.00 95.44 388 GLN A O 1
ATOM 3136 N N . GLU A 1 389 ? 28.855 -6.128 -35.160 1.00 96.38 389 GLU A N 1
ATOM 3137 C CA . GLU A 1 389 ? 29.045 -5.424 -36.423 1.00 96.38 389 GLU A CA 1
ATOM 3138 C C . GLU A 1 389 ? 27.790 -5.618 -37.263 1.00 96.38 389 GLU A C 1
ATOM 3140 O O . GLU A 1 389 ? 27.193 -6.697 -37.271 1.00 96.38 389 GLU A O 1
ATOM 3145 N N . PHE A 1 390 ? 27.371 -4.555 -37.936 1.00 95.12 390 PHE A N 1
ATOM 3146 C CA . PHE A 1 390 ? 26.135 -4.526 -38.699 1.00 95.12 390 PHE A CA 1
ATOM 3147 C C . PHE A 1 390 ? 26.435 -4.187 -40.146 1.00 95.12 390 PHE A C 1
ATOM 3149 O O . PHE A 1 390 ? 27.288 -3.350 -40.446 1.00 95.12 390 PHE A O 1
ATOM 3156 N N . GLU A 1 391 ? 25.683 -4.801 -41.051 1.00 92.62 391 GLU A N 1
ATOM 3157 C CA . GLU A 1 391 ? 25.668 -4.371 -42.438 1.00 92.62 391 GLU A CA 1
ATOM 3158 C C . GLU A 1 391 ? 24.944 -3.030 -42.581 1.00 92.62 391 GLU A C 1
ATOM 3160 O O . GLU A 1 391 ? 24.024 -2.684 -41.835 1.00 92.62 391 GLU A O 1
ATOM 3165 N N . ARG A 1 392 ? 25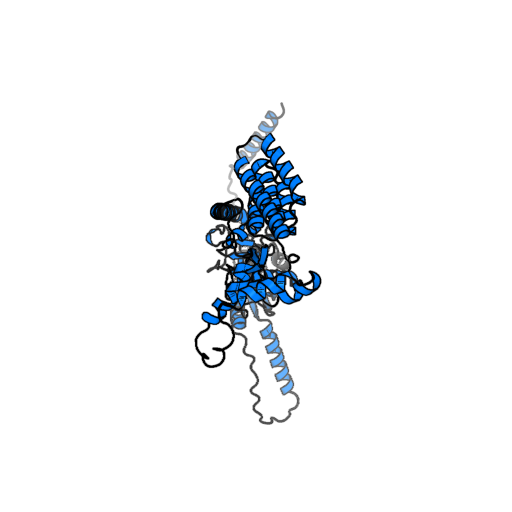.347 -2.258 -43.588 1.00 90.81 392 ARG A N 1
ATOM 3166 C CA . ARG A 1 392 ? 24.721 -0.971 -43.882 1.00 90.81 392 ARG A CA 1
ATOM 3167 C C . ARG A 1 392 ? 23.280 -1.175 -44.361 1.00 90.81 392 ARG A C 1
ATOM 3169 O O . ARG A 1 392 ? 23.059 -1.685 -45.460 1.00 90.81 392 ARG A O 1
ATOM 3176 N N . SER A 1 393 ? 22.319 -0.653 -43.602 1.00 87.19 393 SER A N 1
ATOM 3177 C CA . SER A 1 393 ? 20.910 -0.592 -44.011 1.00 87.19 393 SER A CA 1
ATOM 3178 C C . SER A 1 393 ? 20.712 0.203 -45.311 1.00 87.19 393 SER A C 1
ATOM 3180 O O . SER A 1 393 ? 21.441 1.150 -45.623 1.00 87.19 393 SER A O 1
ATOM 3182 N N . SER A 1 394 ? 19.695 -0.165 -46.092 1.00 84.62 394 SER A N 1
ATOM 3183 C CA . SER A 1 394 ? 19.239 0.613 -47.251 1.00 84.62 394 SER A CA 1
ATOM 3184 C C . SER A 1 394 ? 18.409 1.842 -46.871 1.00 84.62 394 SER A C 1
ATOM 3186 O O . SER A 1 394 ? 18.184 2.696 -47.727 1.00 84.62 394 SER A O 1
ATOM 3188 N N . ILE A 1 395 ? 17.942 1.915 -45.624 1.00 86.69 395 ILE A N 1
ATOM 3189 C CA . ILE A 1 395 ? 17.136 3.014 -45.085 1.00 86.69 395 ILE A CA 1
ATOM 3190 C C . ILE A 1 395 ? 18.081 4.080 -44.521 1.00 86.69 395 ILE A C 1
ATOM 3192 O O . ILE A 1 395 ? 19.114 3.756 -43.934 1.00 86.69 395 ILE A O 1
ATOM 3196 N N . LEU A 1 396 ? 17.744 5.355 -44.733 1.00 90.69 396 LEU A N 1
ATOM 3197 C CA . LEU A 1 396 ? 18.501 6.463 -44.159 1.00 90.69 396 LEU A CA 1
ATOM 3198 C C . LEU A 1 396 ? 18.387 6.427 -42.621 1.00 90.69 396 LEU A C 1
ATOM 3200 O O . LEU A 1 396 ? 17.284 6.205 -42.126 1.00 90.69 396 LEU A O 1
ATOM 3204 N N . PRO A 1 397 ? 19.480 6.676 -41.876 1.00 93.38 397 PRO A N 1
ATOM 3205 C CA . PRO A 1 397 ? 19.446 6.793 -40.424 1.00 93.38 397 PRO A CA 1
ATOM 3206 C C . PRO A 1 397 ? 18.325 7.703 -39.923 1.00 93.38 397 PRO A C 1
ATOM 3208 O O . PRO A 1 397 ? 18.203 8.840 -40.381 1.00 93.38 397 PRO A O 1
ATOM 3211 N N . CYS A 1 398 ? 17.523 7.205 -38.985 1.00 93.00 398 CYS A N 1
ATOM 3212 C CA . CYS A 1 398 ? 16.439 7.962 -38.366 1.00 93.00 398 CYS A CA 1
ATOM 3213 C C . CYS A 1 398 ? 16.141 7.449 -36.954 1.00 93.00 398 CYS A C 1
ATOM 3215 O O . CYS A 1 398 ? 16.511 6.333 -36.589 1.00 93.00 398 CYS A O 1
ATOM 3217 N N . VAL A 1 399 ? 15.446 8.264 -36.161 1.00 96.69 399 VAL A N 1
ATOM 3218 C CA . VAL A 1 399 ? 14.922 7.839 -34.859 1.00 96.69 399 VAL A CA 1
ATOM 3219 C C . VAL A 1 399 ? 13.661 7.004 -35.104 1.00 96.69 399 VAL A C 1
ATOM 3221 O O . VAL A 1 399 ? 12.756 7.497 -35.779 1.00 96.69 399 VAL A O 1
ATOM 3224 N N . PRO A 1 400 ? 13.590 5.754 -34.620 1.00 94.75 400 PRO A N 1
ATOM 3225 C CA . PRO A 1 400 ? 12.404 4.925 -34.783 1.00 94.75 400 PRO A CA 1
ATOM 3226 C C . PRO A 1 400 ? 11.251 5.431 -33.903 1.00 94.75 400 PRO A C 1
ATOM 3228 O O . PRO A 1 400 ? 11.465 6.055 -32.864 1.00 94.75 400 PRO A O 1
ATOM 3231 N N . GLU A 1 401 ? 10.017 5.156 -34.319 1.00 93.62 401 GLU A N 1
ATOM 3232 C CA . GLU A 1 401 ? 8.824 5.479 -33.532 1.00 93.62 401 GLU A CA 1
ATOM 3233 C C . GLU A 1 401 ? 8.660 4.523 -32.338 1.00 93.62 401 GLU A C 1
ATOM 3235 O O . GLU A 1 401 ? 9.140 3.389 -32.357 1.00 93.62 401 GLU A O 1
ATOM 3240 N N . GLY A 1 402 ? 7.954 4.974 -31.295 1.00 92.62 402 GLY A N 1
ATOM 3241 C CA . GLY A 1 402 ? 7.580 4.128 -30.153 1.00 92.62 402 GLY A CA 1
ATOM 3242 C C . GLY A 1 402 ? 8.678 3.885 -29.110 1.00 92.62 402 GLY A C 1
ATOM 3243 O O . GLY A 1 402 ? 8.500 3.031 -28.245 1.00 92.62 402 GLY A O 1
ATOM 3244 N N . LEU A 1 403 ? 9.792 4.622 -29.166 1.00 95.50 403 LEU A N 1
ATOM 3245 C CA . LEU A 1 403 ? 10.819 4.611 -28.120 1.00 95.50 403 LEU A CA 1
ATOM 3246 C C . LEU A 1 403 ? 10.298 5.283 -26.838 1.00 95.50 403 LEU A C 1
ATOM 3248 O O . LEU A 1 403 ? 9.825 6.420 -26.881 1.00 95.50 403 LEU A O 1
ATOM 3252 N N . VAL A 1 404 ? 10.385 4.586 -25.703 1.00 95.38 404 VAL A N 1
ATOM 3253 C CA . VAL A 1 404 ? 9.871 5.036 -24.402 1.00 95.38 404 VAL A CA 1
ATOM 3254 C C . VAL A 1 404 ? 10.881 5.941 -23.701 1.00 95.38 404 VAL A C 1
ATOM 3256 O O . VAL A 1 404 ? 10.530 7.034 -23.267 1.00 95.38 404 VAL A O 1
ATOM 3259 N N . TRP A 1 405 ? 12.141 5.521 -23.608 1.00 96.38 405 TRP A N 1
ATOM 3260 C CA . TRP A 1 405 ? 13.213 6.255 -22.930 1.00 96.38 405 TRP A CA 1
ATOM 3261 C C . TRP A 1 405 ? 13.704 7.464 -23.725 1.00 96.38 405 TRP A C 1
ATOM 3263 O O . TRP A 1 405 ? 13.972 8.507 -23.129 1.00 96.38 405 TRP A O 1
ATOM 3273 N N . TYR A 1 406 ? 13.766 7.378 -25.058 1.00 96.75 406 TYR A N 1
ATOM 3274 C CA . TYR A 1 406 ? 14.256 8.467 -25.920 1.00 96.75 406 TYR A CA 1
ATOM 3275 C C . TYR A 1 406 ? 13.589 9.826 -25.640 1.00 96.75 406 TYR A C 1
ATOM 3277 O O . TYR A 1 406 ? 14.260 10.859 -25.634 1.00 96.75 406 TYR A O 1
ATOM 3285 N N . GLY A 1 407 ? 12.281 9.848 -25.358 1.00 94.19 407 GLY A N 1
ATOM 3286 C CA . GLY A 1 407 ? 11.550 11.080 -25.029 1.00 94.19 407 GLY A CA 1
ATOM 3287 C C . GLY A 1 407 ? 12.043 11.784 -23.757 1.00 94.19 407 GLY A C 1
ATOM 3288 O O . GLY A 1 407 ? 11.888 12.996 -23.627 1.00 94.19 407 GLY A O 1
ATOM 3289 N N . HIS A 1 408 ? 12.693 11.045 -22.857 1.00 94.31 408 HIS A N 1
ATOM 3290 C CA . HIS A 1 408 ? 13.145 11.499 -21.540 1.00 94.31 408 HIS A CA 1
ATOM 3291 C C . HIS A 1 408 ? 14.679 11.568 -21.416 1.00 94.31 408 HIS A C 1
ATOM 3293 O O . HIS A 1 408 ? 15.196 11.887 -20.346 1.00 94.31 408 HIS A O 1
ATOM 3299 N N . ARG A 1 409 ? 15.416 11.291 -22.502 1.00 94.25 409 ARG A N 1
ATOM 3300 C CA . ARG A 1 409 ? 16.887 11.226 -22.542 1.00 94.25 409 ARG A CA 1
ATOM 3301 C C . ARG A 1 409 ? 17.457 12.303 -23.466 1.00 94.25 409 ARG A C 1
ATOM 3303 O O . ARG A 1 409 ? 17.620 12.102 -24.670 1.00 94.25 409 ARG A O 1
ATOM 3310 N N . ALA A 1 410 ? 17.749 13.474 -22.897 1.00 94.31 410 ALA A N 1
ATOM 3311 C CA . ALA A 1 410 ? 18.276 14.625 -23.640 1.00 94.31 410 ALA A CA 1
ATOM 3312 C C . ALA A 1 410 ? 19.640 14.339 -24.301 1.00 94.31 410 ALA A C 1
ATOM 3314 O O . ALA A 1 410 ? 19.918 14.817 -25.401 1.00 94.31 410 ALA A O 1
ATOM 3315 N N . ASP A 1 411 ? 20.468 13.518 -23.655 1.00 93.88 411 ASP A N 1
ATOM 3316 C CA . ASP A 1 411 ? 21.722 12.983 -24.189 1.00 93.88 411 ASP A CA 1
ATOM 3317 C C . ASP A 1 411 ? 21.494 12.191 -25.486 1.00 93.88 411 ASP A C 1
ATOM 3319 O O . ASP A 1 411 ? 22.169 12.426 -26.493 1.00 93.88 411 ASP A O 1
ATOM 3323 N N . TRP A 1 412 ? 20.483 11.318 -25.510 1.00 96.56 412 TRP A N 1
ATOM 3324 C CA . TRP A 1 412 ? 20.151 10.528 -26.699 1.00 96.56 412 TRP A CA 1
ATOM 3325 C C . TRP A 1 412 ? 19.559 11.380 -27.821 1.00 96.56 412 TRP A C 1
ATOM 3327 O O . TRP A 1 412 ? 19.895 11.184 -28.990 1.00 96.56 412 TRP A O 1
ATOM 3337 N N . GLN A 1 413 ? 18.711 12.350 -27.477 1.00 97.19 413 GLN A N 1
ATOM 3338 C CA . GLN A 1 413 ? 18.136 13.296 -28.437 1.00 97.19 413 GLN A CA 1
ATOM 3339 C C . GLN A 1 413 ? 19.224 14.123 -29.127 1.00 97.19 413 GLN A C 1
ATOM 3341 O O . GLN A 1 413 ? 19.210 14.280 -30.350 1.00 97.19 413 GLN A O 1
ATOM 3346 N N . GLN A 1 414 ? 20.207 14.599 -28.362 1.00 95.94 414 GLN A N 1
ATOM 3347 C CA . GLN A 1 414 ? 21.324 15.366 -28.901 1.00 95.94 414 GLN A CA 1
ATOM 3348 C C . GLN A 1 414 ? 22.219 14.515 -29.809 1.00 95.94 414 GLN A C 1
ATOM 3350 O O . GLN A 1 414 ? 22.589 14.954 -30.900 1.00 95.94 414 GLN A O 1
ATOM 3355 N N . MET A 1 415 ? 22.525 13.284 -29.397 1.00 96.81 415 MET A N 1
ATOM 3356 C CA . MET A 1 415 ? 23.282 12.327 -30.206 1.00 96.81 415 MET A CA 1
ATOM 3357 C C . MET A 1 415 ? 22.577 12.039 -31.542 1.00 96.81 415 MET A C 1
ATOM 3359 O O . MET A 1 415 ? 23.196 12.120 -32.607 1.00 96.81 415 MET A O 1
ATOM 3363 N N . ALA A 1 416 ? 21.265 11.779 -31.511 1.00 96.94 416 ALA A N 1
ATOM 3364 C CA . ALA A 1 416 ? 20.460 11.555 -32.709 1.00 96.94 416 ALA A CA 1
ATOM 3365 C C . ALA A 1 416 ? 20.428 12.790 -33.628 1.00 96.94 416 ALA A C 1
ATOM 3367 O O . ALA A 1 416 ? 20.544 12.659 -34.849 1.00 96.94 416 ALA A O 1
ATOM 3368 N N . LEU A 1 417 ? 20.335 13.997 -33.061 1.00 95.75 417 LEU A N 1
ATOM 3369 C CA . LEU A 1 417 ? 20.382 15.246 -33.822 1.00 95.75 417 LEU A CA 1
ATOM 3370 C C . LEU A 1 417 ? 21.725 15.419 -34.548 1.00 95.75 417 LEU A C 1
ATOM 3372 O O . LEU A 1 417 ? 21.739 15.639 -35.762 1.00 95.75 417 LEU A O 1
ATOM 3376 N N . GLN A 1 418 ? 22.846 15.271 -33.837 1.00 95.00 418 GLN A N 1
ATOM 3377 C CA . GLN A 1 418 ? 24.191 15.355 -34.425 1.00 95.00 418 GLN A CA 1
ATOM 3378 C C . GLN A 1 418 ? 24.387 14.298 -35.519 1.00 95.00 418 GLN A C 1
ATOM 3380 O O . GLN A 1 418 ? 24.935 14.561 -36.595 1.00 95.00 418 GLN A O 1
ATOM 3385 N N . ARG A 1 419 ? 23.868 13.091 -35.281 1.00 94.50 419 ARG A N 1
ATOM 3386 C CA . ARG A 1 419 ? 23.908 12.001 -36.248 1.00 94.50 419 ARG A CA 1
ATOM 3387 C C . ARG A 1 419 ? 23.143 12.324 -37.530 1.00 94.50 419 ARG A C 1
ATOM 3389 O O . ARG A 1 419 ? 23.681 12.084 -38.616 1.00 94.50 419 ARG A O 1
ATOM 3396 N N . ASN A 1 420 ? 21.938 12.879 -37.411 1.00 90.88 420 ASN A N 1
ATOM 3397 C CA . ASN A 1 420 ? 21.088 13.263 -38.542 1.00 90.88 420 ASN A CA 1
ATOM 3398 C C . ASN A 1 420 ? 21.671 14.443 -39.334 1.00 90.88 420 ASN A C 1
ATOM 3400 O O . ASN A 1 420 ? 21.520 14.505 -40.552 1.00 90.88 420 ASN A O 1
ATOM 3404 N N . GLN A 1 421 ? 22.398 15.342 -38.666 1.00 91.44 421 GLN A N 1
ATOM 3405 C CA . GLN A 1 421 ? 23.151 16.425 -39.308 1.00 91.44 421 GLN A CA 1
ATOM 3406 C C . GLN A 1 421 ? 24.444 15.940 -39.989 1.00 91.44 421 GLN A C 1
ATOM 3408 O O . GLN A 1 421 ? 25.059 16.683 -40.751 1.00 91.44 421 GLN A O 1
ATOM 3413 N N . GLY A 1 422 ? 24.860 14.694 -39.738 1.00 89.00 422 GLY A N 1
ATOM 3414 C CA . GLY A 1 422 ? 26.074 14.102 -40.300 1.00 89.00 422 GLY A CA 1
ATOM 3415 C C . GLY A 1 422 ? 27.365 14.513 -39.598 1.00 89.00 422 GLY A C 1
ATOM 3416 O O . GLY A 1 422 ? 28.439 14.260 -40.139 1.00 89.00 422 GLY A O 1
ATOM 3417 N N . THR A 1 423 ? 27.276 15.132 -38.419 1.00 91.62 423 THR A N 1
ATOM 3418 C CA . THR A 1 423 ? 28.439 15.587 -37.642 1.00 91.62 423 THR A CA 1
ATOM 3419 C C . THR A 1 423 ? 28.989 14.503 -36.714 1.00 91.62 423 THR A C 1
ATOM 3421 O O . THR A 1 423 ? 30.145 14.583 -36.308 1.00 91.62 423 THR A O 1
ATOM 3424 N N . LEU A 1 424 ? 28.196 13.465 -36.424 1.00 94.81 424 LEU A N 1
ATOM 3425 C CA . LEU A 1 424 ? 28.578 12.347 -35.562 1.00 94.81 424 LEU A CA 1
ATOM 3426 C C . LEU A 1 424 ? 28.806 11.064 -36.374 1.00 94.81 424 LEU A C 1
ATOM 3428 O O . LEU A 1 424 ? 27.877 10.526 -36.979 1.00 94.81 424 LEU A O 1
ATOM 3432 N N . ILE A 1 425 ? 30.045 10.569 -36.367 1.00 94.56 425 ILE A N 1
ATOM 3433 C CA . ILE A 1 425 ? 30.443 9.283 -36.977 1.00 94.56 425 ILE A CA 1
ATOM 3434 C C . ILE A 1 425 ? 30.971 8.272 -35.954 1.00 94.56 425 ILE A C 1
ATOM 3436 O O . ILE A 1 425 ? 31.047 7.087 -36.260 1.00 94.56 425 ILE A O 1
ATOM 3440 N N . HIS A 1 426 ? 31.297 8.738 -34.752 1.00 96.50 426 HIS A N 1
ATOM 3441 C CA . HIS A 1 426 ? 31.743 7.938 -33.621 1.00 96.50 426 HIS A CA 1
ATOM 3442 C C . HIS A 1 426 ? 31.147 8.537 -32.348 1.00 96.50 426 HIS A C 1
ATOM 3444 O O . HIS A 1 426 ? 31.093 9.763 -32.224 1.00 96.50 426 HIS A O 1
ATOM 3450 N N . HIS A 1 427 ? 30.698 7.692 -31.426 1.00 95.81 427 HIS A N 1
ATOM 3451 C CA . HIS A 1 427 ? 30.192 8.113 -30.127 1.00 95.81 427 HIS A CA 1
ATOM 3452 C C . HIS A 1 427 ? 30.662 7.160 -29.030 1.00 95.81 427 HIS A C 1
ATOM 3454 O O . HIS A 1 427 ? 30.717 5.942 -29.216 1.00 95.81 427 HIS A O 1
ATOM 3460 N N . HIS A 1 428 ? 30.988 7.758 -27.891 1.00 93.94 428 HIS A N 1
ATOM 3461 C CA . HIS A 1 428 ? 31.499 7.111 -26.695 1.00 93.94 428 HIS A CA 1
ATOM 3462 C C . HIS A 1 428 ? 30.709 7.618 -25.491 1.00 93.94 428 HIS A C 1
ATOM 3464 O O . HIS A 1 428 ? 30.485 8.826 -25.385 1.00 93.94 428 HIS A O 1
ATOM 3470 N N . ASP A 1 429 ? 30.270 6.707 -24.622 1.00 92.81 429 ASP A N 1
ATOM 3471 C CA . ASP A 1 429 ? 29.524 7.040 -23.403 1.00 92.81 429 ASP A CA 1
ATOM 3472 C C . ASP A 1 429 ? 29.698 5.967 -22.312 1.00 92.81 429 ASP A C 1
ATOM 3474 O O . ASP A 1 429 ? 30.116 4.839 -22.577 1.00 92.81 429 ASP A O 1
ATOM 3478 N N . TYR A 1 430 ? 29.339 6.314 -21.075 1.00 91.19 430 TYR A N 1
ATOM 3479 C CA . TYR A 1 430 ? 29.333 5.418 -19.922 1.00 91.19 430 TYR A CA 1
ATOM 3480 C C . TYR A 1 430 ? 27.913 5.166 -19.406 1.00 91.19 430 TYR A C 1
ATOM 3482 O O . TYR A 1 430 ? 27.186 6.061 -18.949 1.00 91.19 430 TYR A O 1
ATOM 3490 N N . LEU A 1 431 ? 27.556 3.889 -19.387 1.00 90.88 431 LEU A N 1
ATOM 3491 C CA . LEU A 1 431 ? 26.290 3.363 -18.904 1.00 90.88 431 LEU A CA 1
ATOM 3492 C C . LEU A 1 431 ? 26.481 2.872 -17.464 1.00 90.88 431 LEU A C 1
ATOM 3494 O O . LEU A 1 431 ? 27.447 2.171 -17.175 1.00 90.88 431 LEU A O 1
ATOM 3498 N N . SER A 1 432 ? 25.584 3.240 -16.548 1.00 87.69 432 SER A N 1
ATOM 3499 C CA . SER A 1 432 ? 25.672 2.828 -15.141 1.00 87.69 432 SER A CA 1
ATOM 3500 C C . SER A 1 432 ? 24.304 2.466 -14.584 1.00 87.69 432 SER A C 1
ATOM 3502 O O . SER A 1 432 ? 23.346 3.213 -14.779 1.00 87.69 432 SER A O 1
ATOM 3504 N N . ILE A 1 433 ? 24.237 1.356 -13.844 1.00 85.38 433 ILE A N 1
ATOM 3505 C CA . ILE A 1 433 ? 23.010 0.886 -13.181 1.00 85.38 433 ILE A CA 1
ATOM 3506 C C . ILE A 1 433 ? 22.525 1.895 -12.126 1.00 85.38 433 ILE A C 1
ATOM 3508 O O . ILE A 1 433 ? 21.327 2.132 -11.989 1.00 85.38 433 ILE A O 1
ATOM 3512 N N . GLN A 1 434 ? 23.443 2.555 -11.414 1.00 79.38 434 GLN A N 1
ATOM 3513 C CA . GLN A 1 434 ? 23.099 3.480 -10.326 1.00 79.38 434 GLN A CA 1
ATOM 3514 C C . GLN A 1 434 ? 22.400 4.759 -10.792 1.00 79.38 434 GLN A C 1
ATOM 3516 O O . GLN A 1 434 ? 21.694 5.387 -9.998 1.00 79.38 434 GLN A O 1
ATOM 3521 N N . LYS A 1 435 ? 22.540 5.127 -12.076 1.00 79.62 435 LYS A N 1
ATOM 3522 C CA . LYS A 1 435 ? 21.796 6.253 -12.667 1.00 79.62 435 LYS A CA 1
ATOM 3523 C C . LYS A 1 435 ? 20.274 6.050 -12.557 1.00 79.62 435 LYS A C 1
ATOM 3525 O O . LYS A 1 435 ? 19.546 7.035 -12.533 1.00 79.62 435 LYS A O 1
ATOM 3530 N N . ASN A 1 436 ? 19.813 4.807 -12.383 1.00 79.31 436 ASN A N 1
ATOM 3531 C CA . ASN A 1 436 ? 18.403 4.438 -12.239 1.00 79.31 436 ASN A CA 1
ATOM 3532 C C . ASN A 1 436 ? 17.920 4.369 -10.780 1.00 79.31 436 ASN A C 1
ATOM 3534 O O . ASN A 1 436 ? 16.941 3.688 -10.479 1.00 79.31 436 ASN A O 1
ATOM 3538 N N . THR A 1 437 ? 18.587 5.059 -9.848 1.00 82.31 437 THR A N 1
ATOM 3539 C CA . THR A 1 437 ? 18.127 5.146 -8.454 1.00 82.31 437 THR A CA 1
ATOM 3540 C C . THR A 1 437 ? 16.869 6.006 -8.354 1.00 82.31 437 THR A C 1
ATOM 3542 O O . THR A 1 437 ? 16.905 7.206 -8.606 1.00 82.31 437 THR A O 1
ATOM 3545 N N . LEU A 1 438 ? 15.750 5.386 -7.963 1.00 85.94 438 LEU A N 1
ATOM 3546 C CA . LEU A 1 438 ? 14.440 6.046 -7.854 1.00 85.94 438 LEU A CA 1
ATOM 3547 C C . LEU A 1 438 ? 14.026 6.365 -6.411 1.00 85.94 438 LEU A C 1
ATOM 3549 O O . LEU A 1 438 ? 13.000 7.012 -6.197 1.00 85.94 438 LEU A O 1
ATOM 3553 N N . VAL A 1 439 ? 14.787 5.878 -5.431 1.00 89.44 439 VAL A N 1
ATOM 3554 C CA . VAL A 1 439 ? 14.438 5.912 -4.007 1.00 89.44 439 VAL A CA 1
ATOM 3555 C C . VAL A 1 439 ? 15.589 6.532 -3.232 1.00 89.44 439 VAL A C 1
ATOM 3557 O O . VAL A 1 439 ? 16.738 6.137 -3.422 1.00 89.44 439 VAL A O 1
ATOM 3560 N N . ASN A 1 440 ? 15.293 7.507 -2.374 1.00 90.25 440 ASN A N 1
ATOM 3561 C CA . ASN A 1 440 ? 16.310 8.113 -1.513 1.00 90.25 440 ASN A CA 1
ATOM 3562 C C . ASN A 1 440 ? 16.497 7.325 -0.200 1.00 90.25 440 ASN A C 1
ATOM 3564 O O . ASN A 1 440 ? 15.668 6.497 0.170 1.00 90.25 440 ASN A O 1
ATOM 3568 N N . GLU A 1 441 ? 17.571 7.615 0.538 1.00 88.75 441 GLU A N 1
ATOM 3569 C CA . GLU A 1 441 ? 17.921 6.882 1.765 1.00 88.75 441 GLU A CA 1
ATOM 3570 C C . GLU A 1 441 ? 16.868 6.969 2.881 1.00 88.75 441 GLU A C 1
ATOM 3572 O O . GLU A 1 441 ? 16.695 6.017 3.643 1.00 88.75 441 GLU A O 1
ATOM 3577 N N . ASN A 1 442 ? 16.141 8.084 2.993 1.00 91.69 442 ASN A N 1
ATOM 3578 C CA . ASN A 1 442 ? 15.089 8.221 4.003 1.00 91.69 442 ASN A CA 1
ATOM 3579 C C . ASN A 1 442 ? 13.856 7.390 3.628 1.00 91.69 442 ASN A C 1
ATOM 3581 O O . ASN A 1 442 ? 13.314 6.683 4.474 1.00 91.69 442 ASN A O 1
ATOM 3585 N N . GLU A 1 443 ? 13.450 7.425 2.356 1.00 91.88 443 GLU A N 1
ATOM 3586 C CA . GLU A 1 443 ? 12.364 6.586 1.837 1.00 91.88 443 GLU A CA 1
ATOM 3587 C C . GLU A 1 443 ? 12.699 5.100 1.969 1.00 91.88 443 GLU A C 1
ATOM 3589 O O . GLU A 1 443 ? 11.861 4.324 2.417 1.00 91.88 443 GLU A O 1
ATOM 3594 N N . LYS A 1 444 ? 13.940 4.711 1.659 1.00 91.19 444 LYS A N 1
ATOM 3595 C CA . LYS A 1 444 ? 14.428 3.339 1.829 1.00 91.19 444 LYS A CA 1
ATOM 3596 C C . LYS A 1 444 ? 14.266 2.850 3.269 1.00 91.19 444 LYS A C 1
ATOM 3598 O O . LYS A 1 444 ? 13.701 1.780 3.483 1.00 91.19 444 LYS A O 1
ATOM 3603 N N . LYS A 1 445 ? 14.695 3.646 4.255 1.00 91.12 445 LYS A N 1
ATOM 3604 C CA . LYS A 1 445 ? 14.544 3.309 5.682 1.00 91.12 445 LYS A CA 1
ATOM 3605 C C . LYS A 1 445 ? 13.080 3.146 6.089 1.00 91.12 445 LYS A C 1
ATOM 3607 O O . LYS A 1 445 ? 12.763 2.193 6.796 1.00 91.12 445 LYS A O 1
ATOM 3612 N N . GLN A 1 446 ? 12.206 4.049 5.639 1.00 94.12 446 GLN A N 1
ATOM 3613 C CA . GLN A 1 446 ? 10.775 3.979 5.947 1.00 94.12 446 GLN A CA 1
ATOM 3614 C C . GLN A 1 446 ? 10.133 2.722 5.345 1.00 94.12 446 GLN A C 1
ATOM 3616 O O . GLN A 1 446 ? 9.453 1.984 6.052 1.00 94.12 446 GLN A O 1
ATOM 3621 N N . LEU A 1 447 ? 10.404 2.434 4.068 1.00 94.19 447 LEU A N 1
ATOM 3622 C CA . LEU A 1 447 ? 9.886 1.245 3.382 1.00 94.19 447 LEU A CA 1
ATOM 3623 C C . LEU A 1 447 ? 10.353 -0.047 4.053 1.00 94.19 447 LEU A C 1
ATOM 3625 O O . LEU A 1 447 ? 9.558 -0.961 4.246 1.00 94.19 447 LEU A O 1
ATOM 3629 N N . GLU A 1 448 ? 11.628 -0.124 4.440 1.00 91.94 448 GLU A N 1
ATOM 3630 C CA . GLU A 1 448 ? 12.165 -1.284 5.155 1.00 91.94 448 GLU A CA 1
ATOM 3631 C C . GLU A 1 448 ? 11.518 -1.470 6.532 1.00 91.94 448 GLU A C 1
ATOM 3633 O O . GLU A 1 448 ? 11.270 -2.607 6.933 1.00 91.94 448 GLU A O 1
ATOM 3638 N N . ALA A 1 449 ? 11.243 -0.386 7.263 1.00 92.31 449 ALA A N 1
ATOM 3639 C CA . ALA A 1 449 ? 10.568 -0.451 8.558 1.00 92.31 449 ALA A CA 1
ATOM 3640 C C . ALA A 1 449 ? 9.119 -0.941 8.414 1.00 92.31 449 ALA A C 1
ATOM 3642 O O . ALA A 1 449 ? 8.723 -1.906 9.069 1.00 92.31 449 ALA A O 1
ATOM 3643 N N . ASP A 1 450 ? 8.355 -0.334 7.508 1.00 94.19 450 ASP A N 1
ATOM 3644 C CA . ASP A 1 450 ? 6.947 -0.673 7.297 1.00 94.19 450 ASP A CA 1
ATOM 3645 C C . ASP A 1 450 ? 6.776 -2.088 6.727 1.00 94.19 450 ASP A C 1
ATOM 3647 O O . ASP A 1 450 ? 5.882 -2.831 7.134 1.00 94.19 450 ASP A O 1
ATOM 3651 N N . PHE A 1 451 ? 7.676 -2.515 5.838 1.00 92.44 451 PHE A N 1
ATOM 3652 C CA . PHE A 1 451 ? 7.661 -3.876 5.309 1.00 92.44 451 PHE A CA 1
ATOM 3653 C C . PHE A 1 451 ? 7.997 -4.917 6.384 1.00 92.44 451 PHE A C 1
ATOM 3655 O O . PHE A 1 451 ? 7.355 -5.964 6.445 1.00 92.44 451 PHE A O 1
ATOM 3662 N N . LYS A 1 452 ? 8.948 -4.632 7.287 1.00 90.56 452 LYS A N 1
ATOM 3663 C CA . LYS A 1 452 ? 9.224 -5.505 8.444 1.00 90.56 452 LYS A CA 1
ATOM 3664 C C . LYS A 1 452 ? 7.996 -5.654 9.342 1.00 90.56 452 LYS A C 1
ATOM 3666 O O . LYS A 1 452 ? 7.716 -6.767 9.783 1.00 90.56 452 LYS A O 1
ATOM 3671 N N . THR A 1 453 ? 7.255 -4.570 9.568 1.00 91.81 453 THR A N 1
ATOM 3672 C CA . THR A 1 453 ? 5.991 -4.600 10.321 1.00 91.81 453 THR A CA 1
ATOM 3673 C C . THR A 1 453 ? 4.961 -5.509 9.650 1.00 91.81 453 THR A C 1
ATOM 3675 O O . THR A 1 453 ? 4.384 -6.364 10.322 1.00 91.81 453 THR A O 1
ATOM 3678 N N . LEU A 1 454 ? 4.788 -5.401 8.325 1.00 91.12 454 LEU A N 1
ATOM 3679 C CA . LEU A 1 454 ? 3.903 -6.287 7.555 1.00 91.12 454 LEU A CA 1
ATOM 3680 C C . LEU A 1 454 ? 4.286 -7.762 7.729 1.00 91.12 454 LEU A C 1
ATOM 3682 O O . LEU A 1 454 ? 3.440 -8.594 8.054 1.00 91.12 454 LEU A O 1
ATOM 3686 N N . MET A 1 455 ? 5.573 -8.084 7.574 1.00 88.19 455 MET A N 1
ATOM 3687 C CA . MET A 1 455 ? 6.065 -9.460 7.700 1.00 88.19 455 MET A CA 1
ATOM 3688 C C . MET A 1 455 ? 5.872 -10.032 9.109 1.00 88.19 455 MET A C 1
ATOM 3690 O O . MET A 1 455 ? 5.520 -11.206 9.244 1.00 88.19 455 MET A O 1
ATOM 3694 N N . ALA A 1 456 ? 6.075 -9.207 10.142 1.00 87.44 456 ALA A N 1
ATOM 3695 C CA . ALA A 1 456 ? 5.866 -9.590 11.534 1.00 87.44 456 ALA A CA 1
ATOM 3696 C C . ALA A 1 456 ? 4.389 -9.887 11.828 1.00 87.44 456 ALA A C 1
ATOM 3698 O O . ALA A 1 456 ? 4.090 -10.900 12.458 1.00 87.44 456 ALA A O 1
ATOM 3699 N N . LYS A 1 457 ? 3.468 -9.050 11.329 1.00 86.12 457 LYS A N 1
ATOM 3700 C CA . LYS A 1 457 ? 2.022 -9.280 11.466 1.00 86.12 457 LYS A CA 1
ATOM 3701 C C . LYS A 1 457 ? 1.548 -10.524 10.710 1.00 86.12 457 LYS A C 1
ATOM 3703 O O . LYS A 1 457 ? 0.656 -11.213 11.187 1.00 86.12 457 LYS A O 1
ATOM 3708 N N . GLY A 1 458 ? 2.172 -10.854 9.579 1.00 81.06 458 GLY A N 1
ATOM 3709 C CA . GLY A 1 458 ? 1.804 -12.013 8.763 1.00 81.06 458 GLY A CA 1
ATOM 3710 C C . GLY A 1 458 ? 2.463 -13.340 9.118 1.00 81.06 458 GLY A C 1
ATOM 3711 O O . GLY A 1 458 ? 2.591 -14.188 8.227 1.00 81.06 458 GLY A O 1
ATOM 3712 N N . ASN A 1 459 ? 2.947 -13.505 10.360 1.00 69.31 459 ASN A N 1
ATOM 3713 C CA . ASN A 1 459 ? 3.663 -14.694 10.853 1.00 69.31 459 ASN A CA 1
ATOM 3714 C C . ASN A 1 459 ? 4.787 -15.179 9.913 1.00 69.31 459 ASN A C 1
ATOM 3716 O O . ASN A 1 459 ? 5.146 -16.360 9.887 1.00 69.31 459 ASN A O 1
ATOM 3720 N N . GLY A 1 460 ? 5.347 -14.273 9.108 1.00 59.19 460 GLY A N 1
ATOM 3721 C CA . GLY A 1 460 ? 6.431 -14.593 8.199 1.00 59.19 460 GLY A CA 1
ATOM 3722 C C . GLY A 1 460 ? 7.697 -14.859 9.002 1.00 59.19 460 GLY A C 1
ATOM 3723 O O . GLY A 1 460 ? 8.079 -14.055 9.852 1.00 59.19 460 GLY A O 1
ATOM 3724 N N . LYS A 1 461 ? 8.394 -15.966 8.721 1.00 52.94 461 LYS A N 1
ATOM 3725 C CA . LYS A 1 461 ? 9.778 -16.115 9.181 1.00 52.94 461 LYS A CA 1
ATOM 3726 C C . LYS A 1 461 ? 10.606 -15.043 8.477 1.00 52.94 461 LYS A C 1
ATOM 3728 O O . LYS A 1 461 ? 10.895 -15.170 7.290 1.00 52.94 461 LYS A O 1
ATOM 3733 N N . VAL A 1 462 ? 10.942 -13.973 9.194 1.00 51.44 462 VAL A N 1
ATOM 3734 C CA . VAL A 1 462 ? 11.862 -12.950 8.697 1.00 51.44 462 VAL A CA 1
ATOM 3735 C C . VAL A 1 462 ? 13.255 -13.564 8.716 1.00 51.44 462 VAL A C 1
ATOM 3737 O O . VAL A 1 462 ? 13.946 -13.532 9.731 1.00 51.44 462 VAL A O 1
ATOM 3740 N N . ASP A 1 463 ? 13.659 -14.160 7.599 1.00 49.22 463 ASP A N 1
ATOM 3741 C CA . ASP A 1 463 ? 15.052 -14.538 7.401 1.00 49.22 463 ASP A CA 1
ATOM 3742 C C . ASP A 1 463 ? 15.841 -13.237 7.184 1.00 49.22 463 ASP A C 1
ATOM 3744 O O . ASP A 1 463 ? 15.900 -12.694 6.081 1.00 49.22 463 ASP A O 1
ATOM 3748 N N . MET A 1 464 ? 16.333 -12.637 8.275 1.00 46.50 464 MET A N 1
ATOM 3749 C CA . MET A 1 464 ? 16.921 -11.289 8.272 1.00 46.50 464 MET A CA 1
ATOM 3750 C C . MET A 1 464 ? 18.203 -11.178 7.430 1.00 46.50 464 MET A C 1
ATOM 3752 O O . MET A 1 464 ? 18.578 -10.058 7.085 1.00 46.50 464 MET A O 1
ATOM 3756 N N . GLU A 1 465 ? 18.831 -12.287 7.020 1.00 44.88 465 GLU A N 1
ATOM 3757 C CA . GLU A 1 465 ? 19.906 -12.261 6.013 1.00 44.88 465 GLU A CA 1
ATOM 3758 C C . GLU A 1 465 ? 19.390 -11.898 4.603 1.00 44.88 465 GLU A C 1
ATOM 3760 O O . GLU A 1 465 ? 20.135 -11.328 3.810 1.00 44.88 465 GLU A O 1
ATOM 3765 N N . ARG A 1 466 ? 18.090 -12.097 4.320 1.00 46.62 466 ARG A N 1
ATOM 3766 C CA . ARG A 1 466 ? 17.356 -11.549 3.155 1.00 46.62 466 ARG A CA 1
ATOM 3767 C C . ARG A 1 466 ? 16.666 -10.204 3.449 1.00 46.62 466 ARG A C 1
ATOM 3769 O O . ARG A 1 466 ? 15.903 -9.702 2.633 1.00 46.62 466 ARG A O 1
ATOM 3776 N N . GLY A 1 467 ? 16.900 -9.603 4.619 1.00 48.84 467 GLY A N 1
ATOM 3777 C CA . GLY A 1 467 ? 16.124 -8.477 5.160 1.00 48.84 467 GLY A CA 1
ATOM 3778 C C . GLY A 1 467 ? 16.379 -7.091 4.549 1.00 48.84 467 GLY A C 1
ATOM 3779 O O . GLY A 1 467 ? 15.865 -6.104 5.083 1.00 48.84 467 GLY A O 1
ATOM 3780 N N . ARG A 1 468 ? 17.170 -6.981 3.473 1.00 63.81 468 ARG A N 1
ATOM 3781 C CA . ARG A 1 468 ? 17.341 -5.733 2.714 1.00 63.81 468 ARG A CA 1
ATOM 3782 C C . ARG A 1 468 ? 16.437 -5.772 1.490 1.00 63.81 468 ARG A C 1
ATOM 3784 O O . ARG A 1 468 ? 16.712 -6.507 0.552 1.00 63.81 468 ARG A O 1
ATOM 3791 N N . LEU A 1 469 ? 15.396 -4.936 1.490 1.00 78.38 469 LEU A N 1
ATOM 3792 C CA . LEU A 1 469 ? 14.531 -4.731 0.321 1.00 78.38 469 LEU A CA 1
ATOM 3793 C C . LEU A 1 469 ? 15.333 -4.279 -0.900 1.00 78.38 469 LEU A C 1
ATOM 3795 O O . LEU A 1 469 ? 15.034 -4.650 -2.027 1.00 78.38 469 LEU A O 1
ATOM 3799 N N . PHE A 1 470 ? 16.347 -3.452 -0.658 1.00 80.25 470 PHE A N 1
ATOM 3800 C CA . PHE A 1 470 ? 17.167 -2.868 -1.700 1.00 80.25 470 PHE A CA 1
ATOM 3801 C C . PHE A 1 470 ? 18.516 -3.549 -1.736 1.00 80.25 470 PHE A C 1
ATOM 3803 O O . PHE A 1 470 ? 19.321 -3.440 -0.802 1.00 80.25 470 PHE A O 1
ATOM 3810 N N . LYS A 1 471 ? 18.780 -4.176 -2.868 1.00 79.19 471 LYS A N 1
ATOM 3811 C CA . LYS A 1 471 ? 20.081 -4.720 -3.186 1.00 79.19 471 LYS A CA 1
ATOM 3812 C C . LYS A 1 471 ? 21.093 -3.603 -3.404 1.00 79.19 471 LYS A C 1
ATOM 3814 O O . LYS A 1 471 ? 20.799 -2.580 -4.024 1.00 79.19 471 LYS A O 1
ATOM 3819 N N . GLU A 1 472 ? 22.299 -3.798 -2.885 1.00 69.06 472 GLU A N 1
ATOM 3820 C CA . GLU A 1 472 ? 23.419 -2.925 -3.216 1.00 69.06 472 GLU A CA 1
ATOM 3821 C C . GLU A 1 472 ? 23.884 -3.255 -4.631 1.00 69.06 472 GLU A C 1
ATOM 3823 O O . GLU A 1 472 ? 24.635 -4.202 -4.865 1.00 69.06 472 GLU A O 1
ATOM 3828 N N . ASN A 1 473 ? 23.434 -2.464 -5.599 1.00 65.12 473 ASN A N 1
ATOM 3829 C CA . ASN A 1 473 ? 23.992 -2.534 -6.934 1.00 65.12 473 ASN A CA 1
ATOM 3830 C C . ASN A 1 473 ? 25.359 -1.847 -6.897 1.00 65.12 473 ASN A C 1
ATOM 3832 O O . ASN A 1 473 ? 25.459 -0.618 -6.904 1.00 65.12 473 ASN A O 1
ATOM 3836 N N . SE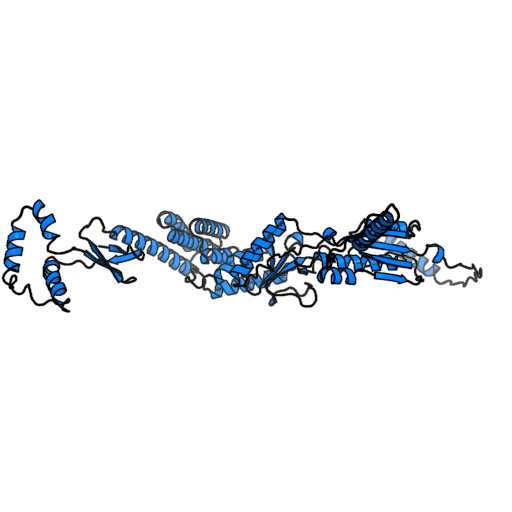R A 1 474 ? 26.411 -2.671 -6.802 1.00 61.75 474 SER A N 1
ATOM 3837 C CA . SER A 1 474 ? 27.808 -2.242 -6.946 1.00 61.75 474 SER A CA 1
ATOM 3838 C C . SER A 1 474 ? 27.972 -1.350 -8.183 1.00 61.75 474 SER A C 1
ATOM 3840 O O . SER A 1 474 ? 27.161 -1.449 -9.100 1.00 61.75 474 SER A O 1
ATOM 3842 N N . ASP A 1 475 ? 29.005 -0.509 -8.248 1.00 66.44 475 ASP A N 1
ATOM 3843 C CA . ASP A 1 475 ? 29.260 0.385 -9.388 1.00 66.44 475 ASP A CA 1
ATOM 3844 C C . ASP A 1 475 ? 29.500 -0.429 -10.683 1.00 66.44 475 ASP A C 1
ATOM 3846 O O . ASP A 1 475 ? 30.628 -0.766 -11.061 1.00 66.44 475 ASP A O 1
ATOM 3850 N N . TYR A 1 476 ? 28.423 -0.851 -11.344 1.00 81.69 476 TYR A N 1
ATOM 3851 C CA . TYR A 1 476 ? 28.430 -1.518 -12.638 1.00 81.69 476 TYR A CA 1
ATOM 3852 C C . TYR A 1 476 ? 28.463 -0.427 -13.696 1.00 81.69 476 TYR A C 1
ATOM 3854 O O . TYR A 1 476 ? 27.433 0.169 -14.015 1.00 81.69 476 TYR A O 1
ATOM 3862 N N . ILE A 1 477 ? 29.665 -0.143 -14.192 1.00 86.75 477 ILE A N 1
ATOM 3863 C CA . ILE A 1 477 ? 29.897 0.845 -15.239 1.00 86.75 477 ILE A CA 1
ATOM 3864 C C . ILE A 1 477 ? 30.305 0.099 -16.503 1.00 86.75 477 ILE A C 1
ATOM 3866 O O . ILE A 1 477 ? 31.308 -0.617 -16.522 1.00 86.75 477 ILE A O 1
ATOM 3870 N N . PHE A 1 478 ? 29.527 0.296 -17.558 1.00 91.31 478 PHE A N 1
ATOM 3871 C CA . PHE A 1 478 ? 29.803 -0.225 -18.883 1.00 91.31 478 PHE A CA 1
ATOM 3872 C C . PHE A 1 478 ? 30.191 0.917 -19.806 1.00 91.31 478 PHE A C 1
ATOM 3874 O O . PHE A 1 478 ? 29.600 1.995 -19.778 1.00 91.31 478 PHE A O 1
ATOM 3881 N N . GLU A 1 479 ? 31.189 0.669 -20.631 1.00 94.81 479 GLU A N 1
ATOM 3882 C CA . GLU A 1 479 ? 31.644 1.590 -21.652 1.00 94.81 479 GLU A CA 1
ATOM 3883 C C . GLU A 1 479 ? 30.952 1.238 -22.971 1.00 94.81 479 GLU A C 1
ATOM 3885 O O . GLU A 1 479 ? 31.022 0.100 -23.434 1.00 94.81 479 GLU A O 1
ATOM 3890 N N . LEU A 1 480 ? 30.266 2.212 -23.562 1.00 95.94 480 LEU A N 1
ATOM 3891 C CA . LEU A 1 480 ? 29.617 2.107 -24.859 1.00 95.94 480 LEU A CA 1
ATOM 3892 C C . LEU A 1 480 ? 30.483 2.800 -25.907 1.00 95.94 480 LEU A C 1
ATOM 3894 O O . LEU A 1 480 ? 30.770 3.989 -25.807 1.00 95.94 480 LEU A O 1
ATOM 3898 N N . ASN A 1 481 ? 30.820 2.064 -26.957 1.00 97.06 481 ASN A N 1
ATOM 3899 C CA . ASN A 1 481 ? 31.494 2.569 -28.141 1.00 97.06 481 ASN A CA 1
ATOM 3900 C C . ASN A 1 481 ? 30.656 2.238 -29.376 1.00 97.06 481 ASN A C 1
ATOM 3902 O O . ASN A 1 481 ? 30.276 1.082 -29.586 1.00 97.06 481 ASN A O 1
ATOM 3906 N N . VAL A 1 482 ? 30.383 3.231 -30.219 1.00 97.69 482 VAL A N 1
ATOM 3907 C CA . VAL A 1 482 ? 29.649 3.021 -31.469 1.00 97.69 482 VAL A CA 1
ATOM 3908 C C . VAL A 1 482 ? 30.282 3.797 -32.621 1.00 97.69 482 VAL A C 1
ATOM 3910 O O . VAL A 1 482 ? 30.540 4.995 -32.524 1.00 97.69 482 VAL A O 1
ATOM 3913 N N . ASP A 1 483 ? 30.497 3.104 -33.734 1.00 97.56 483 ASP A N 1
ATOM 3914 C CA . ASP A 1 483 ? 30.894 3.698 -35.008 1.00 97.56 483 ASP A CA 1
ATOM 3915 C C . ASP A 1 483 ? 29.700 3.671 -35.950 1.00 97.56 483 ASP A C 1
ATOM 3917 O O . ASP A 1 483 ? 29.051 2.635 -36.102 1.00 97.56 483 ASP A O 1
ATOM 3921 N N . PHE A 1 484 ? 29.432 4.772 -36.642 1.00 97.19 484 PHE A N 1
ATOM 3922 C CA . PHE A 1 484 ? 28.360 4.869 -37.627 1.00 97.19 484 PHE A CA 1
ATOM 3923 C C . PHE A 1 484 ? 28.908 4.832 -39.052 1.00 97.19 484 PHE A C 1
ATOM 3925 O O . PHE A 1 484 ? 29.999 5.324 -39.347 1.00 97.19 484 PHE A O 1
ATOM 3932 N N . TYR A 1 485 ? 28.108 4.324 -39.989 1.00 94.69 485 TYR A N 1
ATOM 3933 C CA . TYR A 1 485 ? 28.379 4.582 -41.401 1.00 94.69 485 TYR A CA 1
ATOM 3934 C C . TYR A 1 485 ? 28.233 6.085 -41.700 1.00 94.69 485 TYR A C 1
ATOM 3936 O O . TYR A 1 485 ? 27.237 6.693 -41.285 1.00 94.69 485 TYR A O 1
ATOM 3944 N N . PRO A 1 486 ? 29.149 6.701 -42.469 1.00 92.31 486 PRO A N 1
ATOM 3945 C CA . PRO A 1 486 ? 29.001 8.101 -42.849 1.00 92.31 486 PRO A CA 1
ATOM 3946 C C . PRO A 1 486 ? 27.721 8.291 -43.676 1.00 92.31 486 PRO A C 1
ATOM 3948 O O . PRO A 1 486 ? 27.356 7.421 -44.466 1.00 92.31 486 PRO A O 1
ATOM 3951 N N . LEU A 1 487 ? 27.041 9.439 -43.547 1.00 91.62 487 LEU A N 1
ATOM 3952 C CA . LEU A 1 487 ? 25.803 9.701 -44.307 1.00 91.62 487 LEU A CA 1
ATOM 3953 C C . LEU A 1 487 ? 26.010 9.644 -45.828 1.00 91.62 487 LEU A C 1
ATOM 3955 O O . LEU A 1 487 ? 25.089 9.306 -46.569 1.00 91.62 487 LEU A O 1
ATOM 3959 N N . SER A 1 488 ? 27.228 9.919 -46.304 1.00 88.19 488 SER A N 1
ATOM 3960 C CA . SER A 1 488 ? 27.600 9.752 -47.712 1.00 88.19 488 SER A CA 1
ATOM 3961 C C . SER A 1 488 ? 27.410 8.317 -48.216 1.00 88.19 488 SER A C 1
ATOM 3963 O O . SER A 1 488 ? 27.075 8.145 -49.382 1.00 88.19 488 SER A O 1
ATOM 3965 N N . ALA A 1 489 ? 27.527 7.302 -47.353 1.00 87.25 489 ALA A N 1
ATOM 3966 C CA . ALA A 1 489 ? 27.330 5.897 -47.718 1.00 87.25 489 ALA A CA 1
ATOM 3967 C C . ALA A 1 489 ? 25.863 5.539 -48.034 1.00 87.25 489 ALA A C 1
ATOM 3969 O O . ALA A 1 489 ? 25.601 4.478 -48.597 1.00 87.25 489 ALA A O 1
ATOM 3970 N N . TYR A 1 490 ? 24.911 6.413 -47.690 1.00 86.00 490 TYR A N 1
ATOM 3971 C CA . TYR A 1 490 ? 23.480 6.238 -47.966 1.00 86.00 490 TYR A CA 1
ATOM 3972 C C . TYR A 1 490 ? 23.015 7.022 -49.200 1.00 86.00 490 TYR A C 1
ATOM 3974 O O . TYR A 1 490 ? 21.889 6.840 -49.667 1.00 86.00 490 TYR A O 1
ATOM 3982 N N . LYS A 1 491 ? 23.874 7.875 -49.772 1.00 74.31 491 LYS A N 1
ATOM 3983 C CA . LYS A 1 491 ? 23.578 8.576 -51.022 1.00 74.31 491 LYS A CA 1
ATOM 3984 C C . LYS A 1 491 ? 23.668 7.578 -52.180 1.00 74.31 491 LYS A C 1
ATOM 3986 O O . LYS A 1 491 ? 24.758 7.255 -52.642 1.00 74.31 491 LYS A O 1
ATOM 3991 N N . LYS A 1 492 ? 22.529 7.091 -52.684 1.00 60.78 492 LYS A N 1
ATOM 3992 C CA . LYS A 1 492 ? 22.494 6.483 -54.023 1.00 60.78 492 LYS A CA 1
ATOM 3993 C C . LYS A 1 492 ? 22.866 7.564 -55.040 1.00 60.78 492 LYS A C 1
ATOM 3995 O O . LYS A 1 492 ? 22.268 8.638 -55.032 1.00 60.78 492 LYS A O 1
ATOM 4000 N N . ASN A 1 493 ? 23.816 7.262 -55.925 1.00 42.78 493 ASN A N 1
ATOM 4001 C CA . ASN A 1 493 ? 24.005 8.008 -57.164 1.00 42.78 493 ASN A CA 1
ATOM 4002 C C . ASN A 1 493 ? 22.673 7.988 -57.919 1.00 42.78 493 ASN A C 1
ATOM 4004 O O . ASN A 1 493 ? 22.327 6.987 -58.546 1.00 42.78 493 ASN A O 1
ATOM 4008 N N . TYR A 1 494 ? 21.918 9.082 -57.857 1.00 38.47 494 TYR A N 1
ATOM 4009 C CA . TYR A 1 494 ? 20.950 9.376 -58.897 1.00 38.47 494 TYR A CA 1
ATOM 4010 C C . TYR A 1 494 ? 21.771 9.614 -60.164 1.00 38.47 494 TYR A C 1
ATOM 4012 O O . TYR A 1 494 ? 22.238 10.722 -60.414 1.00 38.47 494 TYR A O 1
ATOM 4020 N N . ILE A 1 495 ? 21.993 8.561 -60.957 1.00 36.22 495 ILE A N 1
ATOM 4021 C CA . ILE A 1 495 ? 22.179 8.770 -62.388 1.00 36.22 495 ILE A CA 1
ATOM 4022 C C . ILE A 1 495 ? 20.861 9.394 -62.827 1.00 36.22 495 ILE A C 1
ATOM 4024 O O . ILE A 1 495 ? 19.826 8.730 -62.863 1.00 36.22 495 ILE A O 1
ATOM 4028 N N . ILE A 1 496 ? 20.890 10.699 -63.072 1.00 37.28 496 ILE A N 1
ATOM 4029 C CA . ILE A 1 496 ? 19.824 11.395 -63.771 1.00 37.28 496 ILE A CA 1
ATOM 4030 C C . ILE A 1 496 ? 19.837 10.818 -65.189 1.00 37.28 496 ILE A C 1
ATOM 4032 O O . ILE A 1 496 ? 20.532 11.313 -66.069 1.00 37.28 496 ILE A O 1
ATOM 4036 N N . THR A 1 497 ? 19.109 9.730 -65.430 1.00 35.31 497 THR A N 1
ATOM 4037 C CA . THR A 1 497 ? 18.607 9.476 -66.778 1.00 35.31 497 THR A CA 1
ATOM 4038 C C . THR A 1 497 ? 17.455 10.440 -66.984 1.00 35.31 497 THR A C 1
ATOM 4040 O O . THR A 1 497 ? 16.314 10.154 -66.619 1.00 35.31 497 THR A O 1
ATOM 4043 N N . GLU A 1 498 ? 17.773 11.606 -67.547 1.00 40.53 498 GLU A N 1
ATOM 4044 C CA . GLU A 1 498 ? 16.799 12.456 -68.217 1.00 40.53 498 GLU A CA 1
ATOM 4045 C C . GLU A 1 498 ? 16.100 11.631 -69.303 1.00 40.53 498 GLU A C 1
ATOM 4047 O O . GLU A 1 498 ? 16.563 11.512 -70.431 1.00 40.53 498 GLU A O 1
ATOM 4052 N N . THR A 1 499 ? 14.959 11.041 -68.968 1.00 34.00 499 THR A N 1
ATOM 4053 C CA . THR A 1 499 ? 13.922 10.739 -69.954 1.00 34.00 499 THR A CA 1
ATOM 4054 C C . THR A 1 499 ? 12.585 11.167 -69.377 1.00 34.00 499 THR A C 1
ATOM 4056 O O . THR A 1 499 ? 11.730 10.373 -68.996 1.00 34.00 499 THR A O 1
ATOM 4059 N N . PHE A 1 500 ? 12.398 12.484 -69.316 1.00 31.97 500 PHE A N 1
ATOM 4060 C CA . PHE A 1 500 ? 11.079 13.074 -69.157 1.00 31.97 500 PHE A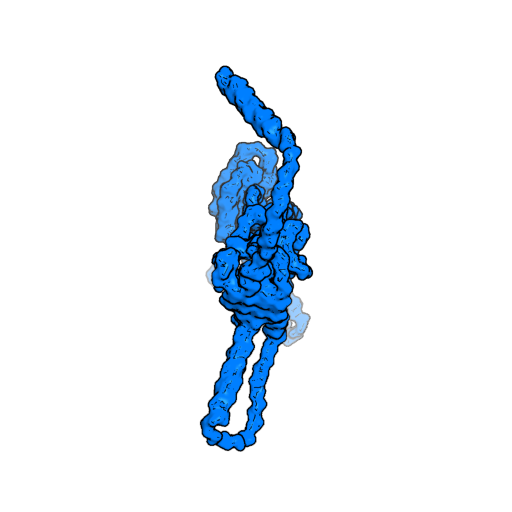 CA 1
ATOM 4061 C C . PHE A 1 500 ? 10.284 12.798 -70.446 1.00 31.97 500 PHE A C 1
ATOM 4063 O O . PHE A 1 500 ? 10.383 13.528 -71.429 1.00 31.97 500 PHE A O 1
ATOM 4070 N N . LYS A 1 501 ? 9.504 11.712 -70.475 1.00 34.31 501 LYS A N 1
ATOM 4071 C CA . LYS A 1 501 ? 8.363 11.591 -71.393 1.00 34.31 501 LYS A CA 1
ATOM 4072 C C . LYS A 1 501 ? 7.114 12.036 -70.631 1.00 34.31 501 LYS A C 1
ATOM 4074 O O . LYS A 1 501 ? 6.672 11.306 -69.745 1.00 34.31 501 LYS A O 1
ATOM 4079 N N . PRO A 1 502 ? 6.523 13.202 -70.938 1.00 33.91 502 PRO A N 1
ATOM 4080 C CA . PRO A 1 502 ? 5.304 13.624 -70.270 1.00 33.91 502 PRO A CA 1
ATOM 4081 C C . PRO A 1 502 ? 4.120 12.818 -70.817 1.00 33.91 502 PRO A C 1
ATOM 4083 O O . PRO A 1 502 ? 3.717 12.977 -71.971 1.00 33.91 502 PRO A O 1
ATOM 4086 N N . ALA A 1 503 ? 3.534 11.964 -69.979 1.00 33.38 503 ALA A N 1
ATOM 4087 C CA . ALA A 1 503 ? 2.210 11.411 -70.228 1.00 33.38 503 ALA A CA 1
ATOM 4088 C C . ALA A 1 503 ? 1.159 12.455 -69.818 1.00 33.38 503 ALA A C 1
ATOM 4090 O O . ALA A 1 503 ? 1.003 12.789 -68.645 1.00 33.38 503 ALA A O 1
ATOM 4091 N N . LYS A 1 504 ? 0.440 12.993 -70.808 1.00 46.47 504 LYS A N 1
ATOM 4092 C CA . LYS A 1 504 ? -0.730 13.855 -70.608 1.00 46.47 504 LYS A CA 1
ATOM 4093 C C . LYS A 1 504 ? -1.812 13.082 -69.845 1.00 46.47 504 LYS A C 1
ATOM 4095 O O . LYS A 1 504 ? -2.431 12.188 -70.411 1.00 46.47 504 LYS A O 1
ATOM 4100 N N . SER A 1 505 ? -2.106 13.484 -68.612 1.00 39.72 505 SER A N 1
ATOM 4101 C CA . SER A 1 505 ? -3.320 13.092 -67.892 1.00 39.72 505 SER A CA 1
ATOM 4102 C C . SER A 1 505 ? -4.172 14.340 -67.655 1.00 39.72 505 SER A C 1
ATOM 4104 O O . SER A 1 505 ? -3.858 15.185 -66.822 1.00 39.72 505 SER A O 1
ATOM 4106 N N . LYS A 1 506 ? -5.251 14.483 -68.434 1.00 47.72 506 LYS A N 1
ATOM 4107 C CA . LYS A 1 506 ? -6.231 15.585 -68.348 1.00 47.72 506 LYS A CA 1
ATOM 4108 C C . LYS A 1 506 ? -7.181 15.472 -67.138 1.00 47.72 506 LYS A C 1
ATOM 4110 O O . LYS A 1 506 ? -8.158 16.207 -67.072 1.00 47.72 506 LYS A O 1
ATOM 4115 N N . SER A 1 507 ? -6.923 14.578 -66.182 1.00 52.66 507 SER A N 1
ATOM 4116 C CA . SER A 1 507 ? -7.910 14.224 -65.151 1.00 52.66 507 SER A CA 1
ATOM 4117 C C . SER A 1 507 ? -7.842 15.056 -63.863 1.00 52.66 507 SER A C 1
ATOM 4119 O O . SER A 1 507 ? -8.784 15.010 -63.080 1.00 52.66 507 SER A O 1
ATOM 4121 N N . PHE A 1 508 ? -6.772 15.821 -63.617 1.00 50.44 508 PHE A N 1
ATOM 4122 C CA . PHE A 1 508 ? -6.579 16.483 -62.313 1.00 50.44 508 PHE A CA 1
ATOM 4123 C C . PHE A 1 508 ? -7.136 17.917 -62.235 1.00 50.44 508 PHE A C 1
ATOM 4125 O O . PHE A 1 508 ? -7.557 18.363 -61.172 1.00 50.44 508 PHE A O 1
ATOM 4132 N N . TYR A 1 509 ? -7.216 18.632 -63.363 1.00 55.94 509 TYR A N 1
ATOM 4133 C CA . TYR A 1 509 ? -7.677 20.029 -63.378 1.00 55.94 509 TYR A CA 1
ATOM 4134 C C . TYR A 1 509 ? -9.192 20.183 -63.179 1.00 55.94 509 TYR A C 1
ATOM 4136 O O . TYR A 1 509 ? -9.631 21.183 -62.618 1.00 55.94 509 TYR A O 1
ATOM 4144 N N . TRP A 1 510 ? -9.996 19.191 -63.575 1.00 57.16 510 TRP A N 1
ATOM 4145 C CA . TRP A 1 510 ? -11.448 19.231 -63.363 1.00 57.16 510 TRP A CA 1
ATOM 4146 C C . TRP A 1 510 ? -11.822 19.051 -61.885 1.00 57.16 510 TRP A C 1
ATOM 4148 O O . TRP A 1 510 ? -12.729 19.710 -61.392 1.00 57.16 510 TRP A O 1
ATOM 4158 N N . LEU A 1 511 ? -11.062 18.229 -61.155 1.00 55.25 511 LEU A N 1
ATOM 4159 C CA . LEU A 1 511 ? -11.287 17.952 -59.735 1.00 55.25 511 LEU A CA 1
ATOM 4160 C C . LEU A 1 511 ? -10.973 19.178 -58.864 1.00 55.25 511 LEU A C 1
ATOM 4162 O O . LEU A 1 511 ? -11.746 19.521 -57.975 1.00 55.25 511 LEU A O 1
ATOM 4166 N N . ILE A 1 512 ? -9.898 19.904 -59.187 1.00 66.88 512 ILE A N 1
ATOM 4167 C CA . ILE A 1 512 ? -9.551 21.166 -58.514 1.00 66.88 512 ILE A CA 1
ATOM 4168 C C . ILE A 1 512 ? -10.587 22.258 -58.831 1.00 66.88 512 ILE A C 1
ATOM 4170 O O . ILE A 1 512 ? -11.020 22.973 -57.930 1.00 66.88 512 ILE A O 1
ATOM 4174 N N . ALA A 1 513 ? -11.041 22.359 -60.086 1.00 69.88 513 ALA A N 1
ATOM 4175 C CA . ALA A 1 513 ? -12.079 23.317 -60.467 1.00 69.88 513 ALA A CA 1
ATOM 4176 C C . ALA A 1 513 ? -13.428 23.028 -59.782 1.00 69.88 513 ALA A C 1
ATOM 4178 O O . ALA A 1 513 ? -14.109 23.958 -59.356 1.00 69.88 513 ALA A O 1
ATOM 4179 N N . PHE A 1 514 ? -13.792 21.753 -59.618 1.00 73.06 514 PHE A N 1
ATOM 4180 C CA . PHE A 1 514 ? -15.026 21.343 -58.946 1.00 73.06 514 PHE A CA 1
ATOM 4181 C C . PHE A 1 514 ? -15.009 21.658 -57.442 1.00 73.06 514 PHE A C 1
ATOM 4183 O O . PHE A 1 514 ? -15.996 22.161 -56.909 1.00 73.06 514 PHE A O 1
ATOM 4190 N N . VAL A 1 515 ? -13.874 21.443 -56.766 1.00 74.62 515 VAL A N 1
ATOM 4191 C CA . VAL A 1 515 ? -13.712 21.775 -55.337 1.00 74.62 515 VAL A CA 1
ATOM 4192 C C . VAL A 1 515 ? -13.762 23.288 -55.105 1.00 74.62 515 VAL A C 1
ATOM 4194 O O . VAL A 1 515 ? -14.423 23.744 -54.172 1.00 74.62 515 VAL A O 1
ATOM 4197 N N . LEU A 1 516 ? -13.139 24.084 -55.980 1.00 76.06 516 LEU A N 1
ATOM 4198 C CA . LEU A 1 516 ? -13.203 25.548 -55.896 1.00 76.06 516 LEU A CA 1
ATOM 4199 C C . LEU A 1 516 ? -14.613 26.088 -56.183 1.00 76.06 516 LEU A C 1
ATOM 4201 O O . LEU A 1 516 ? -15.054 27.036 -55.534 1.00 76.06 516 LEU A O 1
ATOM 4205 N N . PHE A 1 517 ? -15.345 25.466 -57.112 1.00 76.06 517 PHE A N 1
ATOM 4206 C CA . PHE A 1 517 ? -16.724 25.841 -57.429 1.00 76.06 517 PHE A CA 1
ATOM 4207 C C . PHE A 1 517 ? -17.697 25.514 -56.283 1.00 76.06 517 PHE A C 1
ATOM 4209 O O . PHE A 1 517 ? -18.543 26.339 -55.941 1.00 76.06 517 PHE A O 1
ATOM 4216 N N . LEU A 1 518 ? -17.533 24.359 -55.627 1.00 75.00 518 LEU A N 1
ATOM 4217 C CA . LEU A 1 518 ? -18.295 24.003 -54.423 1.00 75.00 518 LEU A CA 1
ATOM 4218 C C . LEU A 1 518 ? -18.001 24.944 -53.249 1.00 75.00 518 LEU A C 1
ATOM 4220 O O . LEU A 1 518 ? -18.929 25.338 -52.546 1.00 75.00 518 LEU A O 1
ATOM 4224 N N . GLY A 1 519 ? -16.741 25.356 -53.072 1.00 74.81 519 GLY A N 1
ATOM 4225 C CA . GLY A 1 519 ? -16.365 26.351 -52.064 1.00 74.81 519 GLY A CA 1
ATOM 4226 C C . GLY A 1 519 ? -17.051 27.704 -52.281 1.00 74.81 519 GLY A C 1
ATOM 4227 O O . GLY A 1 519 ? -17.567 28.292 -51.335 1.00 74.81 519 GLY A O 1
ATOM 4228 N N . LEU A 1 520 ? -17.139 28.166 -53.533 1.00 73.50 520 LEU A N 1
ATOM 4229 C CA . LEU A 1 520 ? -17.823 29.419 -53.879 1.00 73.50 520 LEU A CA 1
ATOM 4230 C C . LEU A 1 520 ? -19.342 29.358 -53.662 1.00 73.50 520 LEU A C 1
ATOM 4232 O O . LEU A 1 520 ? -19.923 30.326 -53.174 1.00 73.50 520 LEU A O 1
ATOM 4236 N N . ILE A 1 521 ? -19.985 28.226 -53.968 1.00 74.56 521 ILE A N 1
ATOM 4237 C CA . ILE A 1 521 ? -21.418 28.026 -53.690 1.00 74.56 521 ILE A CA 1
ATOM 4238 C C . ILE A 1 521 ? -21.680 28.010 -52.180 1.00 74.56 521 ILE A C 1
ATOM 4240 O O . ILE A 1 521 ? -22.646 28.616 -51.721 1.00 74.56 521 ILE A O 1
ATOM 4244 N N . PHE A 1 522 ? -20.808 27.367 -51.400 1.00 71.19 522 PHE A N 1
ATOM 4245 C CA . PHE A 1 522 ? -20.933 27.330 -49.944 1.00 71.19 522 PHE A CA 1
ATOM 4246 C C . PHE A 1 522 ? -20.783 28.728 -49.325 1.00 71.19 522 PHE A C 1
ATOM 4248 O O . PHE A 1 522 ? -21.557 29.098 -48.448 1.00 71.19 522 PHE A O 1
ATOM 4255 N N . CYS A 1 523 ? -19.860 29.551 -49.834 1.00 69.88 523 CYS A N 1
ATOM 4256 C CA . CYS A 1 523 ? -19.725 30.943 -49.397 1.00 69.88 523 CYS A CA 1
ATOM 4257 C C . CYS A 1 523 ? -20.939 31.815 -49.759 1.00 69.88 523 CYS A C 1
ATOM 4259 O O . CYS A 1 523 ? -21.279 32.708 -48.991 1.00 69.88 523 CYS A O 1
ATOM 4261 N N . LEU A 1 524 ? -21.610 31.559 -50.888 1.00 69.56 524 LEU A N 1
ATOM 4262 C CA . LEU A 1 524 ? -22.804 32.311 -51.293 1.00 69.56 524 LEU A CA 1
ATOM 4263 C C . LEU A 1 524 ? -24.073 31.887 -50.536 1.00 69.56 524 LEU A C 1
ATOM 4265 O O . LEU A 1 524 ? -24.945 32.721 -50.315 1.00 69.56 524 LEU A O 1
ATOM 4269 N N . LEU A 1 525 ? -24.175 30.625 -50.105 1.00 66.44 525 LEU A N 1
ATOM 4270 C CA . LEU A 1 525 ? -25.321 30.125 -49.329 1.00 66.44 525 LEU A CA 1
ATOM 4271 C C . LEU A 1 525 ? -25.294 30.533 -47.846 1.00 66.44 525 LEU A C 1
ATOM 4273 O O . LEU A 1 525 ? -26.333 30.489 -47.198 1.00 66.44 525 LEU A O 1
ATOM 4277 N N . PHE A 1 526 ? -24.137 30.943 -47.318 1.00 60.25 526 PHE A N 1
ATOM 4278 C CA . PHE A 1 526 ? -23.968 31.391 -45.927 1.00 60.25 526 PHE A CA 1
ATOM 4279 C C . PHE A 1 526 ? -23.803 32.916 -45.777 1.00 60.25 526 PHE A C 1
ATOM 4281 O O . PHE A 1 526 ? -23.465 33.391 -44.694 1.00 60.25 526 PHE A O 1
ATOM 4288 N N . TYR A 1 527 ? -24.044 33.686 -46.845 1.00 56.31 527 TYR A N 1
ATOM 4289 C CA . TYR A 1 527 ? -23.979 35.154 -46.838 1.00 56.31 527 TYR A CA 1
ATOM 4290 C C . TYR A 1 527 ? -25.278 35.814 -47.344 1.00 56.31 527 TYR A C 1
ATOM 4292 O O . TYR A 1 527 ? -25.236 36.823 -48.051 1.00 56.31 527 TYR A O 1
ATOM 4300 N N . VAL A 1 528 ? -26.429 35.235 -46.977 1.00 48.19 528 VAL A N 1
ATOM 4301 C CA . VAL A 1 528 ? -27.763 35.864 -47.048 1.00 48.19 528 VAL A CA 1
ATOM 4302 C C . VAL A 1 528 ? -28.453 35.734 -45.702 1.00 48.19 528 VAL A C 1
ATOM 4304 O O . VAL A 1 528 ? -28.469 34.600 -45.172 1.00 48.19 528 VAL A O 1
#

Radius of gyration: 44.08 Å; chains: 1; bounding box: 106×74×153 Å

Sequence (528 aa):
MIQRCKKCGEWVEAEKRDMFDRAIHPIDEALGSEGGLMEKVGGWFGFKGLGRAIDRAARLPSDIVRGATDSVFGDKYHFVCPNCGKEWSTDNDWEDETTIYKEEQRQINIVKEYRNKSITLIDAPENEKISFVNELAASLPSVSEEVLRATLFDTLAFSQFKLLGNVNEALNAISESLKLYDDPNTHALRGIILGEGRTPNDKYKTLQELIYCKESEKGEPFFFTQQEYLMKLEEQNLHYAEHFLEIPQNQRRFLVIDNELHYLPDSFKVLTINSIPTELQFPVGHPIDKQMYICHPLKPKMYLPIEDYQLELFRDEVKELCVLLQALGAKKLSITDNRSNEKSLDQKRKLDIEAGGGIKTTEGNVKGAMSSESEEYLRIKNEFVRNQEFERSSILPCVPEGLVWYGHRADWQQMALQRNQGTLIHHHDYLSIQKNTLVNENEKKQLEADFKTLMAKGNGKVDMERGRLFKENSDYIFELNVDFYPLSAYKKNYIITETFKPAKSKSFYWLIAFVLFLGLIFCLLFYV

Foldseek 3Di:
DWAQDPPPRDIWDWDFADQVNLQCVVVVVVVVPPPDDPPDDPPDDDPPVVVVVVVVLVPDDPVVSVVVSCVRRDARTWTQDPPPRDIDGHNDPVNDCVVVVVLVVVLVVVLVVLLVVLLVCLPPDLVVLVVSLVVLVVCLVVRPQLQSSLSSLCSSLSSCCRRVVNLVSSVVSLVSSCVRPPDLLSLLSNLVSLPCDPALVSLLVSLQSLLSLVVCPPDQRRRDHSVVSVVSNVVSLLVSLQCVLVPPLVQAQKEAEAQSCLHQDSLHGYHHPVSHDPQADEPPPDDDHLFMWGADPQHRRYTYGLACVLVVNLVLVLVLVVVLQVLLAFQKKWKAFPVVVVVVVVVVVVVVVVVPDDDDDDDDPPPPPPPDDDPVLVVSRVVRGDIDGDDGDLDHRDGDPDRRCCVVDPVSVVQRVCSNVQNDFKDKDKRWSCVSDPADPVSQVVCLVSSVVSCVSVVHPPPCVPSRSYHPPDGGIMMMITGGDGSVVNDDPPPPPPDPPDDDDPPPPVVVVVVVVVVVVVVVVPPD

Secondary structure (DSSP, 8-state):
-EEE-TTT--EEEPEEPPTTHHHHHHHHHHHH--SS--SS-TTS--TTSHHHHHHHHTTS-HHHHHHHHHHHH--SEEEE-TTT--EEEE--GGG--HHHHHHHHHHHHHHHHHHHHHHHTTTS-HHHHHHHHHHHHHHGGG--SHHHHHHHHHHHHHHHHHTT--HHHHHHHHHHHHHH---HHHHHHHHHHH---SSHHHHHHHHHHHGGGGTGGGS--SSS-HHHHHHHHHHHHHHHHHTGGGS-TTTSSEEEE-TT-----SSSEEE-GGG--TT-B--TT---TTEEEEE-TT-TTBEEETTTHHHHHHHHHHHHHHHHHHHTTEEEEEEEEHHHHHHHHHHHHHHHHHTS---------------PPPHHHHHHHHHH-EEEE-PPPSSPP-PPTT-SSGGG-HHHHHHHHHHHHT--SEEEEEEEGGGG--S-HHHHHHHHHHHHHHHHHTT----GGG--SS------EEEEEEEE--GGGG---------------TTHHHHHHHHHHHHHHHHHHT--